Protein AF-A0A9P1CHX0-F1 (afdb_monomer_lite)

Radius of gyration: 29.14 Å; chains: 1; bounding box: 62×92×78 Å

Organism: NCBI:txid2562237

Foldseek 3Di:
DDDDDPVVVVVVVVVVVVPDDDDDDDPPDDDDDDDDDDDDDDDDPDPDDDDPDPPVVVVVVVVVVVVVVDCPDPDDDDDPVRVVVVVLVVCVVVPQDPVLVVLLVLLLCLLLVVALLVNLVLLVQLVVLVVPDPDPDDLVQLVSQCVRCCVSVSDVDSVSSVSNCSNQDPPSDHDSVSVSCSSLDDDDPVLVVLLVVLVCVQVVVPPQKHFLVSVCVQQPLCLDPCNVVVVDPSVRSSSSVLSSLVQDDPCVVVVVVVVVPDDPDDDDPDDDPPPPPVPSPGRIRGSVSSSSSLSSNVVVPPDPVLSSCCRVVVNCNCVSVVVVVVVCVVPVPPPPPPALQQWKWWQFPVRDIDTHTQRHPPPLVVQQVPFDDDPNDGPDRDPRSFVVSVVSVVVVVDPRTPGIDHPPD

Sequence (409 aa):
MPVTSVAERLSQKFMKVWAQEPQLPEPDALPPAGKSTNCHAPGWNREVRRTVGSVHLAEHRSRAEHLTERQVYGGPRQPWKAIQSQELAREELLGPSDETLRFLRLFLSRARGGGAHRMPPLLRDMKKAADRQDFVGVNPCSRFFHLTYVPKGLCRCFYECEKLFWHLSKGDVLPMDHLAALMRGDLEPHREAIVEEVWNSLDPEGHGFIEVPDLLRRFDVRRLPDVRFGREEVQEAQLKLLEGLGVHVDRTHRTHLRRAAGVPCRRTNEEPPQRAVASVEEQIVSWDAWKAYFTTLSVGIMDEEVFEKTLREPLRTYQVHGHLQAQRLITQPVARSNHCNLRVLGTFEDGSRKLLTLRDDSGLEHLAERAGCGDGQFWTWGPNVKQEILQRLQAEGYHNLRTVTLRPM

pLDDT: mean 75.62, std 20.1, range [29.19, 97.94]

Secondary structure (DSSP, 8-state):
-----HHHHHHHHHHHHHTS--PPPPTT-------------------------HHHHHHHHHHHHHHHTS-SSSS----HHHHHHHHHHHHHHH-S-HHHHHHHHHHHHHHHHT-GGGHHHHHHHHHHHHHT----SS-HHHHHHHHHHTTTTS-SSHHHHHHHHHHHSBTTB--HHHHHHHHH-PPPHHHHHHHHHHHHHH-TT--SEEEHHHHHHHS-GGGSHHHHTTSS-HHHHHHHHHHHTT----GGGHHHHHHTTS-------PPPP-------TT-EEEHHHHHHHHHHHHTT---HHHHHHHHH-TTTHHHHHHHHHHHHHHHS---------EEEEEEETTS-EEEEEES--TTHHHHTTTS-EETTEESS--HHHHHHHHHHHHHTT-TTEEEEEE---

Structure (mmCIF, N/CA/C/O backbone):
data_AF-A0A9P1CHX0-F1
#
_entry.id   AF-A0A9P1CHX0-F1
#
loop_
_atom_site.group_PDB
_atom_site.id
_atom_site.type_symbol
_atom_site.label_atom_id
_atom_site.label_alt_id
_atom_site.label_comp_id
_atom_site.label_asym_id
_atom_site.label_entity_id
_atom_site.label_seq_id
_atom_site.pdbx_PDB_ins_code
_atom_site.Cartn_x
_atom_site.Cartn_y
_atom_site.Cartn_z
_atom_site.occupancy
_atom_site.B_iso_or_equiv
_atom_site.auth_seq_id
_atom_site.auth_comp_id
_atom_site.auth_asym_id
_atom_site.auth_atom_id
_atom_site.pdbx_PDB_model_num
ATOM 1 N N . MET A 1 1 ? -5.648 -54.554 19.683 1.00 44.12 1 MET A N 1
ATOM 2 C CA . MET A 1 1 ? -5.883 -53.148 20.079 1.00 44.12 1 MET A CA 1
ATOM 3 C C . MET A 1 1 ? -6.284 -52.386 18.824 1.00 44.12 1 MET A C 1
ATOM 5 O O . MET A 1 1 ? -5.439 -52.284 17.941 1.00 44.12 1 MET A O 1
ATOM 9 N N . PRO A 1 2 ? -7.547 -51.959 18.654 1.00 54.56 2 PRO A N 1
ATOM 10 C CA . PRO A 1 2 ? -7.943 -51.238 17.449 1.00 54.56 2 PRO A CA 1
ATOM 11 C C . PRO A 1 2 ? -7.333 -49.830 17.458 1.00 54.56 2 PRO A C 1
ATOM 13 O O . PRO A 1 2 ? -7.399 -49.116 18.457 1.00 54.56 2 PRO A O 1
ATOM 16 N N . VAL A 1 3 ? -6.700 -49.453 16.348 1.00 59.06 3 VAL A N 1
ATOM 17 C CA . VAL A 1 3 ? -6.077 -48.140 16.165 1.00 59.06 3 VAL A CA 1
ATOM 18 C C . VAL A 1 3 ? -7.159 -47.178 15.678 1.00 59.06 3 VAL A C 1
ATOM 20 O O . VAL A 1 3 ? -7.494 -47.165 14.499 1.00 59.06 3 VAL A O 1
ATOM 23 N N . THR A 1 4 ? -7.732 -46.385 16.583 1.00 67.69 4 THR A N 1
ATOM 24 C CA . THR A 1 4 ? -8.691 -45.327 16.221 1.00 67.69 4 THR A CA 1
ATOM 25 C C . THR A 1 4 ? -8.020 -44.260 15.362 1.00 67.69 4 THR A C 1
ATOM 27 O O . THR A 1 4 ? -6.911 -43.787 15.677 1.00 67.69 4 THR A O 1
ATOM 30 N N . SER A 1 5 ? -8.706 -43.868 14.288 1.00 80.94 5 SER A N 1
ATOM 31 C CA . SER A 1 5 ? -8.198 -42.915 13.302 1.00 80.94 5 SER A CA 1
ATOM 32 C C . SER A 1 5 ? -7.991 -41.522 13.913 1.00 80.94 5 SER A C 1
ATOM 34 O O . SER A 1 5 ? -8.575 -41.160 14.938 1.00 80.94 5 SER A O 1
ATOM 36 N N . VAL A 1 6 ? -7.130 -40.712 13.293 1.00 67.81 6 VAL A N 1
ATOM 37 C CA . VAL A 1 6 ? -6.893 -39.319 13.715 1.00 67.81 6 VAL A CA 1
ATOM 38 C C . VAL A 1 6 ? -8.187 -38.494 13.639 1.00 67.81 6 VAL A C 1
ATOM 40 O O . VAL A 1 6 ? -8.431 -37.666 14.515 1.00 67.81 6 VAL A O 1
ATOM 43 N N . ALA A 1 7 ? -9.054 -38.777 12.661 1.00 64.62 7 ALA A N 1
ATOM 44 C CA . ALA A 1 7 ? -10.350 -38.119 12.505 1.00 64.62 7 ALA A CA 1
ATOM 45 C C . ALA A 1 7 ? -11.292 -38.387 13.694 1.00 64.62 7 ALA A C 1
ATOM 47 O O . ALA A 1 7 ? -11.926 -37.465 14.206 1.00 64.62 7 ALA A O 1
ATOM 48 N N . GLU A 1 8 ? -11.312 -39.618 14.210 1.00 71.38 8 GLU A N 1
ATOM 49 C CA . GLU A 1 8 ? -12.095 -39.991 15.398 1.00 71.38 8 GLU A CA 1
ATOM 50 C C . GLU A 1 8 ? -11.612 -39.279 16.664 1.00 71.38 8 GLU A C 1
ATOM 52 O O . GLU A 1 8 ? -12.419 -38.790 17.456 1.00 71.38 8 GLU A O 1
ATOM 57 N N . ARG A 1 9 ? -10.291 -39.143 16.837 1.00 77.38 9 ARG A N 1
ATOM 58 C CA . ARG A 1 9 ? -9.713 -38.430 17.990 1.00 77.38 9 ARG A CA 1
ATOM 59 C C . ARG A 1 9 ? -10.021 -36.935 17.965 1.00 77.38 9 ARG A C 1
ATOM 61 O O . ARG A 1 9 ? -10.199 -36.328 19.021 1.00 77.38 9 ARG A O 1
ATOM 68 N N . LEU A 1 10 ? -10.088 -36.340 16.775 1.00 65.19 10 LEU A N 1
ATOM 69 C CA . LEU A 1 10 ? -10.454 -34.935 16.608 1.00 65.19 10 LEU A CA 1
ATOM 70 C C . LEU A 1 10 ? -11.948 -34.714 16.851 1.00 65.19 10 LEU A C 1
ATOM 72 O O . LEU A 1 10 ? -12.302 -33.783 17.570 1.00 65.19 10 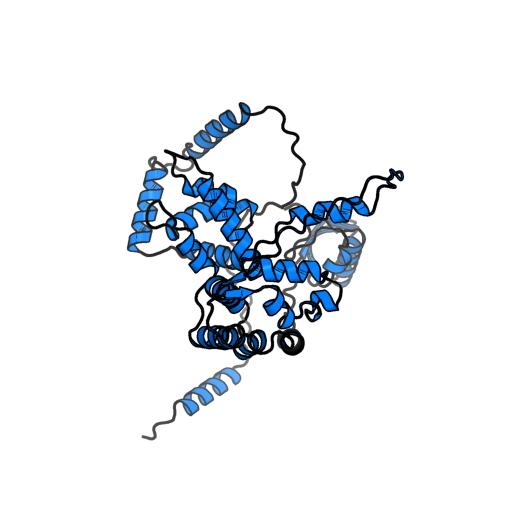LEU A O 1
ATOM 76 N N . SER A 1 11 ? -12.803 -35.607 16.350 1.00 75.62 11 SER A N 1
ATOM 77 C CA . SER A 1 11 ? -14.249 -35.553 16.593 1.00 75.62 11 SER A CA 1
ATOM 78 C C . SER A 1 11 ? -14.583 -35.709 18.085 1.00 75.62 11 SER A C 1
ATOM 80 O O . SER A 1 11 ? -15.336 -34.910 18.643 1.00 75.62 11 SER A O 1
ATOM 82 N N . GLN A 1 12 ? -13.916 -36.633 18.788 1.00 79.94 12 GLN A N 1
ATOM 83 C CA . GLN A 1 12 ? -14.065 -36.784 20.240 1.00 79.94 12 GLN A CA 1
ATOM 84 C C . GLN A 1 12 ? -13.572 -35.559 21.024 1.00 79.94 12 GLN A C 1
ATOM 86 O O . GLN A 1 12 ? -14.204 -35.168 22.006 1.00 79.94 12 GLN A O 1
ATOM 91 N N . LYS A 1 13 ? -12.476 -34.914 20.596 1.00 74.12 13 LYS A N 1
ATOM 92 C CA . LYS A 1 13 ? -12.024 -33.648 21.200 1.00 74.12 13 LYS A CA 1
ATOM 93 C C . LYS A 1 13 ? -13.043 -32.529 20.996 1.00 74.12 13 LYS A C 1
ATOM 95 O O . LYS A 1 13 ? -13.300 -31.785 21.938 1.00 74.12 13 LYS A O 1
ATOM 100 N N . PHE A 1 14 ? -13.640 -32.435 19.810 1.00 64.19 14 PHE A N 1
ATOM 101 C CA . PHE A 1 14 ? -14.629 -31.406 19.491 1.00 64.19 14 PHE A CA 1
ATOM 102 C C . PHE A 1 14 ? -15.896 -31.539 20.344 1.00 64.19 14 PHE A C 1
ATOM 104 O O . PHE A 1 14 ? -16.339 -30.562 20.945 1.00 64.19 14 PHE A O 1
ATOM 111 N N . MET A 1 15 ? -16.417 -32.761 20.489 1.00 72.94 15 MET A N 1
ATOM 112 C CA . MET A 1 15 ? -17.600 -33.023 21.319 1.00 72.94 15 MET A CA 1
ATOM 113 C C . MET A 1 15 ? -17.339 -32.765 22.808 1.00 72.94 15 MET A C 1
ATOM 115 O O . MET A 1 15 ? -18.226 -32.310 23.525 1.00 72.94 15 MET A O 1
ATOM 119 N N . LYS A 1 16 ? -16.106 -32.990 23.280 1.00 74.12 16 LYS A N 1
ATOM 120 C CA . LYS A 1 16 ? -15.726 -32.743 24.678 1.00 74.12 16 LYS A CA 1
ATOM 121 C C . LYS A 1 16 ? -15.620 -31.253 25.021 1.00 74.12 16 LYS A C 1
ATOM 123 O O . LYS A 1 16 ? -15.896 -30.882 26.155 1.00 74.12 16 LYS A O 1
ATOM 128 N N . VAL A 1 17 ? -15.247 -30.413 24.053 1.00 65.31 17 VAL A N 1
ATOM 129 C CA . VAL A 1 17 ? -15.207 -28.947 24.209 1.00 65.31 17 VAL A CA 1
ATOM 130 C C . VAL A 1 17 ? -16.617 -28.353 24.200 1.00 65.31 17 VAL A C 1
ATOM 132 O O . VAL A 1 17 ? -16.890 -27.422 24.945 1.00 65.31 17 VAL A O 1
ATOM 135 N N . TRP A 1 18 ? -17.532 -28.921 23.412 1.00 61.47 18 TRP A N 1
ATOM 136 C CA . TRP A 1 18 ? -18.929 -28.475 23.353 1.00 61.47 18 TRP A CA 1
ATOM 137 C C . TRP A 1 18 ? -19.783 -28.905 24.553 1.00 61.47 18 TRP A C 1
ATOM 139 O O . TRP A 1 18 ? -20.778 -28.256 24.853 1.00 61.47 18 TRP A O 1
ATOM 149 N N . ALA A 1 19 ? -19.400 -29.976 25.250 1.00 61.72 19 ALA A N 1
ATOM 150 C CA . ALA A 1 19 ? -20.109 -30.461 26.434 1.00 61.72 19 ALA A CA 1
ATOM 151 C C . ALA A 1 19 ? -19.740 -29.718 27.736 1.00 61.72 19 ALA A C 1
ATOM 153 O O . ALA A 1 19 ? -20.297 -30.029 28.786 1.00 61.72 19 ALA A O 1
ATOM 154 N N . GLN A 1 20 ? -18.794 -28.773 27.700 1.00 53.12 20 GLN A N 1
ATOM 155 C CA . GLN A 1 20 ? -18.451 -27.957 28.865 1.00 53.12 20 GLN A CA 1
ATOM 156 C C . GLN A 1 20 ? -19.337 -26.711 28.912 1.00 53.12 20 GLN A C 1
ATOM 158 O O . GLN A 1 20 ? -19.232 -25.833 28.057 1.00 53.12 20 GLN A O 1
ATOM 163 N N . GLU A 1 21 ? -20.192 -26.625 29.932 1.00 45.66 21 GLU A N 1
ATOM 164 C CA . GLU A 1 21 ? -20.870 -25.374 30.271 1.00 45.66 21 GLU A CA 1
ATOM 165 C C . GLU A 1 21 ? -19.826 -24.283 30.572 1.00 45.66 21 GLU A C 1
ATOM 167 O O . GLU A 1 21 ? -18.859 -24.536 31.301 1.00 45.66 21 GLU A O 1
ATOM 172 N N . PRO A 1 22 ? -19.987 -23.069 30.017 1.00 44.88 22 PRO A N 1
ATOM 173 C CA . PRO A 1 22 ? -19.054 -21.978 30.242 1.00 44.88 22 PRO A CA 1
ATOM 174 C C . PRO A 1 22 ? -19.082 -21.560 31.715 1.00 44.88 22 PRO A C 1
ATOM 176 O O . PRO A 1 22 ? -20.044 -20.957 32.187 1.00 44.88 22 PRO A O 1
ATOM 179 N N . GLN A 1 23 ? -18.005 -21.857 32.442 1.00 46.38 23 GLN A N 1
ATOM 180 C CA . GLN A 1 23 ? -17.798 -21.313 33.779 1.00 46.38 23 GLN A CA 1
ATOM 181 C C . GLN A 1 23 ? -17.430 -19.831 33.665 1.00 46.38 23 GLN A C 1
ATOM 183 O O . GLN A 1 23 ? -16.420 -19.467 33.059 1.00 46.38 23 GLN A O 1
ATOM 188 N N . LEU A 1 24 ? -18.277 -18.972 34.233 1.00 41.34 24 LEU A N 1
ATOM 189 C CA . LEU A 1 24 ? -17.976 -17.557 34.417 1.00 41.34 24 LEU A CA 1
ATOM 190 C C . LEU A 1 24 ? -16.843 -17.413 35.450 1.00 41.34 24 LEU A C 1
ATOM 192 O O . LEU A 1 24 ? -16.889 -18.085 36.481 1.00 41.34 24 LEU A O 1
ATOM 196 N N . PRO A 1 25 ? -15.836 -16.559 35.204 1.00 44.53 25 PRO A N 1
ATOM 197 C CA . PRO A 1 25 ? -14.787 -16.302 36.183 1.00 44.53 25 PRO A CA 1
ATOM 198 C C . PRO A 1 25 ? -15.359 -15.613 37.430 1.00 44.53 25 PRO A C 1
ATOM 200 O O . PRO A 1 25 ? -16.227 -14.743 37.324 1.00 44.53 25 PRO A O 1
ATOM 203 N N . GLU A 1 26 ? -14.859 -16.002 38.605 1.00 49.22 26 GLU A N 1
ATOM 204 C CA . GLU A 1 26 ? -15.228 -15.387 39.880 1.00 49.22 26 GLU A CA 1
ATOM 205 C C . GLU A 1 26 ? -14.804 -13.902 39.955 1.00 49.22 26 GLU A C 1
ATOM 207 O O . GLU A 1 26 ? -13.810 -13.512 39.332 1.00 49.22 26 GLU A O 1
ATOM 212 N N . PRO A 1 27 ? -15.525 -13.057 40.722 1.00 40.78 27 PRO A N 1
ATOM 213 C CA . PRO A 1 27 ? -15.408 -11.594 40.659 1.00 40.78 27 PRO A CA 1
ATOM 214 C C . PRO A 1 27 ? -14.073 -10.984 41.126 1.00 40.78 27 PRO A C 1
ATOM 216 O O . PRO A 1 27 ? -13.851 -9.799 40.883 1.00 40.78 27 PRO A O 1
ATOM 219 N N . ASP A 1 28 ? -13.178 -11.751 41.754 1.00 42.38 28 ASP A N 1
ATOM 220 C CA . ASP A 1 28 ? -12.039 -11.196 42.508 1.00 42.38 28 ASP A CA 1
ATOM 221 C C . ASP A 1 28 ? -10.657 -11.366 41.845 1.00 42.38 28 ASP A C 1
ATOM 223 O O . ASP A 1 28 ? -9.626 -11.063 42.445 1.00 42.38 28 ASP A O 1
ATOM 227 N N . ALA A 1 29 ? -10.598 -11.777 40.576 1.00 40.00 29 ALA A N 1
ATOM 228 C CA . ALA A 1 29 ? -9.338 -11.932 39.842 1.00 40.00 29 ALA A CA 1
ATOM 229 C C . ALA A 1 29 ? -9.096 -10.803 38.818 1.00 40.00 29 ALA A C 1
ATOM 231 O O . ALA A 1 29 ? -9.027 -11.045 37.612 1.00 40.00 29 ALA A O 1
ATOM 232 N N . LEU A 1 30 ? -8.935 -9.557 39.280 1.00 39.06 30 LEU A N 1
ATOM 233 C CA . LEU A 1 30 ? -8.442 -8.453 38.442 1.00 39.06 30 LEU A CA 1
ATOM 234 C C . LEU A 1 30 ? -7.009 -8.053 38.843 1.00 39.06 30 LEU A C 1
ATOM 236 O O . LEU A 1 30 ? -6.791 -7.637 39.982 1.00 39.06 30 LEU A O 1
ATOM 240 N N . PRO A 1 31 ? -6.016 -8.121 37.933 1.00 41.94 31 PRO A N 1
ATOM 241 C CA . PRO A 1 31 ? -4.681 -7.593 38.196 1.00 41.94 31 PRO A CA 1
ATOM 242 C C . PRO A 1 31 ? -4.679 -6.049 38.199 1.00 41.94 31 PRO A C 1
ATOM 244 O O . PRO A 1 31 ? -5.490 -5.420 37.511 1.00 41.94 31 PRO A O 1
ATOM 247 N N . PRO A 1 32 ? -3.764 -5.403 38.948 1.00 38.75 32 PRO A N 1
ATOM 248 C CA . PRO A 1 32 ? -3.736 -3.952 39.085 1.00 38.75 32 PRO A CA 1
ATOM 249 C C . PRO A 1 32 ? -3.372 -3.248 37.770 1.00 38.75 32 PRO A C 1
ATOM 251 O O . PRO A 1 32 ? -2.442 -3.625 37.058 1.00 38.75 32 PRO A O 1
ATOM 254 N N . ALA A 1 33 ? -4.111 -2.177 37.479 1.00 36.00 33 ALA A N 1
ATOM 255 C CA . ALA A 1 33 ? -3.978 -1.358 36.283 1.00 36.00 33 ALA A CA 1
ATOM 256 C C . ALA A 1 33 ? -2.601 -0.670 36.191 1.00 36.00 33 ALA A C 1
ATOM 258 O O . ALA A 1 33 ? -2.269 0.221 36.978 1.00 36.00 33 ALA A O 1
ATOM 259 N N . GLY A 1 34 ? -1.821 -1.052 35.179 1.00 29.66 34 GLY A N 1
ATOM 260 C CA . GLY A 1 34 ? -0.607 -0.352 34.771 1.00 29.66 34 GLY A CA 1
ATOM 261 C C . GLY A 1 34 ? -0.926 1.005 34.137 1.00 29.66 34 GLY A C 1
ATOM 262 O O . GLY A 1 34 ? -1.800 1.125 33.279 1.00 29.66 34 GLY A O 1
ATOM 263 N N . LYS A 1 35 ? -0.207 2.044 34.571 1.00 34.91 35 LYS A N 1
ATOM 264 C CA . LYS A 1 35 ? -0.279 3.406 34.030 1.00 34.91 35 LYS A CA 1
ATOM 265 C C . LYS A 1 35 ? 0.531 3.482 32.732 1.00 34.91 35 LYS A C 1
ATOM 267 O O . LYS A 1 35 ? 1.718 3.174 32.740 1.00 34.91 35 LYS A O 1
ATOM 272 N N . SER A 1 36 ? -0.079 3.956 31.650 1.00 30.95 36 SER A N 1
ATOM 273 C CA . SER A 1 36 ? 0.631 4.404 30.449 1.00 30.95 36 SER A CA 1
ATOM 274 C C . SER A 1 36 ? 0.083 5.767 30.037 1.00 30.95 36 SER A C 1
ATOM 276 O O . SER A 1 36 ? -1.094 5.915 29.713 1.00 30.95 36 SER A O 1
ATOM 278 N N . THR A 1 37 ? 0.944 6.775 30.132 1.00 34.81 37 THR A N 1
ATOM 279 C CA . THR A 1 37 ? 0.749 8.143 29.652 1.00 34.81 37 THR A CA 1
ATOM 280 C C . THR A 1 37 ? 1.532 8.306 28.355 1.00 34.81 37 THR A C 1
ATOM 282 O O . THR A 1 37 ? 2.738 8.065 28.369 1.00 34.81 37 THR A O 1
ATOM 285 N N . ASN A 1 38 ? 0.862 8.702 27.268 1.00 29.19 38 ASN A N 1
ATOM 286 C CA . ASN A 1 38 ? 1.308 9.707 26.283 1.00 29.19 38 ASN A CA 1
ATOM 287 C C . ASN A 1 38 ? 0.611 9.498 24.933 1.00 29.19 38 ASN A C 1
ATOM 289 O O . ASN A 1 38 ? 0.974 8.609 24.166 1.00 29.19 38 ASN A O 1
ATOM 293 N N . CYS A 1 39 ? -0.346 10.370 24.615 1.00 29.73 39 CYS A N 1
ATOM 294 C CA . CYS A 1 39 ? -0.850 10.598 23.262 1.00 29.73 39 CYS A CA 1
ATOM 295 C C . CYS A 1 39 ? -1.103 12.106 23.106 1.00 29.73 39 CYS A C 1
ATOM 297 O O . CYS A 1 39 ? -1.825 12.690 23.907 1.00 29.73 39 CYS A O 1
ATOM 299 N N . HIS A 1 40 ? -0.494 12.732 22.095 1.00 34.12 40 HIS A N 1
ATOM 300 C CA . HIS A 1 40 ? -0.794 14.103 21.667 1.00 34.12 40 HIS A CA 1
ATOM 301 C C . HIS A 1 40 ? -1.603 14.077 20.360 1.00 34.12 40 HIS A C 1
ATOM 303 O O . HIS A 1 40 ? -1.396 13.203 19.519 1.00 34.12 40 HIS A O 1
ATOM 309 N N . ALA A 1 41 ? -2.508 15.047 20.204 1.00 29.58 41 ALA A N 1
ATOM 310 C CA . ALA A 1 41 ? -3.433 15.192 19.077 1.00 29.58 41 ALA A CA 1
ATOM 311 C C . ALA A 1 41 ? -2.757 15.704 17.780 1.00 29.58 41 ALA A C 1
ATOM 313 O O . ALA A 1 41 ? -1.819 16.503 17.862 1.00 29.58 41 ALA A O 1
ATOM 314 N N . PRO A 1 42 ? -3.245 15.336 16.576 1.00 34.44 42 PRO A N 1
ATOM 315 C CA . PRO A 1 42 ? -2.771 15.897 15.313 1.00 34.44 42 PRO A CA 1
ATOM 316 C C . PRO A 1 42 ? -3.635 17.089 14.865 1.00 34.44 42 PRO A C 1
ATOM 318 O O . PRO A 1 42 ? -4.860 17.003 14.836 1.00 34.44 42 PRO A O 1
ATOM 321 N N . GLY A 1 43 ? -3.008 18.197 14.454 1.00 31.83 43 GLY A N 1
ATOM 322 C CA . GLY A 1 43 ? -3.745 19.290 13.807 1.00 31.83 43 GLY A CA 1
ATOM 323 C C . GLY A 1 43 ? -3.036 20.639 13.742 1.00 31.83 43 GLY A C 1
ATOM 324 O O . GLY A 1 43 ? -3.588 21.625 14.213 1.00 31.83 43 GLY A O 1
ATOM 325 N N . TRP A 1 44 ? -1.833 20.716 13.165 1.00 30.17 44 TRP A N 1
ATOM 326 C CA . TRP A 1 44 ? -1.176 21.997 12.859 1.00 30.17 44 TRP A CA 1
ATOM 327 C C . TRP A 1 44 ? -0.718 22.026 11.395 1.00 30.17 44 TRP A C 1
ATOM 329 O O . TRP A 1 44 ? 0.446 21.805 11.089 1.00 30.17 44 TRP A O 1
ATOM 339 N N . ASN A 1 45 ? -1.640 22.345 10.484 1.00 33.09 45 ASN A N 1
ATOM 340 C CA . ASN A 1 45 ? -1.290 22.961 9.203 1.00 33.09 45 ASN A CA 1
ATOM 341 C C . ASN A 1 45 ? -1.491 24.469 9.356 1.00 33.09 45 ASN A C 1
ATOM 343 O O . ASN A 1 45 ? -2.534 25.014 9.003 1.00 33.09 45 ASN A O 1
ATOM 347 N N . ARG A 1 46 ? -0.495 25.142 9.940 1.00 33.03 46 ARG A N 1
ATOM 348 C CA . ARG A 1 46 ? -0.371 26.596 9.842 1.00 33.03 46 ARG A CA 1
ATOM 349 C C . ARG A 1 46 ? 0.684 26.875 8.787 1.00 33.03 46 ARG A C 1
ATOM 351 O O . ARG A 1 46 ? 1.815 26.415 8.900 1.00 33.03 46 ARG A O 1
ATOM 358 N N . GLU A 1 47 ? 0.287 27.597 7.754 1.00 31.53 47 GLU A N 1
ATOM 359 C CA . GLU A 1 47 ? 1.161 28.104 6.707 1.00 31.53 47 GLU A CA 1
ATOM 360 C C . GLU A 1 47 ? 2.244 28.985 7.354 1.00 31.53 47 GLU A C 1
ATOM 362 O O . GLU A 1 47 ? 1.999 30.119 7.770 1.00 31.53 47 GLU A O 1
ATOM 367 N N . VAL A 1 48 ? 3.442 28.423 7.541 1.00 34.69 48 VAL A N 1
ATOM 368 C CA . VAL A 1 48 ? 4.580 29.148 8.110 1.00 34.69 48 VAL A CA 1
ATOM 369 C C . VAL A 1 48 ? 5.126 30.063 7.022 1.00 34.69 48 VAL A C 1
ATOM 371 O O . VAL A 1 48 ? 5.877 29.636 6.143 1.00 34.69 48 VAL A O 1
ATOM 374 N N . ARG A 1 49 ? 4.768 31.349 7.086 1.00 32.12 49 ARG A N 1
ATOM 375 C CA . ARG A 1 49 ? 5.542 32.397 6.415 1.00 32.12 49 ARG A CA 1
ATOM 376 C C . ARG A 1 49 ? 6.979 32.301 6.925 1.00 32.12 49 ARG A C 1
ATOM 378 O O . ARG A 1 49 ? 7.221 32.438 8.120 1.00 32.12 49 ARG A O 1
ATOM 385 N N . ARG A 1 50 ? 7.923 32.035 6.017 1.00 38.00 50 ARG A N 1
ATOM 386 C CA . ARG A 1 50 ? 9.363 32.029 6.303 1.00 38.00 50 ARG A CA 1
ATOM 387 C C . ARG A 1 50 ? 9.789 33.422 6.764 1.00 38.00 50 ARG A C 1
ATOM 389 O O . ARG A 1 50 ? 10.074 34.283 5.939 1.00 38.00 50 ARG A O 1
ATOM 396 N N . THR A 1 51 ? 9.851 33.640 8.069 1.00 41.88 51 THR A N 1
ATOM 397 C CA . THR A 1 51 ? 10.679 34.699 8.647 1.00 41.88 51 THR A CA 1
ATOM 398 C C . THR A 1 51 ? 12.068 34.139 8.923 1.00 41.88 51 THR A C 1
ATOM 400 O O . THR A 1 51 ? 12.219 32.999 9.360 1.00 41.88 51 THR A O 1
ATOM 403 N N . VAL A 1 52 ? 13.080 34.947 8.616 1.00 48.56 52 VAL A N 1
ATOM 404 C CA . VAL A 1 52 ? 14.510 34.682 8.808 1.00 48.56 52 VAL A CA 1
ATOM 405 C C . VAL A 1 52 ? 14.760 34.245 10.258 1.00 48.56 52 VAL A C 1
ATOM 407 O O . VAL A 1 52 ? 14.654 35.049 11.175 1.00 48.56 52 VAL A O 1
ATOM 410 N N . GLY A 1 53 ? 15.032 32.955 10.467 1.00 44.34 53 GLY A N 1
ATOM 411 C CA . GLY A 1 53 ? 15.133 32.340 11.797 1.00 44.34 53 GLY A CA 1
ATOM 412 C C . GLY A 1 53 ? 16.174 31.223 11.872 1.00 44.34 53 GLY A C 1
ATOM 413 O O . GLY A 1 53 ? 15.983 30.247 12.590 1.00 44.34 53 GLY A O 1
ATOM 414 N N . SER A 1 54 ? 17.267 31.326 11.110 1.00 46.59 54 SER A N 1
ATOM 415 C CA . SER A 1 54 ? 18.342 30.321 11.111 1.00 46.59 54 SER A CA 1
ATOM 416 C C . SER A 1 54 ? 19.143 30.287 12.420 1.00 46.59 54 SER A C 1
ATOM 418 O O . SER A 1 54 ? 19.691 29.242 12.759 1.00 46.59 54 SER A O 1
ATOM 420 N N . VAL A 1 55 ? 19.168 31.380 13.190 1.00 50.25 55 VAL A N 1
ATOM 421 C CA . VAL A 1 55 ? 19.960 31.480 14.432 1.00 50.25 55 VAL A CA 1
ATOM 422 C C . VAL A 1 55 ? 19.288 30.756 15.613 1.00 50.25 55 VAL A C 1
ATOM 424 O O . VAL A 1 55 ? 19.960 30.056 16.365 1.00 50.25 55 VAL A O 1
ATOM 427 N N . HIS A 1 56 ? 17.955 30.795 15.728 1.00 45.09 56 HIS A N 1
ATOM 428 C CA . HIS A 1 56 ? 17.242 30.168 16.855 1.00 45.09 56 HIS A CA 1
ATOM 429 C C . HIS A 1 56 ? 17.167 28.633 16.787 1.00 45.09 56 HIS A C 1
ATOM 431 O O . HIS A 1 56 ? 17.077 27.966 17.818 1.00 45.09 56 HIS A O 1
ATOM 437 N N . LEU A 1 57 ? 17.240 28.044 15.589 1.00 50.19 57 LEU A N 1
ATOM 438 C CA . LEU A 1 57 ? 17.275 26.585 15.424 1.00 50.19 57 LEU A CA 1
ATOM 439 C C . LEU A 1 57 ? 18.598 25.973 15.912 1.00 50.19 57 LEU A C 1
ATOM 441 O O . LEU A 1 57 ? 18.595 24.845 16.403 1.00 50.19 57 LEU A O 1
ATOM 445 N N . ALA A 1 58 ? 19.709 26.710 15.817 1.00 50.31 58 ALA A N 1
ATOM 446 C CA . ALA A 1 58 ? 21.001 26.273 16.343 1.00 50.31 58 ALA A CA 1
ATOM 447 C C . ALA A 1 58 ? 21.018 26.277 17.884 1.00 50.31 58 ALA A C 1
ATOM 449 O O . ALA A 1 58 ? 21.464 25.309 18.493 1.00 50.31 58 ALA A O 1
ATOM 450 N N . GLU A 1 59 ? 20.440 27.299 18.524 1.00 50.09 59 GLU A N 1
ATOM 451 C CA . GLU A 1 59 ? 20.326 27.360 19.991 1.00 50.09 59 GLU A CA 1
ATOM 452 C C . GLU A 1 59 ? 19.398 26.281 20.563 1.00 50.09 59 GLU A C 1
ATOM 454 O O . GLU A 1 59 ? 19.731 25.642 21.563 1.00 50.09 59 GLU A O 1
ATOM 459 N N . HIS A 1 60 ? 18.252 26.022 19.921 1.00 49.56 60 HIS A N 1
ATOM 460 C CA . HIS A 1 60 ? 17.366 24.923 20.324 1.00 49.56 60 HIS A CA 1
ATOM 461 C C . HIS A 1 60 ? 18.055 23.556 20.223 1.00 49.56 60 HIS A C 1
ATOM 463 O O . HIS A 1 60 ? 17.767 22.666 21.026 1.00 49.56 60 HIS A O 1
ATOM 469 N N . ARG A 1 61 ? 18.993 23.403 19.282 1.00 51.25 61 ARG A N 1
ATOM 470 C CA . ARG A 1 61 ? 19.778 22.183 19.093 1.00 51.25 61 ARG A CA 1
ATOM 471 C C . ARG A 1 61 ? 20.799 21.973 20.208 1.00 51.25 61 ARG A C 1
ATOM 473 O O . ARG A 1 61 ? 20.758 20.919 20.832 1.00 51.25 61 ARG A O 1
ATOM 480 N N . SER A 1 62 ? 21.609 22.980 20.544 1.00 50.31 62 SER A N 1
ATOM 481 C CA . SER A 1 62 ? 22.537 22.884 21.684 1.00 50.31 62 SER A CA 1
ATOM 482 C C . SER A 1 62 ? 21.805 22.644 23.006 1.00 50.31 62 SER A C 1
ATOM 484 O O . SER A 1 62 ? 22.301 21.946 23.883 1.00 50.31 62 SER A O 1
ATOM 486 N N . ARG A 1 63 ? 20.584 23.173 23.152 1.00 50.75 63 ARG A N 1
ATOM 487 C CA . ARG A 1 63 ? 19.775 22.983 24.362 1.00 50.75 63 ARG A CA 1
ATOM 488 C C . ARG A 1 63 ? 19.141 21.592 24.450 1.00 50.75 63 ARG A C 1
ATOM 490 O O . ARG A 1 63 ? 19.034 21.058 25.549 1.00 50.75 63 ARG A O 1
ATOM 497 N N . ALA A 1 64 ? 18.738 21.001 23.325 1.00 50.72 64 ALA A N 1
ATOM 498 C CA . ALA A 1 64 ? 18.253 19.622 23.270 1.00 50.72 64 ALA A CA 1
ATOM 499 C C . ALA A 1 64 ? 19.393 18.614 23.487 1.00 50.72 64 ALA A C 1
ATOM 501 O O . ALA A 1 64 ? 19.225 17.689 24.278 1.00 50.72 64 ALA A O 1
ATOM 502 N N . GLU A 1 65 ? 20.560 18.852 22.875 1.00 52.16 65 GLU A N 1
ATOM 503 C CA . GLU A 1 65 ? 21.786 18.073 23.099 1.00 52.16 65 GLU A CA 1
ATOM 504 C C . GLU A 1 65 ? 22.183 18.122 24.591 1.00 52.16 65 GLU A C 1
ATOM 506 O O . GLU A 1 65 ? 22.334 17.076 25.225 1.00 52.16 65 GLU A O 1
ATOM 511 N N . HIS A 1 66 ? 22.147 19.300 25.226 1.00 54.59 66 HIS A N 1
ATOM 512 C CA . HIS A 1 66 ? 22.374 19.434 26.672 1.00 54.59 66 HIS A CA 1
ATOM 513 C C . HIS A 1 66 ? 21.312 18.780 27.573 1.00 54.59 66 HIS A C 1
ATOM 515 O O . HIS A 1 66 ? 21.613 18.413 28.711 1.00 54.59 66 HIS A O 1
ATOM 521 N N . LEU A 1 67 ? 20.064 18.637 27.117 1.00 53.56 67 LEU A N 1
ATOM 522 C CA . LEU A 1 67 ? 19.018 17.949 27.884 1.00 53.56 67 LEU A CA 1
ATOM 523 C C . LEU A 1 67 ? 19.154 16.426 27.791 1.00 53.56 67 LEU A C 1
ATOM 525 O O . LEU A 1 67 ? 18.926 15.751 28.792 1.00 53.56 67 LEU A O 1
ATOM 529 N N . THR A 1 68 ? 19.588 15.894 26.646 1.00 52.91 68 THR A N 1
ATOM 530 C CA . THR A 1 68 ? 19.963 14.476 26.512 1.00 52.91 68 THR A CA 1
ATOM 531 C C . THR A 1 68 ? 21.250 14.124 27.267 1.00 52.91 68 THR A C 1
ATOM 533 O O . THR A 1 68 ? 21.465 12.965 27.605 1.00 52.91 68 THR A O 1
ATOM 536 N N . GLU A 1 69 ? 22.080 15.120 27.587 1.00 49.22 69 GLU A N 1
ATOM 537 C CA . GLU A 1 69 ? 23.321 14.971 28.362 1.00 49.22 69 GLU A CA 1
ATOM 538 C C . GLU A 1 69 ? 23.128 15.031 29.889 1.00 49.22 69 GLU A C 1
ATOM 540 O O . GLU A 1 69 ? 24.067 14.752 30.643 1.00 49.22 69 GLU A O 1
ATOM 545 N N . ARG A 1 70 ? 21.936 15.386 30.390 1.00 48.09 70 ARG A N 1
ATOM 546 C CA . ARG A 1 70 ? 21.682 15.407 31.838 1.00 48.09 70 ARG A CA 1
ATOM 547 C C . ARG A 1 70 ? 21.488 13.988 32.381 1.00 48.09 70 ARG A C 1
ATOM 549 O O . ARG A 1 70 ? 20.650 13.234 31.903 1.00 48.09 70 ARG A O 1
ATOM 556 N N . GLN A 1 71 ? 22.239 13.652 33.434 1.00 49.62 71 GLN A N 1
ATOM 557 C CA . GLN A 1 71 ? 22.068 12.435 34.236 1.00 49.62 71 GLN A CA 1
ATOM 558 C C . GLN A 1 71 ? 20.653 12.391 34.826 1.00 49.62 71 GLN A C 1
ATOM 560 O O . GLN A 1 71 ? 20.381 13.067 35.815 1.00 49.62 71 GLN A O 1
ATOM 565 N N . VAL A 1 72 ? 19.753 11.603 34.234 1.00 55.00 72 VAL A N 1
ATOM 566 C CA . VAL A 1 72 ? 18.400 11.430 34.790 1.00 55.00 72 VAL A CA 1
ATOM 567 C C . VAL A 1 72 ? 18.374 10.345 35.881 1.00 55.00 72 VAL A C 1
ATOM 569 O O . VAL A 1 72 ? 17.560 10.436 36.788 1.00 55.00 72 VAL A O 1
ATOM 572 N N . TYR A 1 73 ? 19.313 9.389 35.901 1.00 51.34 73 TYR A N 1
ATOM 573 C CA . TYR A 1 73 ? 19.436 8.380 36.966 1.00 51.34 73 TYR A CA 1
ATOM 574 C C . TYR A 1 73 ? 20.906 7.965 37.141 1.00 51.34 73 TYR A C 1
ATOM 576 O O . TYR A 1 73 ? 21.612 7.819 36.149 1.00 51.34 73 TYR A O 1
ATOM 584 N N . GLY A 1 74 ? 21.380 7.821 38.384 1.00 62.12 74 GLY A N 1
ATOM 585 C CA . GLY A 1 74 ? 22.798 7.831 38.799 1.00 62.12 74 GLY A CA 1
ATOM 586 C C . GLY A 1 74 ? 23.699 6.660 38.369 1.00 62.12 74 GLY A C 1
ATOM 587 O O . GLY A 1 74 ? 24.516 6.206 39.164 1.00 62.12 74 GLY A O 1
ATOM 588 N N . GLY A 1 75 ? 23.582 6.177 37.133 1.00 69.94 75 GLY A N 1
ATOM 589 C CA . GLY A 1 75 ? 24.550 5.275 36.513 1.00 69.94 75 GLY A CA 1
ATOM 590 C C . GLY A 1 75 ? 25.754 6.017 35.907 1.00 69.94 75 GLY A C 1
ATOM 591 O O . GLY A 1 75 ? 25.682 7.227 35.647 1.00 69.94 75 GLY A O 1
ATOM 592 N N . PRO A 1 76 ? 26.876 5.311 35.662 1.00 65.31 76 PRO A N 1
ATOM 593 C CA . PRO A 1 76 ? 28.005 5.864 34.921 1.00 65.31 76 PRO A CA 1
ATOM 594 C C . PRO A 1 76 ? 27.566 6.292 33.514 1.00 65.31 76 PRO A C 1
ATOM 596 O O . PRO A 1 76 ? 26.776 5.615 32.858 1.00 65.31 76 PRO A O 1
ATOM 599 N N . ARG A 1 77 ? 28.085 7.436 33.054 1.00 59.88 77 ARG A N 1
ATOM 600 C CA . ARG A 1 77 ? 27.794 7.997 31.729 1.00 59.88 77 ARG A CA 1
ATOM 601 C C . ARG A 1 77 ? 28.213 6.999 30.653 1.00 59.88 77 ARG A C 1
ATOM 603 O O . ARG A 1 77 ? 29.406 6.771 30.474 1.00 59.88 77 ARG A O 1
ATOM 610 N N . GLN A 1 78 ? 27.259 6.448 29.913 1.00 63.19 78 GLN A N 1
ATOM 611 C CA . GLN A 1 78 ? 27.566 5.770 28.660 1.00 63.19 78 GLN A CA 1
ATOM 612 C C . GLN A 1 78 ? 27.268 6.731 27.503 1.00 63.19 78 GLN A C 1
ATOM 614 O O . GLN A 1 78 ? 26.162 7.272 27.443 1.00 63.19 78 GLN A O 1
ATOM 619 N N . PRO A 1 79 ? 28.230 7.004 26.603 1.00 73.31 79 PRO A N 1
ATOM 620 C CA . PRO A 1 79 ? 27.949 7.791 25.411 1.00 73.31 79 PRO A CA 1
ATOM 621 C C . PRO A 1 79 ? 26.852 7.097 24.596 1.00 73.31 79 PRO A C 1
ATOM 623 O O . PRO A 1 79 ? 26.885 5.878 24.457 1.00 73.31 79 PRO A O 1
ATOM 626 N N . TRP A 1 80 ? 25.913 7.857 24.021 1.00 61.88 80 TRP A N 1
ATOM 627 C CA . TRP A 1 80 ? 24.813 7.313 23.202 1.00 61.88 80 TRP A CA 1
ATOM 628 C C . TRP A 1 80 ? 25.303 6.304 22.152 1.00 61.88 80 TRP A C 1
ATOM 630 O O . TRP A 1 80 ? 24.729 5.232 21.991 1.00 61.88 80 TRP A O 1
ATOM 640 N N . LYS A 1 81 ? 26.450 6.598 21.525 1.00 70.94 81 LYS A N 1
ATOM 641 C CA . LYS A 1 81 ? 27.112 5.701 20.569 1.00 70.94 81 LYS A CA 1
ATOM 642 C C . LYS A 1 81 ? 27.472 4.335 21.168 1.00 70.94 81 LYS A C 1
ATOM 644 O O . LYS A 1 81 ? 27.344 3.336 20.481 1.00 70.94 81 LYS A O 1
ATOM 649 N N . ALA A 1 82 ? 27.897 4.277 22.431 1.00 74.06 82 ALA A N 1
ATOM 650 C CA . ALA A 1 82 ? 28.249 3.021 23.094 1.00 74.06 82 ALA A CA 1
ATOM 651 C C . ALA A 1 82 ? 27.011 2.171 23.408 1.00 74.06 82 ALA A C 1
ATOM 653 O O . ALA A 1 82 ? 27.051 0.961 23.202 1.00 74.06 82 ALA A O 1
ATOM 654 N N . ILE A 1 83 ? 25.907 2.799 23.835 1.00 72.50 83 ILE A N 1
ATOM 655 C CA . ILE A 1 83 ? 24.619 2.112 24.034 1.00 72.50 83 ILE A CA 1
ATOM 656 C C . ILE A 1 83 ? 24.137 1.536 22.700 1.00 72.50 83 ILE A C 1
ATOM 658 O O . ILE A 1 83 ? 23.779 0.365 22.626 1.00 72.50 83 ILE A O 1
ATOM 662 N N . GLN A 1 84 ? 24.212 2.331 21.632 1.00 71.12 84 GLN A N 1
ATOM 663 C CA . GLN A 1 84 ? 23.798 1.925 20.293 1.00 71.12 84 GLN A CA 1
ATOM 664 C C . GLN A 1 84 ? 24.644 0.767 19.749 1.00 71.12 84 GLN A C 1
ATOM 666 O O . GLN A 1 84 ? 24.098 -0.206 19.243 1.00 71.12 84 GLN A O 1
ATOM 671 N N . SER A 1 85 ? 25.969 0.824 19.911 1.00 76.44 85 SER A N 1
ATOM 672 C CA . SER A 1 85 ? 26.866 -0.270 19.522 1.00 76.44 85 SER A CA 1
ATOM 673 C C . SER A 1 85 ? 26.621 -1.550 20.326 1.00 76.44 85 SER A C 1
ATOM 675 O O . SER A 1 85 ? 26.678 -2.635 19.756 1.00 76.44 85 SER A O 1
ATOM 677 N N . GLN A 1 86 ? 26.325 -1.451 21.628 1.00 79.50 86 GLN A N 1
ATOM 678 C CA . GLN A 1 86 ? 25.969 -2.618 22.445 1.00 79.50 86 GLN A CA 1
ATOM 679 C C . GLN A 1 86 ? 24.626 -3.223 22.037 1.00 79.50 86 GLN A C 1
ATOM 681 O O . GLN A 1 86 ? 24.491 -4.444 22.011 1.00 79.50 86 GLN A O 1
ATOM 686 N N . GLU A 1 87 ? 23.638 -2.389 21.721 1.00 76.31 87 GLU A N 1
ATOM 687 C CA . GLU A 1 87 ? 22.321 -2.852 21.292 1.00 76.31 87 GLU A CA 1
ATOM 688 C C . GLU A 1 87 ? 22.383 -3.515 19.908 1.00 76.31 87 GLU A C 1
ATOM 690 O O . GLU A 1 87 ? 21.809 -4.585 19.731 1.00 76.31 87 GLU A O 1
ATOM 695 N N . LEU A 1 88 ? 23.168 -2.955 18.979 1.00 74.56 88 LEU A N 1
ATOM 696 C CA . LEU A 1 88 ? 23.445 -3.549 17.666 1.00 74.56 88 LEU 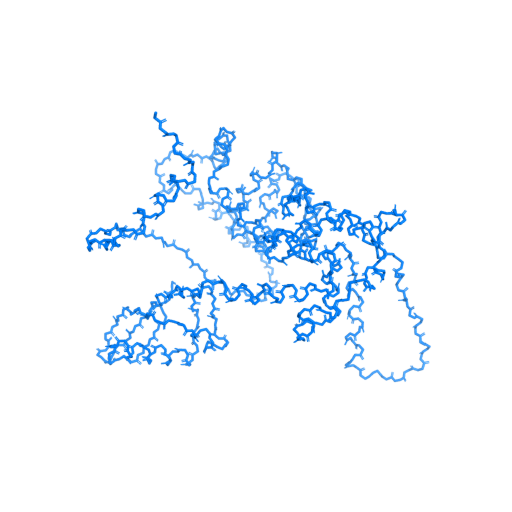A CA 1
ATOM 697 C C . LEU A 1 88 ? 24.167 -4.893 17.784 1.00 74.56 88 LEU A C 1
ATOM 699 O O . LEU A 1 88 ? 23.714 -5.877 17.210 1.00 74.56 88 LEU A O 1
ATOM 703 N N . ALA A 1 89 ? 25.240 -4.963 18.578 1.00 81.38 89 ALA A N 1
ATOM 704 C CA . ALA A 1 89 ? 25.955 -6.218 18.810 1.00 81.38 89 ALA A CA 1
ATOM 705 C C . ALA A 1 89 ? 25.039 -7.282 19.437 1.00 81.38 89 ALA A C 1
ATOM 707 O O . ALA A 1 89 ? 25.140 -8.471 19.138 1.00 81.38 89 ALA A O 1
ATOM 708 N N . ARG A 1 90 ? 24.110 -6.858 20.301 1.00 78.88 90 ARG A N 1
ATOM 709 C CA . ARG A 1 90 ? 23.121 -7.747 20.908 1.00 78.88 90 ARG A CA 1
ATOM 710 C C . ARG A 1 90 ? 22.076 -8.232 19.900 1.00 78.88 90 ARG A C 1
ATOM 712 O O . ARG A 1 90 ? 21.738 -9.412 19.948 1.00 78.88 90 ARG A O 1
ATOM 719 N N . GLU A 1 91 ? 21.571 -7.372 19.017 1.00 81.12 91 GLU A N 1
ATOM 720 C CA . GLU A 1 91 ? 20.644 -7.776 17.946 1.00 81.12 91 GLU A CA 1
ATOM 721 C C . GLU A 1 91 ? 21.328 -8.676 16.906 1.00 81.12 91 GLU A C 1
ATOM 723 O O . GLU A 1 91 ? 20.709 -9.612 16.411 1.00 81.12 91 GLU A O 1
ATOM 728 N N . GLU A 1 92 ? 22.616 -8.477 16.625 1.00 83.06 92 GLU A N 1
ATOM 729 C CA . GLU A 1 92 ? 23.380 -9.359 15.732 1.00 83.06 92 GLU A CA 1
ATOM 730 C C . GLU A 1 92 ? 23.496 -10.788 16.297 1.00 83.06 92 GLU A C 1
ATOM 732 O O . GLU A 1 92 ? 23.416 -11.766 15.557 1.00 83.06 92 GLU A O 1
ATOM 737 N N . LEU A 1 93 ? 23.605 -10.921 17.624 1.00 88.69 93 LEU A N 1
ATOM 738 C CA . LEU A 1 93 ? 23.661 -12.210 18.323 1.00 88.69 93 LEU A CA 1
ATOM 739 C C . LEU A 1 93 ? 22.286 -12.863 18.538 1.00 88.69 93 LEU A C 1
ATOM 741 O O . LEU A 1 93 ? 22.180 -14.088 18.498 1.00 88.69 93 LEU A O 1
ATOM 745 N N . LEU A 1 94 ? 21.248 -12.073 18.830 1.00 88.94 94 LEU A N 1
ATOM 746 C CA . LEU A 1 94 ? 19.935 -12.572 19.272 1.00 88.94 94 LEU A CA 1
ATOM 747 C C . LEU A 1 94 ? 18.835 -12.458 18.208 1.00 88.94 94 LEU A C 1
ATOM 749 O O . LEU A 1 94 ? 17.720 -12.929 18.435 1.00 88.94 94 LEU A O 1
ATOM 753 N N . GLY A 1 95 ? 19.135 -11.857 17.059 1.00 91.19 95 GLY A N 1
ATOM 754 C CA . GLY A 1 95 ? 18.143 -11.469 16.066 1.00 91.19 95 GLY A CA 1
ATOM 755 C C . GLY A 1 95 ? 17.434 -10.152 16.416 1.00 91.19 95 GLY A C 1
ATOM 756 O O . GLY A 1 95 ? 17.695 -9.537 17.455 1.00 91.19 95 GLY A O 1
ATOM 757 N N . PRO A 1 96 ? 16.526 -9.690 15.537 1.00 92.94 96 PRO A N 1
ATOM 758 C CA . PRO A 1 96 ? 15.801 -8.444 15.745 1.00 92.94 96 PRO A CA 1
ATOM 759 C C . PRO A 1 96 ? 14.898 -8.535 16.974 1.00 92.94 96 PRO A C 1
ATOM 761 O O . PRO A 1 96 ? 14.189 -9.523 17.167 1.00 92.94 96 PRO A O 1
ATOM 764 N N . SER A 1 97 ? 14.878 -7.474 17.780 1.00 93.69 97 SER A N 1
ATOM 765 C CA . SER A 1 97 ? 13.956 -7.392 18.913 1.00 93.69 97 SER A CA 1
ATOM 766 C C . SER A 1 97 ? 12.483 -7.428 18.466 1.00 93.69 97 SER A C 1
ATOM 768 O O . SER A 1 97 ? 12.130 -6.982 17.368 1.00 93.69 97 SER A O 1
ATOM 770 N N . ASP A 1 98 ? 11.587 -7.906 19.340 1.00 94.25 98 ASP A N 1
ATOM 771 C CA . ASP A 1 98 ? 10.132 -7.899 19.094 1.00 94.25 98 ASP A CA 1
ATOM 772 C C . ASP A 1 98 ? 9.602 -6.494 18.771 1.00 94.25 98 ASP A C 1
ATOM 774 O O . ASP A 1 98 ? 8.665 -6.326 17.985 1.00 94.25 98 ASP A O 1
ATOM 778 N N . GLU A 1 99 ? 10.220 -5.470 19.359 1.00 95.00 99 GLU A N 1
ATOM 779 C CA . GLU A 1 99 ? 9.914 -4.070 19.091 1.00 95.00 99 GLU A CA 1
ATOM 780 C C . GLU A 1 99 ? 10.305 -3.664 17.663 1.00 95.00 99 GLU A C 1
ATOM 782 O O . GLU A 1 99 ? 9.469 -3.119 16.937 1.00 95.00 99 GLU A O 1
ATOM 787 N N . THR A 1 100 ? 11.518 -4.003 17.218 1.00 94.62 100 THR A N 1
ATOM 788 C CA . THR A 1 100 ? 11.970 -3.795 15.834 1.00 94.62 100 THR A CA 1
ATOM 789 C C . THR A 1 100 ? 11.044 -4.502 14.838 1.00 94.62 100 THR A C 1
ATOM 791 O O . THR A 1 100 ? 10.589 -3.891 13.867 1.00 94.62 100 THR A O 1
ATOM 794 N N . LEU A 1 101 ? 10.666 -5.757 15.105 1.00 95.75 101 LEU A N 1
ATOM 795 C CA . LEU A 1 101 ? 9.726 -6.503 14.261 1.00 95.75 101 LEU A CA 1
ATOM 796 C C . LEU A 1 101 ? 8.326 -5.875 14.245 1.00 95.75 101 LEU A C 1
ATOM 798 O O . LEU A 1 101 ? 7.667 -5.840 13.202 1.00 95.75 101 LEU A O 1
ATOM 802 N N . ARG A 1 102 ? 7.854 -5.350 15.381 1.00 96.25 102 ARG A N 1
ATOM 803 C CA . ARG A 1 102 ? 6.589 -4.610 15.458 1.00 96.25 102 ARG A CA 1
ATOM 804 C C . ARG A 1 102 ? 6.640 -3.346 14.602 1.00 96.25 102 ARG A C 1
ATOM 806 O O . ARG A 1 102 ? 5.692 -3.104 13.851 1.00 96.25 102 ARG A O 1
ATOM 813 N N . PHE A 1 103 ? 7.715 -2.562 14.688 1.00 96.25 103 PHE A N 1
ATOM 814 C CA . PHE A 1 103 ? 7.906 -1.391 13.832 1.00 96.25 103 PHE A CA 1
ATOM 815 C C . PHE A 1 103 ? 7.941 -1.780 12.360 1.00 96.25 103 PHE A C 1
ATOM 817 O O . PHE A 1 103 ? 7.276 -1.133 11.553 1.00 96.25 103 PHE A O 1
ATOM 824 N N . LEU A 1 104 ? 8.612 -2.881 12.010 1.00 96.00 104 LEU A N 1
ATOM 825 C CA . LEU A 1 104 ? 8.679 -3.346 10.628 1.00 96.00 104 LEU A CA 1
ATOM 826 C C . LEU A 1 104 ? 7.294 -3.695 10.077 1.00 96.00 104 LEU A C 1
ATOM 828 O O . LEU A 1 104 ? 6.923 -3.244 8.995 1.00 96.00 104 LEU A O 1
ATOM 832 N N . ARG A 1 105 ? 6.482 -4.439 10.835 1.00 95.69 105 ARG A N 1
ATOM 833 C CA . ARG A 1 105 ? 5.108 -4.775 10.421 1.00 95.69 105 ARG A CA 1
ATOM 834 C C . ARG A 1 105 ? 4.250 -3.525 10.226 1.00 95.69 105 ARG A C 1
ATOM 836 O O . ARG A 1 105 ? 3.514 -3.440 9.245 1.00 95.69 105 ARG A O 1
ATOM 843 N N . LEU A 1 106 ? 4.349 -2.552 11.135 1.00 95.50 106 LEU A N 1
ATOM 844 C CA . LEU A 1 106 ? 3.607 -1.291 11.037 1.00 95.50 106 LEU A CA 1
ATOM 845 C C . LEU A 1 106 ? 4.050 -0.465 9.830 1.00 95.50 106 LEU A C 1
ATOM 847 O O . LEU A 1 106 ? 3.207 0.049 9.097 1.00 95.50 106 LEU A O 1
ATOM 851 N N . PHE A 1 107 ? 5.356 -0.370 9.604 1.00 95.56 107 PHE A N 1
ATOM 852 C CA . PHE A 1 107 ? 5.941 0.291 8.450 1.00 95.56 107 PHE A CA 1
ATOM 853 C C . PHE A 1 107 ? 5.434 -0.315 7.137 1.00 95.56 107 PHE A C 1
ATOM 855 O O . PHE A 1 107 ? 4.907 0.405 6.289 1.00 95.56 107 PHE A O 1
ATOM 862 N N . LEU A 1 108 ? 5.522 -1.643 6.992 1.00 95.38 108 LEU A N 1
ATOM 863 C CA . LEU A 1 108 ? 5.071 -2.345 5.790 1.00 95.38 108 LEU A CA 1
ATOM 864 C C . LEU A 1 108 ? 3.560 -2.213 5.599 1.00 95.38 108 LEU A C 1
ATOM 866 O O . LEU A 1 108 ? 3.101 -1.969 4.486 1.00 95.38 108 LEU A O 1
ATOM 870 N N . SER A 1 109 ? 2.782 -2.297 6.679 1.00 92.69 109 SER A N 1
ATOM 871 C CA . SER A 1 109 ? 1.338 -2.063 6.636 1.00 92.69 109 SER A CA 1
ATOM 872 C C . SER A 1 109 ? 1.001 -0.649 6.151 1.00 92.69 109 SER A C 1
ATOM 874 O O . SER A 1 109 ? 0.144 -0.504 5.286 1.00 92.69 109 SER A O 1
ATOM 876 N N . ARG A 1 110 ? 1.701 0.391 6.621 1.00 94.12 110 ARG A N 1
ATOM 877 C CA . ARG A 1 110 ? 1.485 1.784 6.179 1.00 94.12 110 ARG A CA 1
ATOM 878 C C . ARG A 1 110 ? 1.917 2.006 4.734 1.00 94.12 110 ARG A C 1
ATOM 880 O O . ARG A 1 110 ? 1.199 2.656 3.978 1.00 94.12 110 ARG A O 1
ATOM 887 N N . ALA A 1 111 ? 3.055 1.437 4.344 1.00 93.25 111 ALA A N 1
ATOM 888 C CA . ALA A 1 111 ? 3.549 1.469 2.972 1.00 93.25 111 ALA A CA 1
ATOM 889 C C . ALA A 1 111 ? 2.546 0.841 1.993 1.00 93.25 111 ALA A C 1
ATOM 891 O O . ALA A 1 111 ? 2.267 1.406 0.937 1.00 93.25 111 ALA A O 1
ATOM 892 N N . ARG A 1 112 ? 1.967 -0.304 2.371 1.00 92.69 112 ARG A N 1
ATOM 893 C CA . ARG A 1 112 ? 1.012 -1.068 1.555 1.00 92.69 112 ARG A CA 1
ATOM 894 C C . ARG A 1 112 ? -0.427 -0.569 1.672 1.00 92.69 112 ARG A C 1
ATOM 896 O O . ARG A 1 112 ? -1.205 -0.760 0.746 1.00 92.69 112 ARG A O 1
ATOM 903 N N . GLY A 1 113 ? -0.784 0.111 2.761 1.00 89.00 113 GLY A N 1
ATOM 904 C CA . GLY A 1 113 ? -2.138 0.615 3.023 1.00 89.00 113 GLY A CA 1
ATOM 905 C C . GLY A 1 113 ? -2.618 1.651 2.006 1.00 89.00 113 GLY A C 1
ATOM 906 O O . GLY A 1 113 ? -3.813 1.889 1.874 1.00 89.00 113 GLY A O 1
ATOM 907 N N . GLY A 1 114 ? -1.693 2.239 1.244 1.00 85.19 114 GLY A N 1
ATOM 908 C CA . GLY A 1 114 ? -2.019 3.068 0.092 1.00 85.19 114 GLY A CA 1
ATOM 909 C C . GLY A 1 114 ? -2.482 2.305 -1.156 1.00 85.19 114 GLY A C 1
ATOM 910 O O . GLY A 1 114 ? -2.918 2.944 -2.107 1.00 85.19 114 GLY A O 1
ATOM 911 N N . GLY A 1 115 ? -2.381 0.975 -1.172 1.00 89.12 115 GLY A N 1
ATOM 912 C CA . GLY A 1 115 ? -2.618 0.141 -2.346 1.00 89.12 115 GLY A CA 1
ATOM 913 C C . GLY A 1 115 ? -1.478 0.194 -3.370 1.00 89.12 115 GLY A C 1
ATOM 914 O O . GLY A 1 115 ? -0.549 1.001 -3.272 1.00 89.12 115 GLY A O 1
ATOM 915 N N . ALA A 1 116 ? -1.567 -0.663 -4.391 1.00 89.50 116 ALA A N 1
ATOM 916 C CA . ALA A 1 116 ? -0.526 -0.820 -5.410 1.00 89.50 116 ALA A CA 1
ATOM 917 C C . ALA A 1 116 ? -0.211 0.481 -6.173 1.00 89.50 116 ALA A C 1
ATOM 919 O O . ALA A 1 116 ? 0.943 0.743 -6.498 1.00 89.50 116 ALA A O 1
ATOM 920 N N . HIS A 1 117 ? -1.202 1.356 -6.373 1.00 88.88 117 HIS A N 1
ATOM 921 C CA . HIS A 1 117 ? -1.022 2.624 -7.087 1.00 88.88 117 HIS A CA 1
ATOM 922 C C . HIS A 1 117 ? -0.156 3.656 -6.345 1.00 88.88 117 HIS A C 1
ATOM 924 O O . HIS A 1 117 ? 0.450 4.521 -6.973 1.00 88.88 117 HIS A O 1
ATOM 930 N N . ARG A 1 118 ? -0.059 3.583 -5.009 1.00 90.44 118 ARG A N 1
ATOM 931 C CA . ARG A 1 118 ? 0.751 4.532 -4.222 1.00 90.44 118 ARG A CA 1
ATOM 932 C C . ARG A 1 118 ? 2.204 4.102 -4.074 1.00 90.44 118 ARG A C 1
ATOM 934 O O . ARG A 1 118 ? 3.035 4.938 -3.717 1.00 90.44 118 ARG A O 1
ATOM 941 N N . MET A 1 119 ? 2.517 2.841 -4.364 1.00 92.81 119 MET A N 1
ATOM 942 C CA . MET A 1 119 ? 3.851 2.287 -4.151 1.00 92.81 119 MET A CA 1
ATOM 943 C C . MET A 1 119 ? 4.903 2.894 -5.097 1.00 92.81 119 MET A C 1
ATOM 945 O O . MET A 1 119 ? 5.916 3.384 -4.595 1.00 92.81 119 MET A O 1
ATOM 949 N N . PRO A 1 120 ? 4.707 2.972 -6.430 1.00 92.00 120 PRO A N 1
ATOM 950 C CA . PRO A 1 120 ? 5.738 3.529 -7.308 1.00 92.00 120 PRO A CA 1
ATOM 951 C C . PRO A 1 120 ? 6.038 5.016 -7.064 1.00 92.00 120 PRO A C 1
ATOM 953 O O . PRO A 1 120 ? 7.221 5.362 -7.001 1.00 92.00 120 PRO A O 1
ATOM 956 N N . PRO A 1 121 ? 5.045 5.913 -6.868 1.00 90.75 121 PRO A N 1
ATOM 957 C CA . PRO A 1 121 ? 5.322 7.298 -6.485 1.00 90.75 121 PRO A CA 1
ATOM 958 C C . PRO A 1 121 ? 6.086 7.397 -5.163 1.00 90.75 121 PRO A C 1
ATOM 960 O O . PRO A 1 121 ? 7.012 8.196 -5.052 1.00 90.75 121 PRO A O 1
ATOM 963 N N . LEU A 1 122 ? 5.742 6.558 -4.181 1.00 91.75 122 LEU A N 1
ATOM 964 C CA . LEU A 1 122 ? 6.423 6.518 -2.890 1.00 91.75 122 LEU A CA 1
ATOM 965 C C . LEU A 1 122 ? 7.896 6.116 -3.035 1.00 91.75 122 LEU A C 1
ATOM 967 O O . LEU A 1 122 ? 8.769 6.825 -2.541 1.00 91.75 122 LEU A O 1
ATOM 971 N N . LEU A 1 123 ? 8.180 5.030 -3.758 1.00 91.19 123 LEU A N 1
ATOM 972 C CA . LEU A 1 123 ? 9.547 4.562 -4.006 1.00 91.19 123 LEU A CA 1
ATOM 973 C C . LEU A 1 123 ? 10.358 5.568 -4.830 1.00 91.19 123 LEU A C 1
ATOM 975 O O . LEU A 1 123 ? 11.538 5.780 -4.564 1.00 91.19 123 LEU A O 1
ATOM 979 N N . ARG A 1 124 ? 9.725 6.238 -5.798 1.00 90.38 124 ARG A N 1
ATOM 980 C CA . ARG A 1 124 ? 10.354 7.302 -6.588 1.00 90.38 124 ARG A CA 1
ATOM 981 C C . ARG A 1 124 ? 10.701 8.510 -5.728 1.00 90.38 124 ARG A C 1
ATOM 983 O O . ARG A 1 124 ? 11.789 9.056 -5.875 1.00 90.38 124 ARG A O 1
ATOM 990 N N . ASP A 1 125 ? 9.799 8.925 -4.844 1.00 88.75 125 ASP A N 1
ATOM 991 C CA . ASP A 1 125 ? 10.046 10.016 -3.901 1.00 88.75 125 ASP A CA 1
ATOM 992 C C . ASP A 1 125 ? 11.191 9.667 -2.947 1.00 88.75 125 ASP A C 1
ATOM 994 O O . ASP A 1 125 ? 12.055 10.509 -2.708 1.00 88.75 125 ASP A O 1
ATOM 998 N N . MET A 1 126 ? 11.242 8.423 -2.458 1.00 88.12 126 MET A N 1
ATOM 999 C CA . MET A 1 126 ? 12.352 7.936 -1.637 1.00 88.12 126 MET A CA 1
ATOM 1000 C C . MET A 1 126 ? 13.670 7.933 -2.407 1.00 88.12 126 MET A C 1
ATOM 1002 O O . MET A 1 126 ? 14.655 8.465 -1.908 1.00 88.12 126 MET A O 1
ATOM 1006 N N . LYS A 1 127 ? 13.685 7.409 -3.638 1.00 87.62 127 LYS A N 1
ATOM 1007 C CA . LYS A 1 127 ? 14.879 7.393 -4.489 1.00 87.62 127 LYS A CA 1
ATOM 1008 C C . LYS A 1 127 ? 15.372 8.810 -4.785 1.00 87.62 127 LYS A C 1
ATOM 1010 O O . LYS A 1 127 ? 16.517 9.123 -4.508 1.00 87.62 127 LYS A O 1
ATOM 1015 N N . LYS A 1 128 ? 14.479 9.713 -5.207 1.00 86.94 128 LYS A N 1
ATOM 1016 C CA . LYS A 1 128 ? 14.803 11.136 -5.419 1.00 86.94 128 LYS A CA 1
ATOM 1017 C C . LYS A 1 128 ? 15.342 11.804 -4.160 1.00 86.94 128 LYS A C 1
ATOM 1019 O O . LYS A 1 128 ? 16.196 12.680 -4.247 1.00 86.94 128 LYS A O 1
ATOM 1024 N N . ALA A 1 129 ? 14.791 11.467 -2.999 1.00 84.06 129 ALA A N 1
ATOM 1025 C CA . ALA A 1 129 ? 15.263 12.016 -1.742 1.00 84.06 129 ALA A CA 1
ATOM 1026 C C . ALA A 1 129 ? 16.650 11.454 -1.378 1.00 84.06 129 ALA A C 1
ATOM 1028 O O . ALA A 1 129 ? 17.449 12.207 -0.831 1.00 84.06 129 ALA A O 1
ATOM 1029 N N . ALA A 1 130 ? 16.935 10.186 -1.698 1.00 81.69 130 ALA A N 1
ATOM 1030 C CA . ALA A 1 130 ? 18.246 9.566 -1.513 1.00 81.69 130 ALA A CA 1
ATOM 1031 C C . ALA A 1 130 ? 19.294 10.180 -2.458 1.00 81.69 130 ALA A C 1
ATOM 1033 O O . ALA A 1 130 ? 20.368 10.561 -2.007 1.00 81.69 130 ALA A O 1
ATOM 1034 N N . ASP A 1 131 ? 18.944 10.389 -3.732 1.00 83.00 131 ASP A N 1
ATOM 1035 C CA . ASP A 1 131 ? 19.835 10.961 -4.755 1.00 83.00 131 ASP A CA 1
ATOM 1036 C C . ASP A 1 131 ? 20.212 12.426 -4.470 1.00 83.00 131 ASP A C 1
ATOM 1038 O O . ASP A 1 131 ? 21.272 12.896 -4.869 1.00 83.00 131 ASP A O 1
ATOM 1042 N N . ARG A 1 132 ? 19.345 13.179 -3.780 1.00 81.25 132 ARG A N 1
ATOM 1043 C CA . ARG A 1 132 ? 19.590 14.589 -3.418 1.00 81.25 132 ARG A CA 1
ATOM 1044 C C . ARG A 1 132 ? 20.599 14.774 -2.285 1.00 81.25 132 ARG A C 1
ATOM 1046 O O . ARG A 1 132 ? 20.911 15.916 -1.949 1.00 81.25 132 ARG A O 1
ATOM 1053 N N . GLN A 1 133 ? 21.021 13.707 -1.614 1.00 66.31 133 GLN A N 1
ATOM 1054 C CA . GLN A 1 133 ? 21.845 13.836 -0.421 1.00 66.31 133 GLN A CA 1
ATOM 1055 C C . GLN A 1 133 ? 23.340 13.940 -0.747 1.00 66.31 133 GLN A C 1
ATOM 1057 O O . GLN A 1 133 ? 24.043 12.940 -0.793 1.00 66.31 133 GLN A O 1
ATOM 1062 N N . ASP A 1 134 ? 23.841 15.179 -0.789 1.00 53.94 134 ASP A N 1
ATOM 1063 C CA . ASP A 1 134 ? 25.267 15.550 -0.679 1.00 53.94 134 ASP A CA 1
ATOM 1064 C C . ASP A 1 134 ? 25.836 15.365 0.756 1.00 53.94 134 ASP A C 1
ATOM 1066 O O . ASP A 1 134 ? 26.785 16.039 1.163 1.00 53.94 134 ASP A O 1
ATOM 1070 N N . PHE A 1 135 ? 25.249 14.499 1.595 1.00 51.28 135 PHE A N 1
ATOM 1071 C CA . PHE A 1 135 ? 25.634 14.372 3.009 1.00 51.28 135 PHE A CA 1
ATOM 1072 C C . PHE A 1 135 ? 26.901 13.524 3.192 1.00 51.28 135 PHE A C 1
ATOM 1074 O O . PHE A 1 135 ? 26.875 12.415 3.722 1.00 51.28 135 PHE A O 1
ATOM 1081 N N . VAL A 1 136 ? 28.042 14.085 2.802 1.00 44.19 136 VAL A N 1
ATOM 1082 C CA . VAL A 1 136 ? 29.366 13.586 3.176 1.00 44.19 136 VAL A CA 1
ATOM 1083 C C . VAL A 1 136 ? 29.593 13.872 4.672 1.00 44.19 136 VAL A C 1
ATOM 1085 O O . VAL A 1 136 ? 29.734 15.026 5.071 1.00 44.19 136 VAL A O 1
ATOM 1088 N N . GLY A 1 137 ? 29.625 12.836 5.523 1.00 44.72 137 GLY A N 1
ATOM 1089 C CA . GLY A 1 137 ? 30.250 12.911 6.862 1.00 44.72 137 GLY A CA 1
ATOM 1090 C C . GLY A 1 137 ? 29.360 12.904 8.120 1.00 44.72 137 GLY A C 1
ATOM 1091 O O . GLY A 1 137 ? 29.889 12.987 9.226 1.00 44.72 137 GLY A O 1
ATOM 1092 N N . VAL A 1 138 ? 28.038 12.759 8.019 1.00 47.06 138 VAL A N 1
ATOM 1093 C CA . VAL A 1 138 ? 27.144 12.472 9.168 1.00 47.06 138 VAL A CA 1
ATOM 1094 C C . VAL A 1 138 ? 26.356 11.235 8.793 1.00 47.06 138 VAL A C 1
ATOM 1096 O O . VAL A 1 138 ? 25.901 11.244 7.663 1.00 47.06 138 VAL A O 1
ATOM 1099 N N . ASN A 1 139 ? 26.184 10.232 9.676 1.00 55.41 139 ASN A N 1
ATOM 1100 C CA . ASN A 1 139 ? 25.408 9.004 9.405 1.00 55.41 139 ASN A CA 1
ATOM 1101 C C . ASN A 1 139 ? 24.081 9.376 8.689 1.00 55.41 139 ASN A C 1
ATOM 1103 O O . ASN A 1 139 ? 23.139 9.814 9.362 1.00 55.41 139 ASN A O 1
ATOM 1107 N N . PRO A 1 140 ? 24.032 9.338 7.336 1.00 59.03 140 PRO A N 1
ATOM 1108 C CA . PRO A 1 140 ? 23.061 10.128 6.564 1.00 59.03 140 PRO A CA 1
ATOM 1109 C C . PRO A 1 140 ? 21.652 9.571 6.723 1.00 59.03 140 PRO A C 1
ATOM 1111 O O . PRO A 1 140 ? 20.642 10.254 6.534 1.00 59.03 140 PRO A O 1
ATOM 1114 N N . CYS A 1 141 ? 21.595 8.307 7.119 1.00 63.19 141 CYS A N 1
ATOM 1115 C CA . CYS A 1 141 ? 20.457 7.464 6.902 1.00 63.19 141 CYS A CA 1
ATOM 1116 C C . CYS A 1 141 ? 19.357 7.664 7.946 1.00 63.19 141 CYS A C 1
ATOM 1118 O O . CYS A 1 141 ? 18.201 7.786 7.559 1.00 63.19 141 CYS A O 1
ATOM 1120 N N . SER A 1 142 ? 19.649 7.840 9.240 1.00 67.00 142 SER A N 1
ATOM 1121 C CA . SER A 1 142 ? 18.569 8.076 10.224 1.00 67.00 142 SER A CA 1
ATOM 1122 C C . SER A 1 142 ? 17.852 9.414 9.987 1.00 67.00 142 SER A C 1
ATOM 1124 O O . SER A 1 142 ? 16.622 9.511 10.070 1.00 67.00 142 SER A O 1
ATOM 1126 N N . ARG A 1 143 ? 18.602 10.455 9.598 1.00 71.50 143 ARG A N 1
ATOM 1127 C CA . ARG A 1 143 ? 18.042 11.773 9.272 1.00 71.50 143 ARG A CA 1
ATOM 1128 C C . ARG A 1 143 ? 17.304 11.765 7.934 1.00 71.50 143 ARG A C 1
ATOM 1130 O O . ARG A 1 143 ? 16.242 12.380 7.835 1.00 71.50 143 ARG A O 1
ATOM 1137 N N . PHE A 1 144 ? 17.829 11.056 6.934 1.00 75.00 144 PHE A N 1
ATOM 1138 C CA . PHE A 1 144 ? 17.126 10.784 5.680 1.00 75.00 144 PHE A CA 1
ATOM 1139 C C . PHE A 1 144 ? 15.774 10.107 5.928 1.00 75.00 144 PHE A C 1
ATOM 1141 O O . PHE A 1 144 ? 14.743 10.562 5.418 1.00 75.00 144 PHE A O 1
ATOM 1148 N N . PHE A 1 145 ? 15.772 9.067 6.767 1.00 76.69 145 PHE A N 1
ATOM 1149 C CA . PHE A 1 145 ? 14.567 8.336 7.123 1.00 76.69 145 PHE A CA 1
ATOM 1150 C C . PHE A 1 145 ? 13.546 9.251 7.797 1.00 76.69 145 PHE A C 1
ATOM 1152 O O . PHE A 1 145 ? 12.381 9.298 7.412 1.00 76.69 145 PHE A O 1
ATOM 1159 N N . HIS A 1 146 ? 13.980 10.075 8.742 1.00 78.75 146 HIS A N 1
ATOM 1160 C CA . HIS A 1 146 ? 13.074 11.013 9.388 1.00 78.75 146 HIS A CA 1
ATOM 1161 C C . HIS A 1 146 ? 12.444 12.011 8.401 1.00 78.75 146 HIS A C 1
ATOM 1163 O O . HIS A 1 146 ? 11.232 12.215 8.418 1.00 78.75 146 HIS A O 1
ATOM 1169 N N . LEU A 1 147 ? 13.241 12.621 7.517 1.00 81.12 147 LEU A N 1
ATOM 1170 C CA . LEU A 1 147 ? 12.758 13.658 6.594 1.00 81.12 147 LEU A CA 1
ATOM 1171 C C . LEU A 1 147 ? 11.868 13.120 5.470 1.00 81.12 147 LEU A C 1
ATOM 1173 O O . LEU A 1 147 ? 11.089 13.884 4.904 1.00 81.12 147 LEU A O 1
ATOM 1177 N N . THR A 1 148 ? 11.963 11.828 5.157 1.00 84.19 148 THR A N 1
ATOM 1178 C CA . THR A 1 148 ? 11.199 11.224 4.059 1.00 84.19 148 THR A CA 1
ATOM 1179 C C . THR A 1 148 ? 10.009 10.418 4.571 1.00 84.19 148 THR A C 1
ATOM 1181 O O . THR A 1 148 ? 8.910 10.534 4.037 1.00 84.19 148 THR A O 1
ATOM 1184 N N . TYR A 1 149 ? 10.180 9.633 5.633 1.00 87.00 149 TYR A N 1
ATOM 1185 C CA . TYR A 1 149 ? 9.210 8.615 6.039 1.00 87.00 149 TYR A CA 1
ATOM 1186 C C . TYR A 1 149 ? 8.183 9.147 7.032 1.00 87.00 149 TYR A C 1
ATOM 1188 O O . TYR A 1 149 ? 7.010 8.785 6.934 1.00 87.00 149 TYR A O 1
ATOM 1196 N N . VAL A 1 150 ? 8.581 10.046 7.939 1.00 88.31 150 VAL A N 1
ATOM 1197 C CA . VAL A 1 150 ? 7.644 10.663 8.893 1.00 88.31 150 VAL A CA 1
ATOM 1198 C C . VAL A 1 150 ? 6.622 11.550 8.170 1.00 88.31 150 VAL A C 1
ATOM 1200 O O . VAL A 1 150 ? 5.428 11.345 8.383 1.00 88.31 150 VAL A O 1
ATOM 1203 N N . PRO A 1 151 ? 7.002 12.446 7.230 1.00 90.00 151 PRO A N 1
ATOM 1204 C CA . PRO A 1 151 ? 6.017 13.235 6.483 1.00 90.00 151 PRO A CA 1
ATOM 1205 C C . PRO A 1 151 ? 5.096 12.396 5.592 1.00 90.00 151 PRO A C 1
ATOM 1207 O O . PRO A 1 151 ? 3.984 12.816 5.284 1.00 90.00 151 PRO A O 1
ATOM 1210 N N . LYS A 1 152 ? 5.547 11.209 5.168 1.00 90.31 152 LYS A N 1
ATOM 1211 C CA . LYS A 1 152 ? 4.733 10.249 4.406 1.00 90.31 152 LYS A CA 1
ATOM 1212 C C . LYS A 1 152 ? 3.882 9.346 5.307 1.00 90.31 152 LYS A C 1
ATOM 1214 O O . LYS A 1 152 ? 3.125 8.531 4.786 1.00 90.31 152 LYS A O 1
ATOM 1219 N N . GLY A 1 153 ? 3.989 9.493 6.631 1.00 93.12 153 GLY A N 1
ATOM 1220 C CA . GLY A 1 153 ? 3.235 8.718 7.613 1.00 93.12 153 GLY A CA 1
ATOM 1221 C C . GLY A 1 153 ? 3.654 7.252 7.704 1.00 93.12 153 GLY A C 1
ATOM 1222 O O . GLY A 1 153 ? 2.866 6.435 8.165 1.00 93.12 153 GLY A O 1
ATOM 1223 N N . LEU A 1 154 ? 4.862 6.899 7.254 1.00 93.19 154 LEU A N 1
ATOM 1224 C CA . LEU A 1 154 ? 5.380 5.527 7.311 1.00 93.19 154 LEU A CA 1
ATOM 1225 C C . LEU A 1 154 ? 5.944 5.183 8.692 1.00 93.19 154 LEU A C 1
ATOM 1227 O O . LEU A 1 154 ? 5.777 4.058 9.158 1.00 93.19 154 LEU A O 1
ATOM 1231 N N . CYS A 1 155 ? 6.524 6.169 9.375 1.00 94.56 155 CYS A N 1
ATOM 1232 C CA . CYS A 1 155 ? 7.010 6.075 10.751 1.00 94.56 155 CYS A CA 1
ATOM 1233 C C . CYS A 1 155 ? 6.372 7.182 11.599 1.00 94.56 155 CYS A C 1
ATOM 1235 O O . CYS A 1 155 ? 6.097 8.272 11.096 1.00 94.56 155 CYS A O 1
ATOM 1237 N N . ARG A 1 156 ? 6.155 6.927 12.891 1.00 91.44 156 ARG A N 1
ATOM 1238 C CA . ARG A 1 156 ? 5.578 7.888 13.843 1.00 91.44 156 ARG A CA 1
ATOM 1239 C C . ARG A 1 156 ? 6.616 8.812 14.459 1.00 91.44 156 ARG A C 1
ATOM 1241 O O . ARG A 1 156 ? 6.289 9.940 14.810 1.00 91.44 156 ARG A O 1
ATOM 1248 N N . CYS A 1 157 ? 7.843 8.335 14.638 1.00 90.69 157 CYS A N 1
ATOM 1249 C CA . CYS A 1 157 ? 8.891 9.091 15.312 1.00 90.69 157 CYS A CA 1
ATOM 1250 C C . CYS A 1 157 ? 10.289 8.734 14.794 1.00 90.69 157 CYS A C 1
ATOM 1252 O O . CYS A 1 157 ? 10.476 7.792 14.022 1.00 90.69 157 CYS A O 1
ATOM 1254 N N . PHE A 1 158 ? 11.276 9.509 15.246 1.00 88.69 158 PHE A N 1
ATOM 1255 C CA . PHE A 1 158 ? 12.687 9.295 14.932 1.00 88.69 158 PHE A CA 1
ATOM 1256 C C . PHE A 1 158 ? 13.201 7.933 15.422 1.00 88.69 158 PHE A C 1
ATOM 1258 O O . PHE A 1 158 ? 13.898 7.251 14.683 1.00 88.69 158 PHE A O 1
ATOM 1265 N N . TYR A 1 159 ? 12.796 7.504 16.620 1.00 90.38 159 TYR A N 1
ATOM 1266 C CA . TYR A 1 159 ? 13.210 6.219 17.191 1.00 90.38 159 TYR A CA 1
ATOM 1267 C C . TYR A 1 159 ? 12.767 5.021 16.333 1.00 90.38 159 TYR A C 1
ATOM 1269 O O . TYR A 1 159 ? 13.571 4.146 16.027 1.00 90.38 159 TYR A O 1
ATOM 1277 N N . GLU A 1 160 ? 11.514 5.026 15.860 1.00 92.69 160 GLU A N 1
ATOM 1278 C CA . GLU A 1 160 ? 11.005 4.008 14.928 1.00 92.69 160 GLU A CA 1
ATOM 1279 C C . GLU A 1 160 ? 11.811 4.000 13.619 1.00 92.69 160 GLU A C 1
ATOM 1281 O O . GLU A 1 160 ? 12.175 2.938 13.125 1.00 92.69 160 GLU A O 1
ATOM 1286 N N . CYS A 1 161 ? 12.144 5.180 13.081 1.00 91.12 161 CYS A N 1
ATOM 1287 C CA . CYS A 1 161 ? 12.982 5.299 11.885 1.00 91.12 161 CYS A CA 1
ATOM 1288 C C . CYS A 1 161 ? 14.380 4.705 12.087 1.00 91.12 161 CYS A C 1
ATOM 1290 O O . CYS A 1 161 ? 14.885 4.022 11.203 1.00 91.12 161 CYS A O 1
ATOM 1292 N N . GLU A 1 162 ? 15.006 4.985 13.228 1.00 88.88 162 GLU A N 1
ATOM 1293 C CA . GLU A 1 162 ? 16.359 4.539 13.548 1.00 88.88 162 GLU A CA 1
ATOM 1294 C C . GLU A 1 162 ? 16.424 3.018 13.707 1.00 88.88 162 GLU A C 1
ATOM 1296 O O . GLU A 1 162 ? 17.259 2.380 13.068 1.00 88.88 162 GLU A O 1
ATOM 1301 N N . LYS A 1 163 ? 15.497 2.424 14.471 1.00 91.06 163 LYS A N 1
ATOM 1302 C CA . LYS A 1 163 ? 15.391 0.963 14.621 1.00 91.06 163 LYS A CA 1
ATOM 1303 C C . LYS A 1 163 ? 15.167 0.261 13.284 1.00 91.06 163 LYS A C 1
ATOM 1305 O O . LYS A 1 163 ? 15.830 -0.727 12.985 1.00 91.06 163 LYS A O 1
ATOM 1310 N N . LEU A 1 164 ? 14.262 0.790 12.458 1.00 92.12 164 LEU A N 1
ATOM 1311 C CA . LEU A 1 164 ? 14.002 0.240 11.128 1.00 92.12 164 LEU A CA 1
ATOM 1312 C C . LEU A 1 164 ? 15.206 0.359 10.206 1.00 92.12 164 LEU A C 1
ATOM 1314 O O . LEU A 1 164 ? 15.498 -0.585 9.482 1.00 92.12 164 LEU A O 1
ATOM 1318 N N . PHE A 1 165 ? 15.894 1.500 10.220 1.00 89.56 165 PHE A N 1
ATOM 1319 C CA . PHE A 1 165 ? 17.072 1.685 9.388 1.00 89.56 165 PHE A CA 1
ATOM 1320 C C . PHE A 1 165 ? 18.123 0.626 9.707 1.00 89.56 165 PHE A C 1
ATOM 1322 O O . PHE A 1 165 ? 18.505 -0.101 8.801 1.00 89.56 165 PHE A O 1
ATOM 1329 N N . TRP A 1 166 ? 18.505 0.486 10.977 1.00 87.94 166 TRP A N 1
ATOM 1330 C CA . TRP A 1 166 ? 19.512 -0.490 11.397 1.00 87.94 166 TRP A CA 1
ATOM 1331 C C . TRP A 1 166 ? 19.118 -1.934 11.108 1.00 87.94 166 TRP A C 1
ATOM 1333 O O . TRP A 1 166 ? 19.963 -2.747 10.754 1.00 87.94 166 TRP A O 1
ATOM 1343 N N . HIS A 1 167 ? 17.831 -2.252 11.231 1.00 90.75 167 HIS A N 1
ATOM 1344 C CA . HIS A 1 167 ? 17.336 -3.585 10.920 1.00 90.75 167 HIS A CA 1
ATOM 1345 C C . HIS A 1 167 ? 17.387 -3.913 9.422 1.00 90.75 167 HIS A C 1
ATOM 1347 O O . HIS A 1 167 ? 17.607 -5.062 9.046 1.00 90.75 167 HIS A O 1
ATOM 1353 N N . LEU A 1 168 ? 17.138 -2.917 8.568 1.00 90.25 168 LEU A N 1
ATOM 1354 C CA . LEU A 1 168 ? 17.037 -3.097 7.120 1.00 90.25 168 LEU A CA 1
ATOM 1355 C C . LEU A 1 168 ? 18.356 -2.833 6.386 1.00 90.25 168 LEU A C 1
ATOM 1357 O O . LEU A 1 168 ? 18.539 -3.303 5.260 1.00 90.25 168 LEU A O 1
ATOM 1361 N N . SER A 1 169 ? 19.261 -2.058 6.979 1.00 88.25 169 SER A N 1
ATOM 1362 C CA . SER A 1 169 ? 20.563 -1.755 6.405 1.00 88.25 169 SER A CA 1
ATOM 1363 C C . SER A 1 169 ? 21.528 -2.920 6.603 1.00 88.25 169 SER A C 1
ATOM 1365 O O . SER A 1 169 ? 21.516 -3.626 7.608 1.00 88.25 169 SER A O 1
ATOM 1367 N N . LYS A 1 170 ? 22.411 -3.127 5.624 1.00 78.81 170 LYS A N 1
ATOM 1368 C CA . LYS A 1 170 ? 23.566 -4.019 5.776 1.00 78.81 170 LYS A CA 1
ATOM 1369 C C . LYS A 1 170 ? 24.769 -3.138 6.085 1.00 78.81 170 LYS A C 1
ATOM 1371 O O . LYS A 1 170 ? 25.457 -2.684 5.174 1.00 78.81 170 LYS A O 1
ATOM 1376 N N . GLY A 1 171 ? 24.956 -2.817 7.364 1.00 80.12 171 GLY A N 1
ATOM 1377 C CA . GLY A 1 171 ? 25.882 -1.769 7.802 1.00 80.12 171 GLY A CA 1
ATOM 1378 C C . GLY A 1 171 ? 25.255 -0.382 7.657 1.00 80.12 171 GLY A C 1
ATOM 1379 O O . GLY A 1 171 ? 24.126 -0.172 8.092 1.00 80.12 171 GLY A O 1
ATOM 1380 N N . ASP A 1 172 ? 25.954 0.554 7.013 1.00 80.62 172 ASP A N 1
ATOM 1381 C CA . ASP A 1 172 ? 25.510 1.955 6.891 1.00 80.62 172 ASP A CA 1
ATOM 1382 C C . ASP A 1 172 ? 24.711 2.256 5.610 1.00 80.62 172 ASP A C 1
ATOM 1384 O O . ASP A 1 172 ? 24.269 3.387 5.393 1.00 80.62 172 ASP A O 1
ATOM 1388 N N . VAL A 1 173 ? 24.502 1.254 4.751 1.00 81.56 173 VAL A N 1
ATOM 1389 C CA . VAL A 1 173 ? 23.825 1.421 3.459 1.00 81.56 173 VAL A CA 1
ATOM 1390 C C . VAL A 1 173 ? 22.535 0.607 3.434 1.00 81.56 173 VAL A C 1
ATOM 1392 O O . VAL A 1 173 ? 22.531 -0.597 3.700 1.00 81.56 173 VAL A O 1
ATOM 1395 N N . LEU A 1 174 ? 21.436 1.267 3.067 1.00 85.12 174 LEU A N 1
ATOM 1396 C CA . LEU A 1 174 ? 20.179 0.617 2.710 1.00 85.12 174 LEU A CA 1
ATOM 1397 C C . LEU A 1 174 ? 20.006 0.662 1.185 1.00 85.12 174 LEU A C 1
ATOM 1399 O O . LEU A 1 174 ? 19.681 1.724 0.648 1.00 85.12 174 LEU A O 1
ATOM 1403 N N . PRO A 1 175 ? 20.167 -0.466 0.475 1.00 87.38 175 PRO A N 1
ATOM 1404 C CA . PRO A 1 175 ? 19.856 -0.525 -0.945 1.00 87.38 175 PRO A CA 1
ATOM 1405 C C . PRO A 1 175 ? 18.366 -0.251 -1.177 1.00 87.38 175 PRO A C 1
ATOM 1407 O O . PRO A 1 175 ? 17.504 -0.953 -0.641 1.00 87.38 175 PRO A O 1
ATOM 1410 N N . MET A 1 176 ? 18.054 0.747 -2.007 1.00 87.56 176 MET A N 1
ATOM 1411 C CA . MET A 1 176 ? 16.665 1.111 -2.315 1.00 87.56 176 MET A CA 1
ATOM 1412 C C . MET A 1 176 ? 15.882 -0.042 -2.949 1.00 87.56 176 MET A C 1
ATOM 1414 O O . MET A 1 176 ? 14.691 -0.184 -2.678 1.00 87.56 176 MET A O 1
ATOM 1418 N N . ASP A 1 177 ? 16.546 -0.895 -3.728 1.00 87.94 177 ASP A N 1
ATOM 1419 C CA . ASP A 1 177 ? 15.917 -2.066 -4.345 1.00 87.94 177 ASP A CA 1
ATOM 1420 C C . ASP A 1 177 ? 15.528 -3.121 -3.304 1.00 87.94 177 ASP A C 1
ATOM 1422 O O . ASP A 1 177 ? 14.463 -3.730 -3.411 1.00 87.94 177 ASP A O 1
ATOM 1426 N N . HIS A 1 178 ? 16.332 -3.283 -2.247 1.00 89.00 178 HIS A N 1
ATOM 1427 C CA . HIS A 1 178 ? 16.009 -4.186 -1.143 1.00 89.00 178 HIS A CA 1
ATOM 1428 C C . HIS A 1 178 ? 14.787 -3.693 -0.364 1.00 89.00 178 HIS A C 1
ATOM 1430 O O . HIS A 1 178 ? 13.861 -4.461 -0.104 1.00 89.00 178 HIS A O 1
ATOM 1436 N N . LEU A 1 179 ? 14.741 -2.393 -0.055 1.00 91.19 179 LEU A N 1
ATOM 1437 C CA . LEU A 1 179 ? 13.577 -1.794 0.590 1.00 91.19 179 LEU A CA 1
ATOM 1438 C C . LEU A 1 179 ? 12.324 -1.898 -0.294 1.00 91.19 179 LEU A C 1
ATOM 1440 O O . LEU A 1 179 ? 11.247 -2.227 0.202 1.00 91.19 179 LEU A O 1
ATOM 1444 N N . ALA A 1 180 ? 12.458 -1.646 -1.598 1.00 91.94 180 ALA A N 1
ATOM 1445 C CA . ALA A 1 180 ? 11.363 -1.770 -2.551 1.00 91.94 180 ALA A CA 1
ATOM 1446 C C . ALA A 1 180 ? 10.819 -3.203 -2.608 1.00 91.94 180 ALA A C 1
ATOM 1448 O O . ALA A 1 180 ? 9.603 -3.385 -2.555 1.00 91.94 180 ALA A O 1
ATOM 1449 N N . ALA A 1 181 ? 11.697 -4.209 -2.667 1.00 93.12 181 ALA A N 1
ATOM 1450 C CA . ALA A 1 181 ? 11.311 -5.617 -2.615 1.00 93.12 181 ALA A CA 1
ATOM 1451 C C . ALA A 1 181 ? 10.560 -5.935 -1.315 1.00 93.12 181 ALA A C 1
ATOM 1453 O O . ALA A 1 181 ? 9.455 -6.468 -1.356 1.00 93.12 181 ALA A O 1
ATOM 1454 N N . LEU A 1 182 ? 11.075 -5.490 -0.166 1.00 94.50 182 LEU A N 1
ATOM 1455 C CA . LEU A 1 182 ? 10.425 -5.704 1.125 1.00 94.50 182 LEU A CA 1
ATOM 1456 C C . LEU A 1 182 ? 9.033 -5.052 1.202 1.00 94.50 182 LEU A C 1
ATOM 1458 O O . LEU A 1 182 ? 8.068 -5.661 1.672 1.00 94.50 182 LEU A O 1
ATOM 1462 N N . MET A 1 183 ? 8.902 -3.815 0.716 1.00 94.25 183 MET A N 1
ATOM 1463 C CA . MET A 1 183 ? 7.630 -3.089 0.693 1.00 94.25 183 MET A CA 1
ATOM 1464 C C . MET A 1 183 ? 6.604 -3.747 -0.232 1.00 94.25 183 MET A C 1
ATOM 1466 O O . MET A 1 183 ? 5.429 -3.804 0.134 1.00 94.25 183 MET A O 1
ATOM 1470 N N . ARG A 1 184 ? 7.027 -4.281 -1.382 1.00 94.50 184 ARG A N 1
ATOM 1471 C CA . ARG A 1 184 ? 6.158 -5.043 -2.294 1.00 94.50 184 ARG A CA 1
ATOM 1472 C C . ARG A 1 184 ? 5.767 -6.398 -1.704 1.00 94.50 184 ARG A C 1
ATOM 1474 O O . ARG A 1 184 ? 4.606 -6.775 -1.807 1.00 94.50 184 ARG A O 1
ATOM 1481 N N . GLY A 1 185 ? 6.696 -7.051 -1.007 1.00 94.06 185 GLY A N 1
ATOM 1482 C CA . GLY A 1 185 ? 6.578 -8.445 -0.590 1.00 94.06 185 GLY A CA 1
ATOM 1483 C C . GLY A 1 185 ? 6.973 -9.404 -1.711 1.00 94.06 185 GLY A C 1
ATOM 1484 O O . GLY A 1 185 ? 7.399 -8.974 -2.782 1.00 94.06 185 GLY A O 1
ATOM 1485 N N . ASP A 1 186 ? 6.797 -10.693 -1.449 1.00 94.38 186 ASP A N 1
ATOM 1486 C CA . ASP A 1 186 ? 7.017 -11.755 -2.427 1.00 94.38 186 ASP A CA 1
ATOM 1487 C C . ASP A 1 186 ? 5.679 -12.223 -2.998 1.00 94.38 186 ASP A C 1
ATOM 1489 O O . ASP A 1 186 ? 4.644 -12.174 -2.325 1.00 94.38 186 ASP A O 1
ATOM 1493 N N . LEU A 1 187 ? 5.701 -12.662 -4.254 1.00 95.00 187 LEU A N 1
ATOM 1494 C CA . LEU A 1 187 ? 4.545 -13.261 -4.906 1.00 95.00 187 LEU A CA 1
ATOM 1495 C C . LEU A 1 187 ? 4.613 -14.777 -4.719 1.00 95.00 187 LEU A C 1
ATOM 1497 O O . LEU A 1 187 ? 5.662 -15.380 -4.929 1.00 95.00 187 LEU A O 1
ATOM 1501 N N . GLU A 1 188 ? 3.509 -15.394 -4.307 1.00 96.81 188 GLU A N 1
ATOM 1502 C CA . GLU A 1 188 ? 3.438 -16.854 -4.244 1.00 96.81 188 GLU A CA 1
ATOM 1503 C C . GLU A 1 188 ? 3.633 -17.452 -5.653 1.00 96.81 188 GLU A C 1
ATOM 1505 O O . GLU A 1 188 ? 3.081 -16.897 -6.607 1.00 96.81 188 GLU A O 1
ATOM 1510 N N . PRO A 1 189 ? 4.341 -18.589 -5.816 1.00 97.44 189 PRO A N 1
ATOM 1511 C CA . PRO A 1 189 ? 4.596 -19.176 -7.135 1.00 97.44 189 PRO A CA 1
ATOM 1512 C C . PRO A 1 189 ? 3.337 -19.415 -7.982 1.00 97.44 189 PRO A C 1
ATOM 1514 O O . PRO A 1 189 ? 3.366 -19.244 -9.197 1.00 97.44 189 PRO A O 1
ATOM 1517 N N . HIS A 1 190 ? 2.213 -19.777 -7.354 1.00 97.31 190 HIS A N 1
ATOM 1518 C CA . HIS A 1 190 ? 0.946 -19.952 -8.065 1.00 97.31 190 HIS A CA 1
ATOM 1519 C C . HIS A 1 190 ? 0.411 -18.628 -8.634 1.00 97.31 190 HIS A C 1
ATOM 1521 O O . HIS A 1 190 ? 0.090 -18.543 -9.820 1.00 97.31 190 HIS A O 1
ATOM 1527 N N . ARG A 1 191 ? 0.404 -17.570 -7.816 1.00 97.31 191 ARG A N 1
ATOM 1528 C CA . ARG A 1 191 ? 0.037 -16.211 -8.237 1.00 97.31 191 ARG A CA 1
ATOM 1529 C C . ARG A 1 191 ? 0.951 -15.683 -9.328 1.00 97.31 191 ARG A C 1
ATOM 1531 O O . ARG A 1 191 ? 0.485 -15.008 -10.240 1.00 97.31 191 ARG A O 1
ATOM 1538 N N . GLU A 1 192 ? 2.243 -15.976 -9.229 1.00 97.44 192 GLU A N 1
ATOM 1539 C CA . GLU A 1 192 ? 3.230 -15.605 -10.238 1.00 97.44 192 GLU A CA 1
ATOM 1540 C C . GLU A 1 192 ? 2.915 -16.240 -11.592 1.00 97.44 192 GLU A C 1
ATOM 1542 O O . GLU A 1 192 ? 2.865 -15.517 -12.586 1.00 97.44 192 GLU A O 1
ATOM 1547 N N . ALA A 1 193 ? 2.586 -17.534 -11.617 1.00 97.69 193 ALA A N 1
ATOM 1548 C CA . ALA A 1 193 ? 2.180 -18.221 -12.841 1.00 97.69 193 ALA A CA 1
ATOM 1549 C C . ALA A 1 193 ? 0.930 -17.588 -13.481 1.00 97.69 193 ALA A C 1
ATOM 1551 O O . ALA A 1 193 ? 0.877 -17.434 -14.698 1.00 97.69 193 ALA A O 1
ATOM 1552 N N . ILE A 1 194 ? -0.054 -17.158 -12.679 1.00 97.06 194 ILE A N 1
ATOM 1553 C CA . ILE A 1 194 ? -1.251 -16.464 -13.189 1.00 97.06 194 ILE A CA 1
ATOM 1554 C C . ILE A 1 194 ? -0.887 -15.083 -13.758 1.00 97.06 194 ILE A C 1
ATOM 1556 O O . ILE A 1 194 ? -1.379 -14.696 -14.818 1.00 97.06 194 ILE A O 1
ATOM 1560 N N . VAL A 1 195 ? -0.032 -14.321 -13.067 1.00 96.56 195 VAL A N 1
ATOM 1561 C CA . VAL A 1 195 ? 0.436 -13.003 -13.537 1.00 96.56 195 VAL A CA 1
ATOM 1562 C C . VAL A 1 195 ? 1.176 -13.130 -14.872 1.00 96.56 195 VAL A C 1
ATOM 1564 O O . VAL A 1 195 ? 0.972 -12.293 -15.753 1.00 96.56 195 VAL A O 1
ATOM 1567 N N . GLU A 1 196 ? 1.999 -14.170 -15.021 1.00 97.31 196 GLU A N 1
ATOM 1568 C CA . GLU A 1 196 ? 2.742 -14.494 -16.244 1.00 97.31 196 GLU A CA 1
ATOM 1569 C C . GLU A 1 196 ? 1.823 -14.957 -17.377 1.00 97.31 196 GLU A C 1
ATOM 1571 O O . GLU A 1 196 ? 1.929 -14.463 -18.495 1.00 97.31 196 GLU A O 1
ATOM 1576 N N . GLU A 1 197 ? 0.857 -15.830 -17.095 1.00 96.31 197 GLU A N 1
ATOM 1577 C CA . GLU A 1 197 ? -0.153 -16.261 -18.066 1.00 96.31 197 GLU A CA 1
ATOM 1578 C C . GLU A 1 197 ? -0.933 -15.067 -18.634 1.00 96.31 197 GLU A C 1
ATOM 1580 O O . GLU A 1 197 ? -1.071 -14.923 -19.853 1.00 96.31 197 GLU A O 1
ATOM 1585 N N . VAL A 1 198 ? -1.420 -14.179 -17.759 1.00 95.19 198 VAL A N 1
ATOM 1586 C CA . VAL A 1 198 ? -2.155 -12.986 -18.191 1.00 95.19 198 VAL A CA 1
ATOM 1587 C C . VAL A 1 198 ? -1.247 -12.063 -18.992 1.00 95.19 198 VAL A C 1
ATOM 1589 O O . VAL A 1 198 ? -1.681 -11.560 -20.026 1.00 95.19 198 VAL A O 1
ATOM 1592 N N . TRP A 1 199 ? 0.008 -11.877 -18.587 1.00 96.06 199 TRP A N 1
ATOM 1593 C CA . TRP A 1 199 ? 0.969 -11.097 -19.364 1.00 96.06 199 TRP A CA 1
ATOM 1594 C C . TRP A 1 199 ? 1.195 -11.664 -20.764 1.00 96.06 199 TRP A C 1
ATOM 1596 O O . TRP A 1 199 ? 1.058 -10.930 -21.736 1.00 96.06 199 TRP A O 1
ATOM 1606 N N . ASN A 1 200 ? 1.429 -12.969 -20.883 1.00 96.12 200 ASN A N 1
ATOM 1607 C CA . ASN A 1 200 ? 1.617 -13.638 -22.171 1.00 96.12 200 ASN A CA 1
ATOM 1608 C C . ASN A 1 200 ? 0.373 -13.523 -23.067 1.00 96.12 200 ASN A C 1
ATOM 1610 O O . ASN A 1 200 ? 0.478 -13.497 -24.290 1.00 96.12 200 ASN A O 1
ATOM 1614 N N . SER A 1 201 ? -0.821 -13.401 -22.477 1.00 94.88 201 SER A N 1
ATOM 1615 C CA . SER A 1 201 ? -2.037 -13.098 -23.241 1.00 94.88 201 SER A CA 1
ATOM 1616 C C . SER A 1 201 ? -2.060 -11.658 -23.774 1.00 94.88 201 SER A C 1
ATOM 1618 O O . SER A 1 201 ? -2.645 -11.397 -24.831 1.00 94.88 201 SER A O 1
ATOM 1620 N N . LEU A 1 202 ? -1.471 -10.708 -23.036 1.00 93.56 202 LEU A N 1
ATOM 1621 C CA . LEU A 1 202 ? -1.379 -9.289 -23.391 1.00 93.56 202 LEU A CA 1
ATOM 1622 C C . LEU A 1 202 ? -0.288 -9.023 -24.432 1.00 93.56 202 LEU A C 1
ATOM 1624 O O . LEU A 1 202 ? -0.540 -8.248 -25.352 1.00 93.56 202 LEU A O 1
ATOM 1628 N N . ASP A 1 203 ? 0.849 -9.705 -24.310 1.00 96.56 203 ASP A N 1
ATOM 1629 C CA . ASP A 1 203 ? 2.028 -9.622 -25.175 1.00 96.56 203 ASP A CA 1
ATOM 1630 C C . ASP A 1 203 ? 2.322 -10.990 -25.832 1.00 96.56 203 ASP A C 1
ATOM 1632 O O . ASP A 1 203 ? 3.275 -11.678 -25.465 1.00 96.56 203 ASP A O 1
ATOM 1636 N N . PRO A 1 204 ? 1.485 -11.432 -26.792 1.00 95.00 204 PRO A N 1
ATOM 1637 C CA . PRO A 1 204 ? 1.634 -12.745 -27.424 1.00 95.00 204 PRO A CA 1
ATOM 1638 C C . PRO A 1 204 ? 2.885 -12.855 -28.305 1.00 95.00 204 PRO A C 1
ATOM 1640 O O . PRO A 1 204 ? 3.330 -13.960 -28.606 1.00 95.00 204 PRO A O 1
ATOM 1643 N N . GLU A 1 205 ? 3.430 -11.720 -28.748 1.00 96.75 205 GLU A N 1
ATOM 1644 C CA . GLU A 1 205 ? 4.630 -11.653 -29.584 1.00 96.75 205 GLU A CA 1
ATOM 1645 C C . GLU A 1 205 ? 5.921 -11.660 -28.747 1.00 96.75 205 GLU A C 1
ATOM 1647 O O . GLU A 1 205 ? 6.997 -11.901 -29.292 1.00 96.75 205 GLU A O 1
ATOM 1652 N N . GLY A 1 206 ? 5.816 -11.477 -27.425 1.00 96.38 206 GLY A N 1
ATOM 1653 C CA . GLY A 1 206 ? 6.945 -11.542 -26.502 1.00 96.38 206 GLY A CA 1
ATOM 1654 C C . GLY A 1 206 ? 7.886 -10.344 -26.614 1.00 96.38 206 GLY A C 1
ATOM 1655 O O . GLY A 1 206 ? 9.099 -10.504 -26.471 1.00 96.38 206 GLY A O 1
ATOM 1656 N N . HIS A 1 207 ? 7.350 -9.148 -26.867 1.00 96.44 207 HIS A N 1
ATOM 1657 C CA . HIS A 1 207 ? 8.132 -7.908 -26.930 1.00 96.44 207 HIS A CA 1
ATOM 1658 C C . HIS A 1 207 ? 8.741 -7.519 -25.578 1.00 96.44 207 HIS A C 1
ATOM 1660 O O . HIS A 1 207 ? 9.717 -6.770 -25.522 1.00 96.44 207 HIS A O 1
ATOM 1666 N N . GLY A 1 208 ? 8.175 -8.014 -24.474 1.00 96.25 208 GLY A N 1
ATOM 1667 C CA . GLY A 1 208 ? 8.580 -7.682 -23.108 1.00 96.25 208 GLY A CA 1
ATOM 1668 C C . GLY A 1 208 ? 7.977 -6.372 -22.591 1.00 96.25 208 GLY A C 1
ATOM 1669 O O . GLY A 1 208 ? 8.290 -5.940 -21.474 1.00 96.25 208 GLY A O 1
ATOM 1670 N N . PHE A 1 209 ? 7.080 -5.753 -23.362 1.00 96.25 209 PHE A N 1
ATOM 1671 C CA . PHE A 1 209 ? 6.335 -4.561 -22.973 1.00 96.25 209 PHE A CA 1
ATOM 1672 C C . PHE A 1 209 ? 4.945 -4.515 -23.620 1.00 96.25 209 PHE A C 1
ATOM 1674 O O . PHE A 1 209 ? 4.696 -5.141 -24.644 1.00 96.25 209 PHE A O 1
ATOM 1681 N N . ILE A 1 210 ? 4.042 -3.737 -23.023 1.00 95.69 210 ILE A N 1
ATOM 1682 C CA . ILE A 1 210 ? 2.695 -3.477 -23.542 1.00 95.69 210 ILE A CA 1
ATOM 1683 C C . ILE A 1 210 ? 2.510 -1.971 -23.675 1.00 95.69 210 ILE A C 1
ATOM 1685 O O . ILE A 1 210 ? 2.749 -1.223 -22.722 1.00 95.69 210 ILE A O 1
ATOM 1689 N N . GLU A 1 211 ? 2.034 -1.513 -24.827 1.00 94.44 211 GLU A N 1
ATOM 1690 C CA . GLU A 1 211 ? 1.669 -0.113 -25.006 1.00 94.44 211 GLU A CA 1
ATOM 1691 C C . GLU A 1 211 ? 0.427 0.247 -24.176 1.00 94.44 211 GLU A C 1
ATOM 1693 O O . GLU A 1 211 ? -0.568 -0.481 -24.124 1.00 94.44 211 GLU A O 1
ATOM 1698 N N . VAL A 1 212 ? 0.444 1.418 -23.538 1.00 93.25 212 VAL A N 1
ATOM 1699 C CA . VAL A 1 212 ? -0.670 1.894 -22.706 1.00 93.25 212 VAL A CA 1
ATOM 1700 C C . VAL A 1 212 ? -2.020 1.917 -23.443 1.00 93.25 212 VAL A C 1
ATOM 1702 O O . VAL A 1 212 ? -3.009 1.500 -22.834 1.00 93.25 212 VAL A O 1
ATOM 1705 N N . PRO A 1 213 ? -2.132 2.346 -24.717 1.00 92.12 213 PRO A N 1
ATOM 1706 C CA . PRO A 1 213 ? -3.390 2.252 -25.457 1.00 92.12 213 PRO A CA 1
ATOM 1707 C C . PRO A 1 213 ? -3.946 0.824 -25.544 1.00 92.12 213 PRO A C 1
ATOM 1709 O O . PRO A 1 213 ? -5.147 0.635 -25.347 1.00 92.12 213 PRO A O 1
ATOM 1712 N N . ASP A 1 214 ? -3.098 -0.177 -25.783 1.00 92.06 214 ASP A N 1
ATOM 1713 C CA . ASP A 1 214 ? -3.509 -1.583 -25.863 1.00 92.06 214 ASP A CA 1
ATOM 1714 C C . ASP A 1 214 ? -3.898 -2.150 -24.508 1.00 92.06 214 ASP A C 1
ATOM 1716 O O . ASP A 1 214 ? -4.925 -2.829 -24.383 1.00 92.06 214 ASP A O 1
ATOM 1720 N N . LEU A 1 215 ? -3.145 -1.787 -23.469 1.00 92.31 215 LEU A N 1
ATOM 1721 C CA . LEU A 1 215 ? -3.502 -2.117 -22.101 1.00 92.31 215 LEU A CA 1
ATOM 1722 C C . LEU A 1 215 ? -4.895 -1.571 -21.754 1.00 92.31 215 LEU A C 1
ATOM 1724 O O . LEU A 1 215 ? -5.745 -2.306 -21.257 1.00 92.31 215 LEU A O 1
ATOM 1728 N N . LEU A 1 216 ? -5.174 -0.304 -22.059 1.00 90.62 216 LEU A N 1
ATOM 1729 C CA . LEU A 1 216 ? -6.446 0.348 -21.730 1.00 90.62 216 LEU A CA 1
ATOM 1730 C C . LEU A 1 216 ? -7.630 -0.141 -22.572 1.00 90.62 216 LEU A C 1
ATOM 1732 O O . LEU A 1 216 ? -8.767 -0.076 -22.108 1.00 90.62 216 LEU A O 1
ATOM 1736 N N . ARG A 1 217 ? -7.393 -0.667 -23.782 1.00 88.88 217 ARG A N 1
ATOM 1737 C CA . ARG A 1 217 ? -8.434 -1.369 -24.559 1.00 88.88 217 ARG A CA 1
ATOM 1738 C C . ARG A 1 217 ? -8.919 -2.623 -23.834 1.00 88.88 217 ARG A C 1
ATOM 1740 O O . ARG A 1 217 ? -10.100 -2.954 -23.918 1.00 88.88 217 ARG A O 1
ATOM 1747 N N . ARG A 1 218 ? -8.023 -3.306 -23.116 1.00 88.69 218 ARG A N 1
ATOM 1748 C CA . ARG A 1 218 ? -8.337 -4.519 -22.344 1.00 88.69 218 ARG A CA 1
ATOM 1749 C C . ARG A 1 218 ? -8.763 -4.212 -20.903 1.00 88.69 218 ARG A C 1
ATOM 1751 O O . ARG A 1 218 ? -9.572 -4.948 -20.345 1.00 88.69 218 ARG A O 1
ATOM 1758 N N . PHE A 1 219 ? -8.289 -3.104 -20.332 1.00 87.56 219 PHE A N 1
ATOM 1759 C CA . PHE A 1 219 ? -8.606 -2.623 -18.984 1.00 87.56 219 PHE A CA 1
ATOM 1760 C C . PHE A 1 219 ? -9.504 -1.372 -19.018 1.00 87.56 219 PHE A C 1
ATOM 1762 O O . PHE A 1 219 ? -9.046 -0.238 -18.877 1.00 87.56 219 PHE A O 1
ATOM 1769 N N . ASP A 1 220 ? -10.816 -1.580 -19.160 1.00 84.56 220 ASP A N 1
ATOM 1770 C CA . ASP A 1 220 ? -11.826 -0.520 -19.097 1.00 84.56 220 ASP A CA 1
ATOM 1771 C C . ASP A 1 220 ? -12.042 -0.022 -17.656 1.00 84.56 220 ASP A C 1
ATOM 1773 O O . ASP A 1 220 ? -12.850 -0.543 -16.880 1.00 84.56 220 ASP A O 1
ATOM 1777 N N . VAL A 1 221 ? -11.333 1.057 -17.330 1.00 88.88 221 VAL A N 1
ATOM 1778 C CA . VAL A 1 221 ? -11.376 1.779 -16.049 1.00 88.88 221 VAL A CA 1
ATOM 1779 C C . VAL A 1 221 ? -12.793 2.248 -15.681 1.00 88.88 221 VAL A C 1
ATOM 1781 O O . VAL A 1 221 ? -13.115 2.394 -14.502 1.00 88.88 221 VAL A O 1
ATOM 1784 N N . ARG A 1 222 ? -13.692 2.437 -16.658 1.00 87.75 222 ARG A N 1
ATOM 1785 C CA . ARG A 1 222 ? -15.077 2.886 -16.409 1.00 87.75 222 ARG A CA 1
ATOM 1786 C C . ARG A 1 222 ? -15.894 1.872 -15.612 1.00 87.75 222 ARG A C 1
ATOM 1788 O O . ARG A 1 222 ? -16.921 2.225 -15.037 1.00 87.75 222 ARG A O 1
ATOM 1795 N N . ARG A 1 223 ? -15.450 0.614 -15.586 1.00 81.69 223 ARG A N 1
ATOM 1796 C CA . ARG A 1 223 ? -16.107 -0.476 -14.858 1.00 81.69 223 ARG A CA 1
ATOM 1797 C C . ARG A 1 223 ? -15.685 -0.564 -13.395 1.00 81.69 223 ARG A C 1
ATOM 1799 O O . ARG A 1 223 ? -16.287 -1.339 -12.652 1.00 81.69 223 ARG A O 1
ATOM 1806 N N . LEU A 1 224 ? -14.689 0.216 -12.970 1.00 81.25 224 LEU A N 1
ATOM 1807 C CA . LEU A 1 224 ? -14.290 0.268 -11.568 1.00 81.25 224 LEU A CA 1
ATOM 1808 C C . LEU A 1 224 ? -15.450 0.795 -10.705 1.00 81.25 224 LEU A C 1
ATOM 1810 O O . LEU A 1 224 ? -16.117 1.751 -11.114 1.00 81.25 224 LEU A O 1
ATOM 1814 N N . PRO A 1 225 ? -15.697 0.208 -9.514 1.00 77.88 225 PRO A N 1
ATOM 1815 C CA . PRO A 1 225 ? -16.798 0.618 -8.649 1.00 77.88 225 PRO A CA 1
ATOM 1816 C C . PRO A 1 225 ? -16.802 2.126 -8.374 1.00 77.88 225 PRO A C 1
ATOM 1818 O O . PRO A 1 225 ? -17.831 2.771 -8.554 1.00 77.88 225 PRO A O 1
ATOM 1821 N N . ASP A 1 226 ? -15.657 2.704 -8.005 1.00 82.62 226 ASP A N 1
ATOM 1822 C CA . ASP A 1 226 ? -15.573 4.124 -7.644 1.00 82.62 226 ASP A CA 1
ATOM 1823 C C . ASP A 1 226 ? -15.878 5.054 -8.823 1.00 82.62 226 ASP A C 1
ATOM 1825 O O . ASP A 1 226 ? -16.529 6.081 -8.643 1.00 82.62 226 ASP A O 1
ATOM 1829 N N . VAL A 1 227 ? -15.513 4.658 -10.044 1.00 87.38 227 VAL A N 1
ATOM 1830 C CA . VAL A 1 227 ? -15.835 5.413 -11.261 1.00 87.38 227 VAL A CA 1
ATOM 1831 C C . VAL A 1 227 ? -17.315 5.289 -11.609 1.00 87.38 227 VAL A C 1
ATOM 1833 O O . VAL A 1 227 ? -17.990 6.284 -11.868 1.00 87.38 227 VAL A O 1
ATOM 1836 N N . ARG A 1 228 ? -17.858 4.070 -11.549 1.00 80.88 228 ARG A N 1
ATOM 1837 C CA . ARG A 1 228 ? -19.271 3.799 -11.837 1.00 80.88 228 ARG A CA 1
ATOM 1838 C C . ARG A 1 228 ? -20.212 4.488 -10.847 1.00 80.88 228 ARG A C 1
ATOM 1840 O O . ARG A 1 228 ? -21.280 4.946 -11.243 1.00 80.88 228 ARG A O 1
ATOM 1847 N N . PHE A 1 229 ? -19.827 4.559 -9.574 1.00 83.88 229 PHE A N 1
ATOM 1848 C CA . PHE A 1 229 ? -20.583 5.255 -8.530 1.00 83.88 229 PHE A CA 1
ATOM 1849 C C . PHE A 1 229 ? -20.283 6.761 -8.467 1.00 83.88 229 PHE A C 1
ATOM 1851 O O . PHE A 1 229 ? -20.784 7.433 -7.568 1.00 83.88 229 PHE A O 1
ATOM 1858 N N . GLY A 1 230 ? -19.473 7.297 -9.389 1.00 88.56 230 GLY A N 1
ATOM 1859 C CA . GLY A 1 230 ? -19.144 8.723 -9.454 1.00 88.56 230 GLY A CA 1
ATOM 1860 C C . GLY A 1 230 ? -18.327 9.238 -8.265 1.00 88.56 230 GLY A C 1
ATOM 1861 O O . GLY A 1 230 ? -18.288 10.443 -8.031 1.00 88.56 230 GLY A O 1
ATOM 1862 N N . ARG A 1 231 ? -17.692 8.341 -7.500 1.00 90.75 231 ARG A N 1
ATOM 1863 C CA . ARG A 1 231 ? -16.746 8.689 -6.427 1.00 90.75 231 ARG A CA 1
ATOM 1864 C C . ARG A 1 231 ? -15.393 9.114 -6.988 1.00 90.75 231 ARG A C 1
ATOM 1866 O O . ARG A 1 231 ? -14.675 9.862 -6.334 1.00 90.75 231 ARG A O 1
ATOM 1873 N N . GLU A 1 232 ? -15.063 8.640 -8.184 1.00 92.19 232 GLU A N 1
ATOM 1874 C CA . GLU A 1 232 ? -13.823 8.944 -8.883 1.00 92.19 232 GLU A CA 1
ATOM 1875 C C . GLU A 1 232 ? -14.078 9.231 -10.371 1.00 92.19 232 GLU A C 1
ATOM 1877 O O . GLU A 1 232 ? -14.969 8.657 -10.994 1.00 92.19 232 GLU A O 1
ATOM 1882 N N . GLU A 1 233 ? -13.301 10.137 -10.966 1.00 94.44 233 GLU A N 1
ATOM 1883 C CA . GLU A 1 233 ? -13.368 10.416 -12.402 1.00 94.44 233 GLU A CA 1
ATOM 1884 C C . GLU A 1 233 ? -12.612 9.339 -13.199 1.00 94.44 233 GLU A C 1
ATOM 1886 O O . GLU A 1 233 ? -11.543 8.890 -12.788 1.00 94.44 233 GLU A O 1
ATOM 1891 N N . VAL A 1 234 ? -13.106 8.974 -14.391 1.00 91.81 234 VAL A N 1
ATOM 1892 C CA . VAL A 1 234 ? -12.457 7.989 -15.287 1.00 91.81 234 VAL A CA 1
ATOM 1893 C C . VAL A 1 234 ? -10.972 8.312 -15.505 1.00 91.81 234 VAL A C 1
ATOM 1895 O O . VAL A 1 234 ? -10.127 7.424 -15.436 1.00 91.81 234 VAL A O 1
ATOM 1898 N N . GLN A 1 235 ? -10.652 9.590 -15.738 1.00 91.94 235 GLN A N 1
ATOM 1899 C CA . GLN A 1 235 ? -9.280 10.048 -15.972 1.00 91.94 235 GLN A CA 1
ATOM 1900 C C . GLN A 1 235 ? -8.387 9.881 -14.737 1.00 91.94 235 GLN A C 1
ATOM 1902 O O . GLN A 1 235 ? -7.202 9.583 -14.868 1.00 91.94 235 GLN A O 1
ATOM 1907 N N . GLU A 1 236 ? -8.938 10.081 -13.538 1.00 91.31 236 GLU A N 1
ATOM 1908 C CA . GLU A 1 236 ? -8.190 9.934 -12.290 1.00 91.31 236 GLU A CA 1
ATOM 1909 C C . GLU A 1 236 ? -7.881 8.465 -12.010 1.00 91.31 236 GLU A C 1
ATOM 1911 O O . GLU A 1 236 ? -6.729 8.128 -11.741 1.00 91.31 236 GLU A O 1
ATOM 1916 N N . ALA A 1 237 ? -8.869 7.590 -12.184 1.00 90.88 237 ALA A N 1
ATOM 1917 C CA . ALA A 1 237 ? -8.687 6.161 -11.986 1.00 90.88 237 ALA A CA 1
ATOM 1918 C C . ALA A 1 237 ? -7.709 5.563 -13.013 1.00 90.88 237 ALA A C 1
ATOM 1920 O O . ALA A 1 237 ? -6.870 4.730 -12.669 1.00 90.88 237 ALA A O 1
ATOM 1921 N N . GLN A 1 238 ? -7.755 6.045 -14.259 1.00 92.19 238 GLN A N 1
ATOM 1922 C CA . GLN A 1 238 ? -6.804 5.669 -15.302 1.00 92.19 238 GLN A CA 1
ATOM 1923 C C . GLN A 1 238 ? -5.389 6.113 -14.928 1.00 92.19 238 GLN A C 1
ATOM 1925 O O . GLN A 1 238 ? -4.454 5.321 -15.006 1.00 92.19 238 GLN A O 1
ATOM 1930 N N . LEU A 1 239 ? -5.231 7.353 -14.459 1.00 91.38 239 LEU A N 1
ATOM 1931 C CA . LEU A 1 239 ? -3.945 7.859 -13.992 1.00 91.38 239 LEU A CA 1
ATOM 1932 C C . LEU A 1 239 ? -3.414 7.049 -12.801 1.00 91.38 239 LEU A C 1
ATOM 1934 O O . LEU A 1 239 ? -2.236 6.718 -12.798 1.00 91.38 239 LEU A O 1
ATOM 1938 N N . LYS A 1 240 ? -4.254 6.686 -11.821 1.00 91.12 240 LYS A N 1
ATOM 1939 C CA . LYS A 1 240 ? -3.842 5.847 -10.679 1.00 91.12 240 LYS A CA 1
ATOM 1940 C C . LYS A 1 240 ? -3.376 4.463 -11.123 1.00 91.12 240 LYS A C 1
ATOM 1942 O O . LYS A 1 240 ? -2.375 3.973 -10.604 1.00 91.12 240 LYS A O 1
ATOM 1947 N N . LEU A 1 241 ? -4.075 3.838 -12.073 1.00 91.69 241 LEU A N 1
ATOM 1948 C CA . LEU A 1 241 ? -3.662 2.553 -12.643 1.00 91.69 241 LEU A CA 1
ATOM 1949 C C . LEU A 1 241 ? -2.282 2.670 -13.300 1.00 91.69 241 LEU A C 1
ATOM 1951 O O . LEU A 1 241 ? -1.380 1.905 -12.970 1.00 91.69 241 LEU A O 1
ATOM 1955 N N . LEU A 1 242 ? -2.105 3.665 -14.171 1.00 93.12 242 LEU A N 1
ATOM 1956 C CA . LEU A 1 242 ? -0.848 3.902 -14.881 1.00 93.12 242 LEU A CA 1
ATOM 1957 C C . LEU A 1 242 ? 0.302 4.258 -13.926 1.00 93.12 242 LEU A C 1
ATOM 1959 O O . LEU A 1 242 ? 1.378 3.677 -14.028 1.00 93.12 242 LEU A O 1
ATOM 1963 N N . GLU A 1 243 ? 0.063 5.129 -12.940 1.00 91.19 243 GLU A N 1
ATOM 1964 C CA . GLU A 1 243 ? 1.041 5.458 -11.895 1.00 91.19 243 GLU A CA 1
ATOM 1965 C C . GLU A 1 243 ? 1.439 4.213 -11.084 1.00 91.19 243 GLU A C 1
ATOM 1967 O O . GLU A 1 243 ? 2.613 4.057 -10.745 1.00 91.19 243 GLU A O 1
ATOM 1972 N N . GLY A 1 244 ? 0.488 3.312 -10.812 1.00 91.19 244 GLY A N 1
ATOM 1973 C CA . GLY A 1 244 ? 0.730 2.021 -10.166 1.00 91.19 244 GLY A CA 1
ATOM 1974 C C . GLY A 1 244 ? 1.557 1.052 -11.004 1.00 91.19 244 GLY A C 1
ATOM 1975 O O . GLY A 1 244 ? 2.407 0.347 -10.467 1.00 91.19 244 GLY A O 1
ATOM 1976 N N . LEU A 1 245 ? 1.367 1.072 -12.318 1.00 93.38 245 LEU A N 1
ATOM 1977 C CA . LEU A 1 245 ? 2.176 0.329 -13.284 1.00 93.38 245 LEU A CA 1
ATOM 1978 C C . LEU A 1 245 ? 3.512 1.021 -13.591 1.00 93.38 245 LEU A C 1
ATOM 1980 O O . LEU A 1 245 ? 4.203 0.654 -14.532 1.00 93.38 245 LEU A O 1
ATOM 1984 N N . GLY A 1 246 ? 3.886 2.052 -12.827 1.00 90.31 246 GLY A N 1
ATOM 1985 C CA . GLY A 1 246 ? 5.150 2.767 -12.990 1.00 90.31 246 GLY A CA 1
ATOM 1986 C C . GLY A 1 246 ? 5.189 3.746 -14.167 1.00 90.31 246 GLY A C 1
ATOM 1987 O O . GLY A 1 246 ? 6.163 4.497 -14.279 1.00 90.31 246 GLY A O 1
ATOM 1988 N N . VAL A 1 247 ? 4.132 3.815 -14.982 1.00 91.25 247 VAL A N 1
ATOM 1989 C CA . VAL A 1 247 ? 4.015 4.755 -16.101 1.00 91.25 247 VAL A CA 1
ATOM 1990 C C . VAL A 1 247 ? 3.899 6.165 -15.543 1.00 91.25 247 VAL A C 1
ATOM 1992 O O . VAL A 1 247 ? 2.999 6.490 -14.764 1.00 91.25 247 VAL A O 1
ATOM 1995 N N . HIS A 1 248 ? 4.834 7.031 -15.927 1.00 82.56 248 HIS A N 1
ATOM 1996 C CA . HIS A 1 248 ? 4.778 8.428 -15.529 1.00 82.56 248 HIS A CA 1
ATOM 1997 C C . HIS A 1 248 ? 4.037 9.239 -16.578 1.00 82.56 248 HIS A C 1
ATOM 1999 O O . HIS A 1 248 ? 4.555 9.493 -17.659 1.00 82.56 248 HIS A O 1
ATOM 2005 N N . VAL A 1 249 ? 2.831 9.675 -16.234 1.00 78.94 249 VAL A N 1
ATOM 2006 C CA . VAL A 1 249 ? 2.125 10.675 -17.026 1.00 78.94 249 VAL A CA 1
ATOM 2007 C C . VAL A 1 249 ? 2.532 12.040 -16.483 1.00 78.94 249 VAL A C 1
ATOM 2009 O O . VAL A 1 249 ? 2.154 12.406 -15.366 1.00 78.94 249 VAL A O 1
ATOM 2012 N N . ASP A 1 250 ? 3.326 12.790 -17.245 1.00 73.81 250 ASP A N 1
ATOM 2013 C CA . ASP A 1 250 ? 3.717 14.143 -16.856 1.00 73.81 250 ASP A CA 1
ATOM 2014 C C . ASP A 1 250 ? 2.465 15.018 -16.674 1.00 73.81 250 ASP A C 1
ATOM 2016 O O . ASP A 1 250 ? 1.733 15.358 -17.607 1.00 73.81 250 ASP A O 1
ATOM 2020 N N . ARG A 1 251 ? 2.190 15.389 -15.416 1.00 65.44 251 ARG A N 1
ATOM 2021 C CA . ARG A 1 251 ? 0.987 16.148 -15.026 1.00 65.44 251 ARG A CA 1
ATOM 2022 C C . ARG A 1 251 ? 0.973 17.587 -15.554 1.00 65.44 251 ARG A C 1
ATOM 2024 O O . ARG A 1 251 ? -0.027 18.283 -15.370 1.00 65.44 251 ARG A O 1
ATOM 2031 N N . THR A 1 252 ? 2.040 18.042 -16.210 1.00 61.31 252 THR A N 1
ATOM 2032 C CA . THR A 1 252 ? 2.181 19.384 -16.805 1.00 61.31 252 THR A CA 1
ATOM 2033 C C . THR A 1 252 ? 1.074 19.704 -17.817 1.00 61.31 252 THR A C 1
ATOM 2035 O O . THR A 1 252 ? 0.671 20.863 -17.933 1.00 61.31 252 THR A O 1
ATOM 2038 N N . HIS A 1 253 ? 0.458 18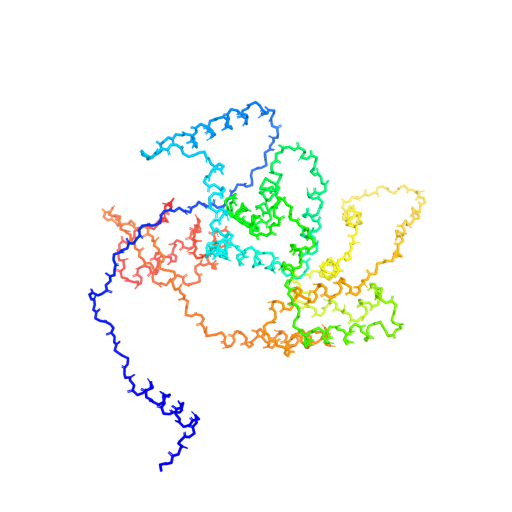.695 -18.443 1.00 52.06 253 HIS A N 1
ATOM 2039 C CA . HIS A 1 253 ? -0.708 18.896 -19.314 1.00 52.06 253 HIS A CA 1
ATOM 2040 C C . HIS A 1 253 ? -2.008 19.272 -18.571 1.00 52.06 253 HIS A C 1
ATOM 2042 O O . HIS A 1 253 ? -2.895 19.898 -19.158 1.00 52.06 253 HIS A O 1
ATOM 2048 N N . ARG A 1 254 ? -2.141 18.978 -17.267 1.00 51.16 254 ARG A N 1
ATOM 2049 C CA . ARG A 1 254 ? -3.382 19.232 -16.502 1.00 51.16 254 ARG A CA 1
ATOM 2050 C C . ARG A 1 254 ? -3.608 20.724 -16.213 1.00 51.16 254 ARG A C 1
ATOM 2052 O O . ARG A 1 254 ? -4.749 21.170 -16.080 1.00 51.16 254 ARG A O 1
ATOM 2059 N N . THR A 1 255 ? -2.539 21.521 -16.175 1.00 52.41 255 THR A N 1
ATOM 2060 C CA . THR A 1 255 ? -2.589 22.977 -15.944 1.00 52.41 255 THR A CA 1
ATOM 2061 C C . THR A 1 255 ? -3.138 23.774 -17.128 1.00 52.41 255 THR A C 1
ATOM 2063 O O . THR A 1 255 ? -3.717 24.840 -16.918 1.00 52.41 255 THR A O 1
ATOM 2066 N N . HIS A 1 256 ? -3.033 23.257 -18.355 1.00 51.53 256 HIS A N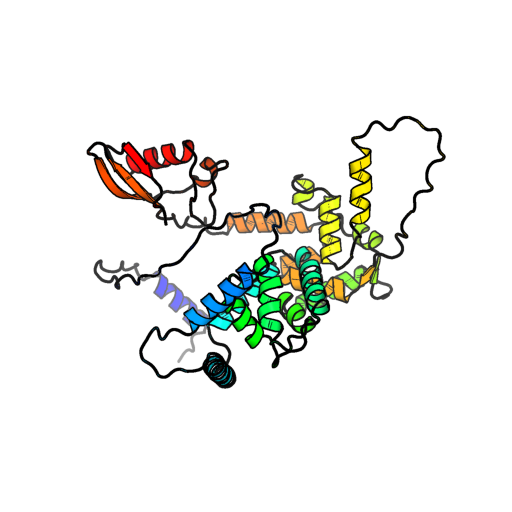 1
ATOM 2067 C CA . HIS A 1 256 ? -3.534 23.954 -19.544 1.00 51.53 256 HIS A CA 1
ATOM 2068 C C . HIS A 1 256 ? -5.048 23.782 -19.743 1.00 51.53 256 HIS A C 1
ATOM 2070 O O . HIS A 1 256 ? -5.710 24.717 -20.186 1.00 51.53 256 HIS A O 1
ATOM 2076 N N . LEU A 1 257 ? -5.629 22.652 -19.322 1.00 49.28 257 LEU A N 1
ATOM 2077 C CA . LEU A 1 257 ? -7.068 22.391 -19.474 1.00 49.28 257 LEU A CA 1
ATOM 2078 C C . LEU A 1 257 ? -7.942 23.166 -18.474 1.00 49.28 257 LEU A C 1
ATOM 2080 O O . LEU A 1 257 ? -9.013 23.640 -18.839 1.00 49.28 257 LEU A O 1
ATOM 2084 N N . ARG A 1 258 ? -7.486 23.375 -17.229 1.00 50.69 258 ARG A N 1
ATOM 2085 C CA . ARG A 1 258 ? -8.256 24.158 -16.239 1.00 50.69 258 ARG A CA 1
ATOM 2086 C C . ARG A 1 258 ? -8.194 25.672 -16.456 1.00 50.69 258 ARG A C 1
ATOM 2088 O O . ARG A 1 258 ? -9.140 26.365 -16.097 1.00 50.69 258 ARG A O 1
ATOM 2095 N N . ARG A 1 259 ? -7.123 26.200 -17.061 1.00 50.31 259 ARG A N 1
ATOM 2096 C CA . ARG A 1 259 ? -7.010 27.641 -17.362 1.00 50.31 259 ARG A CA 1
ATOM 2097 C C . ARG A 1 259 ? -7.889 28.089 -18.536 1.00 50.31 259 ARG A C 1
ATOM 2099 O O . ARG A 1 259 ? -8.236 29.262 -18.596 1.00 50.31 259 ARG A O 1
ATOM 2106 N N . ALA A 1 260 ? -8.297 27.173 -19.414 1.00 50.75 260 ALA A N 1
ATOM 21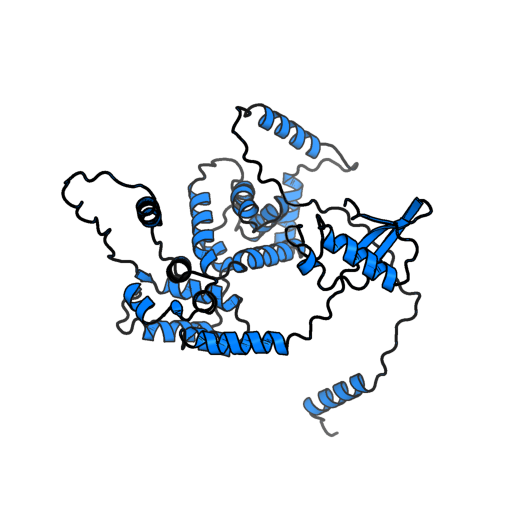07 C CA . ALA A 1 260 ? -9.171 27.472 -20.550 1.00 50.75 260 ALA A CA 1
ATOM 2108 C C . ALA A 1 260 ? -10.658 27.654 -20.173 1.00 50.75 260 ALA A C 1
ATOM 2110 O O . ALA A 1 260 ? -11.428 28.162 -20.979 1.00 50.75 260 ALA A O 1
ATOM 2111 N N . ALA A 1 261 ? -11.074 27.275 -18.958 1.00 54.16 261 ALA A N 1
ATOM 2112 C CA . ALA A 1 261 ? -12.485 27.258 -18.557 1.00 54.16 261 ALA A CA 1
ATOM 2113 C C . ALA A 1 261 ? -12.969 28.517 -17.801 1.00 54.16 261 ALA A C 1
ATOM 2115 O O . ALA A 1 261 ? -14.111 28.539 -17.352 1.00 54.16 261 ALA A O 1
ATOM 2116 N N . GLY A 1 262 ? -12.137 29.555 -17.625 1.00 55.16 262 GLY A N 1
ATOM 2117 C CA . GLY A 1 262 ? -12.481 30.673 -16.727 1.00 55.16 262 GLY A CA 1
ATOM 2118 C C . GLY A 1 262 ? -11.973 32.067 -17.092 1.00 55.16 262 GLY A C 1
ATOM 2119 O O . GLY A 1 262 ? -12.135 32.977 -16.285 1.00 55.16 262 GLY A O 1
ATOM 2120 N N . VAL A 1 263 ? -11.376 32.276 -18.270 1.00 58.72 263 VAL A N 1
ATOM 2121 C CA . VAL A 1 263 ? -10.979 33.622 -18.718 1.00 58.72 263 VAL A CA 1
ATOM 2122 C C . VAL A 1 263 ? -11.623 33.905 -20.076 1.00 58.72 263 VAL A C 1
ATOM 2124 O O . VAL A 1 263 ? -11.330 33.185 -21.031 1.00 58.72 263 VAL A O 1
ATOM 2127 N N . PRO A 1 264 ? -12.488 34.930 -20.206 1.00 52.50 264 PRO A N 1
ATOM 2128 C CA . PRO A 1 264 ? -12.963 35.382 -21.507 1.00 52.50 264 PRO A CA 1
ATOM 2129 C C . PRO A 1 264 ? -11.788 36.014 -22.267 1.00 52.50 264 PRO A C 1
ATOM 2131 O O . PRO A 1 264 ? -11.477 37.193 -22.102 1.00 52.50 264 PRO A O 1
ATOM 2134 N N . CYS A 1 265 ? -11.095 35.216 -23.081 1.00 42.22 265 CYS A N 1
ATOM 2135 C CA . CYS A 1 265 ? -10.070 35.722 -23.986 1.00 42.22 265 CYS A CA 1
ATOM 2136 C C . CYS A 1 265 ? -10.722 36.588 -25.070 1.00 42.22 265 CYS A C 1
ATOM 2138 O O . CYS A 1 265 ? -11.555 36.128 -25.854 1.00 42.22 265 CYS A O 1
ATOM 2140 N N . ARG A 1 266 ? -10.307 37.859 -25.110 1.00 55.72 266 ARG A N 1
ATOM 2141 C CA . ARG A 1 266 ? -10.473 38.763 -26.252 1.00 55.72 266 ARG A CA 1
ATOM 2142 C C . ARG A 1 266 ? -10.033 38.035 -27.525 1.00 55.72 266 ARG A C 1
ATOM 2144 O O . ARG A 1 266 ? -8.926 37.512 -27.574 1.00 55.72 266 ARG A O 1
ATOM 2151 N N . ARG A 1 267 ? -10.900 38.032 -28.542 1.00 46.75 267 ARG A N 1
ATOM 2152 C CA . ARG A 1 267 ? -10.597 37.554 -29.896 1.00 46.75 267 ARG A CA 1
ATOM 2153 C C . ARG A 1 267 ? -9.451 38.382 -30.483 1.00 46.75 267 ARG A C 1
ATOM 2155 O O . ARG A 1 267 ? -9.686 39.486 -30.965 1.00 46.75 267 ARG A O 1
ATOM 2162 N N . THR A 1 268 ? -8.236 37.859 -30.448 1.00 54.09 268 THR A N 1
ATOM 2163 C CA . THR A 1 268 ? -7.188 38.223 -31.403 1.00 54.09 268 THR A CA 1
ATOM 2164 C C . THR A 1 268 ? -7.115 37.100 -32.434 1.00 54.09 268 THR A C 1
ATOM 2166 O O . THR A 1 268 ? -7.097 35.924 -32.078 1.00 54.09 268 THR A O 1
ATOM 2169 N N . ASN A 1 269 ? -7.176 37.463 -33.716 1.00 58.69 269 ASN A N 1
ATOM 2170 C CA . ASN A 1 269 ? -7.091 36.554 -34.861 1.00 58.69 269 ASN A CA 1
ATOM 2171 C C . ASN A 1 269 ? -5.639 36.085 -35.060 1.00 58.69 269 ASN A C 1
ATOM 2173 O O . ASN A 1 269 ? -5.038 36.365 -36.092 1.00 58.69 269 ASN A O 1
ATOM 2177 N N . GLU A 1 270 ? -5.057 35.439 -34.055 1.00 49.12 270 GLU A N 1
ATOM 2178 C CA . GLU A 1 270 ? -3.760 34.781 -34.191 1.00 49.12 270 GLU A CA 1
ATOM 2179 C C . GLU A 1 270 ? -3.989 33.306 -34.518 1.00 49.12 270 GLU A C 1
ATOM 2181 O O . GLU A 1 270 ? -4.862 32.654 -33.938 1.00 49.12 270 GLU A O 1
ATOM 2186 N N . GLU A 1 271 ? -3.251 32.825 -35.520 1.00 49.00 271 GLU A N 1
ATOM 2187 C CA . GLU A 1 271 ? -3.307 31.458 -36.029 1.00 49.00 271 GLU A CA 1
ATOM 2188 C C . GLU A 1 271 ? -3.293 30.429 -34.891 1.00 49.00 271 GLU A C 1
ATOM 2190 O O . GLU A 1 271 ? -2.568 30.601 -33.905 1.00 49.00 271 GLU A O 1
ATOM 2195 N N . PRO A 1 272 ? -4.091 29.349 -35.007 1.00 52.12 272 PRO A N 1
ATOM 2196 C CA . PRO A 1 272 ? -4.178 28.342 -33.967 1.00 52.12 272 PRO A CA 1
ATOM 2197 C C . PRO A 1 272 ? -2.773 27.792 -33.700 1.00 52.12 272 PRO A C 1
ATOM 2199 O O . PRO A 1 272 ? -2.153 27.274 -34.634 1.00 52.12 272 PRO A O 1
ATOM 2202 N N . PRO A 1 273 ? -2.256 27.875 -32.457 1.00 49.31 273 PRO A N 1
ATOM 2203 C CA . PRO A 1 273 ? -0.978 27.273 -32.136 1.00 49.31 273 PRO A CA 1
ATOM 2204 C C . PRO A 1 273 ? -1.107 25.793 -32.468 1.00 49.31 273 PRO A C 1
ATOM 2206 O O . PRO A 1 273 ? -1.965 25.097 -31.913 1.00 49.31 273 PRO A O 1
ATOM 2209 N N . GLN A 1 274 ? -0.297 25.346 -33.429 1.00 46.50 274 GLN A N 1
ATOM 2210 C CA . GLN A 1 274 ? -0.120 23.940 -33.749 1.00 46.50 274 GLN A CA 1
ATOM 2211 C C . GLN A 1 274 ? 0.044 23.221 -32.415 1.00 46.50 274 GLN A C 1
ATOM 2213 O O . GLN A 1 274 ? 0.987 23.490 -31.668 1.00 46.50 274 GLN A O 1
ATOM 2218 N N . ARG A 1 275 ? -0.958 22.406 -32.055 1.00 46.75 275 ARG A N 1
ATOM 2219 C CA . ARG A 1 275 ? -0.943 21.618 -30.827 1.00 46.75 275 ARG A CA 1
ATOM 2220 C C . ARG A 1 275 ? 0.379 20.872 -30.835 1.00 46.75 275 ARG A C 1
ATOM 2222 O O . ARG A 1 275 ? 0.557 19.981 -31.659 1.00 46.75 275 ARG A O 1
ATOM 2229 N N . ALA A 1 276 ? 1.276 21.236 -29.926 1.00 41.94 276 ALA A N 1
ATOM 2230 C CA . ALA A 1 276 ? 2.360 20.371 -29.516 1.00 41.94 276 ALA A CA 1
ATOM 2231 C C . ALA A 1 276 ? 1.689 19.128 -28.925 1.00 41.94 276 ALA A C 1
ATOM 2233 O O . ALA A 1 276 ? 1.343 19.076 -27.743 1.00 41.94 276 ALA A O 1
ATOM 2234 N N . VAL A 1 277 ? 1.381 18.172 -29.799 1.00 46.28 277 VAL A N 1
ATOM 2235 C CA . VAL A 1 277 ? 1.126 16.792 -29.431 1.00 46.28 277 VAL A CA 1
ATOM 2236 C C . VAL A 1 277 ? 2.475 16.347 -28.895 1.00 46.28 277 VAL A C 1
ATOM 2238 O O . VAL A 1 277 ? 3.360 15.991 -29.664 1.00 46.28 277 VAL A O 1
ATOM 2241 N N . ALA A 1 278 ? 2.683 16.519 -27.586 1.00 45.19 278 ALA A N 1
ATOM 2242 C CA . ALA A 1 278 ? 3.768 15.842 -26.901 1.00 45.19 278 ALA A CA 1
ATOM 2243 C C . ALA A 1 278 ? 3.681 14.385 -27.352 1.00 45.19 278 ALA A C 1
ATOM 2245 O O . ALA A 1 278 ? 2.594 13.801 -27.290 1.00 45.19 278 ALA A O 1
ATOM 2246 N N . SER A 1 279 ? 4.769 13.887 -27.932 1.00 47.44 279 SER A N 1
ATOM 2247 C CA . SER A 1 279 ? 4.863 12.557 -28.511 1.00 47.44 279 SER A CA 1
ATOM 2248 C C . SER A 1 279 ? 4.283 11.553 -27.514 1.00 47.44 279 SER A C 1
ATOM 2250 O O . SER A 1 279 ? 4.809 11.351 -26.423 1.00 47.44 279 SER A O 1
ATOM 2252 N N . VAL A 1 280 ? 3.116 11.007 -27.862 1.00 51.78 280 VAL A N 1
ATOM 2253 C CA . VAL A 1 280 ? 2.440 9.926 -27.124 1.00 51.78 280 VAL A CA 1
ATOM 2254 C C . VAL A 1 280 ? 3.236 8.613 -27.260 1.00 51.78 280 VAL A C 1
ATOM 2256 O O . VAL A 1 280 ? 3.022 7.666 -26.507 1.00 51.78 280 VAL A O 1
ATOM 2259 N N . GLU A 1 281 ? 4.188 8.601 -28.191 1.00 49.44 281 GLU A N 1
ATOM 2260 C CA . GLU A 1 281 ? 5.317 7.686 -28.328 1.00 49.44 281 GLU A CA 1
ATOM 2261 C C . GLU A 1 281 ? 6.191 7.814 -27.060 1.00 49.44 281 GLU A C 1
ATOM 2263 O O . GLU A 1 281 ? 6.822 8.840 -26.840 1.00 49.44 281 GLU A O 1
ATOM 2268 N N . GLU A 1 282 ? 6.259 6.904 -26.099 1.00 65.50 282 GLU A N 1
ATOM 2269 C CA . GLU A 1 282 ? 5.836 5.514 -26.010 1.00 65.50 282 GLU A CA 1
ATOM 2270 C C . GLU A 1 282 ? 5.552 5.267 -24.519 1.00 65.50 282 GLU A C 1
ATOM 2272 O O . GLU A 1 282 ? 6.447 4.968 -23.724 1.00 65.50 282 GLU A O 1
ATOM 2277 N N . GLN A 1 283 ? 4.310 5.470 -24.071 1.00 89.31 283 GLN A N 1
ATOM 2278 C CA . GLN A 1 283 ? 3.954 5.019 -22.725 1.00 89.31 283 GLN A CA 1
ATOM 2279 C C . GLN A 1 283 ? 3.844 3.495 -22.758 1.00 89.31 283 GLN A C 1
ATOM 2281 O O . GLN A 1 283 ? 2.814 2.952 -23.151 1.00 89.31 283 GLN A O 1
ATOM 2286 N N . ILE A 1 284 ? 4.924 2.823 -22.371 1.00 94.69 284 ILE A N 1
ATOM 2287 C CA . ILE A 1 284 ? 5.006 1.366 -22.278 1.00 94.69 284 ILE A CA 1
ATOM 2288 C C . ILE A 1 284 ? 4.951 0.911 -20.820 1.00 94.69 284 ILE A C 1
ATOM 2290 O O . ILE A 1 284 ? 5.450 1.579 -19.911 1.00 94.69 284 ILE A O 1
ATOM 2294 N N . VAL A 1 285 ? 4.348 -0.250 -20.597 1.00 95.50 285 VAL A N 1
ATOM 2295 C CA . VAL A 1 285 ? 4.413 -0.996 -19.340 1.00 95.50 285 VAL A CA 1
ATOM 2296 C C . VAL A 1 285 ? 5.340 -2.176 -19.572 1.00 95.50 285 VAL A C 1
ATOM 2298 O O . VAL A 1 285 ? 5.065 -2.981 -20.452 1.00 95.50 285 VAL A O 1
ATOM 2301 N N . SER A 1 286 ? 6.428 -2.283 -18.810 1.00 96.19 286 SER A N 1
ATOM 2302 C CA . SER A 1 286 ? 7.319 -3.447 -18.865 1.00 96.19 286 SER A CA 1
ATOM 2303 C C . SER A 1 286 ? 6.803 -4.594 -17.995 1.00 96.19 286 SER A C 1
ATOM 2305 O O . SER A 1 286 ? 6.046 -4.371 -17.042 1.00 96.19 286 SER A O 1
ATOM 2307 N N . TRP A 1 287 ? 7.276 -5.811 -18.273 1.00 96.50 287 TRP A N 1
ATOM 2308 C CA . TRP A 1 287 ? 6.995 -6.988 -17.442 1.00 96.50 287 TRP A CA 1
ATOM 2309 C C . TRP A 1 287 ? 7.342 -6.762 -15.963 1.00 96.50 287 TRP A C 1
ATOM 2311 O O . TRP A 1 287 ? 6.537 -7.061 -15.082 1.00 96.50 287 TRP A O 1
ATOM 2321 N N . ASP A 1 288 ? 8.494 -6.152 -15.669 1.00 95.56 288 ASP A N 1
ATOM 2322 C CA . ASP A 1 288 ? 8.912 -5.880 -14.287 1.00 95.56 288 ASP A CA 1
ATOM 2323 C C . ASP A 1 288 ? 7.943 -4.945 -13.556 1.00 95.56 288 ASP A C 1
ATOM 2325 O O . ASP A 1 288 ? 7.648 -5.136 -12.373 1.00 95.56 288 ASP A O 1
ATOM 2329 N N . ALA A 1 289 ? 7.431 -3.927 -14.253 1.00 94.25 289 ALA A N 1
ATOM 2330 C CA . ALA A 1 289 ? 6.491 -2.978 -13.676 1.00 94.25 289 ALA A CA 1
ATOM 2331 C C . ALA A 1 289 ? 5.113 -3.618 -13.447 1.00 94.25 289 ALA A C 1
ATOM 2333 O O . ALA A 1 289 ? 4.500 -3.414 -12.394 1.00 94.25 289 ALA A O 1
ATOM 2334 N N . TRP A 1 290 ? 4.668 -4.448 -14.393 1.00 95.62 290 TRP A N 1
ATOM 2335 C CA . TRP A 1 290 ? 3.467 -5.271 -14.278 1.00 95.62 290 TRP A CA 1
ATOM 2336 C C . TRP A 1 290 ? 3.543 -6.232 -13.090 1.00 95.62 290 TRP A C 1
ATOM 2338 O O . TRP A 1 290 ? 2.696 -6.188 -12.193 1.00 95.62 290 TRP A O 1
ATOM 2348 N N . LYS A 1 291 ? 4.605 -7.042 -13.029 1.00 96.31 291 LYS A N 1
ATOM 2349 C CA . LYS A 1 291 ? 4.849 -7.982 -11.936 1.00 96.31 291 LYS A CA 1
ATOM 2350 C C . LYS A 1 291 ? 4.902 -7.249 -10.599 1.00 96.31 291 LYS A C 1
ATOM 2352 O O . LYS A 1 291 ? 4.183 -7.622 -9.680 1.00 96.31 291 LYS A O 1
ATOM 2357 N N . ALA A 1 292 ? 5.647 -6.145 -10.498 1.00 94.12 292 ALA A N 1
ATOM 2358 C CA . ALA A 1 292 ? 5.738 -5.357 -9.268 1.00 94.12 292 ALA A CA 1
ATOM 2359 C C . ALA A 1 292 ? 4.383 -4.796 -8.792 1.00 94.12 292 ALA A C 1
ATOM 2361 O O . ALA A 1 292 ? 4.117 -4.766 -7.581 1.00 94.12 292 ALA A O 1
ATOM 2362 N N . TYR A 1 293 ? 3.525 -4.360 -9.719 1.00 94.81 293 TYR A N 1
ATOM 2363 C CA . TYR A 1 293 ? 2.174 -3.906 -9.397 1.00 94.81 293 TYR A CA 1
ATOM 2364 C C . TYR A 1 293 ? 1.342 -5.041 -8.794 1.00 94.81 293 TYR A C 1
ATOM 2366 O O . TYR A 1 293 ? 0.794 -4.882 -7.699 1.00 94.81 293 TYR A O 1
ATOM 2374 N N . PHE A 1 294 ? 1.303 -6.206 -9.449 1.00 95.56 294 PHE A N 1
ATOM 2375 C CA . PHE A 1 294 ? 0.509 -7.340 -8.976 1.00 95.56 294 PHE A CA 1
ATOM 2376 C C . PHE A 1 294 ? 1.084 -8.016 -7.735 1.00 95.56 294 PHE A C 1
ATOM 2378 O O . PHE A 1 294 ? 0.307 -8.441 -6.884 1.00 95.56 294 PHE A O 1
ATOM 2385 N N . THR A 1 295 ? 2.404 -8.011 -7.537 1.00 95.31 295 THR A N 1
ATOM 2386 C CA . THR A 1 295 ? 3.019 -8.388 -6.258 1.00 95.31 295 THR A CA 1
ATOM 2387 C C . THR A 1 295 ? 2.478 -7.519 -5.131 1.00 95.31 295 THR A C 1
ATOM 2389 O O . THR A 1 295 ? 1.978 -8.040 -4.136 1.00 95.31 295 THR A O 1
ATOM 2392 N N . THR A 1 296 ? 2.461 -6.196 -5.320 1.00 92.69 296 THR A N 1
ATOM 2393 C CA . THR A 1 296 ? 1.940 -5.268 -4.304 1.00 92.69 296 THR A CA 1
ATOM 2394 C C . THR A 1 296 ? 0.438 -5.459 -4.073 1.00 92.69 296 THR A C 1
ATOM 2396 O O . THR A 1 296 ? -0.025 -5.404 -2.933 1.00 92.69 296 THR A O 1
ATOM 2399 N N . LEU A 1 297 ? -0.331 -5.689 -5.142 1.00 92.12 297 LEU A N 1
ATOM 2400 C CA . LEU A 1 297 ? -1.772 -5.929 -5.064 1.00 92.12 297 LEU A CA 1
ATOM 2401 C C . LEU A 1 297 ? -2.095 -7.236 -4.328 1.00 92.12 297 LEU A C 1
ATOM 2403 O O . LEU A 1 297 ? -3.025 -7.269 -3.523 1.00 92.12 297 LEU A O 1
ATOM 2407 N N . SER A 1 298 ? -1.304 -8.286 -4.566 1.00 94.62 298 SER A N 1
ATOM 2408 C CA . SER A 1 298 ? -1.511 -9.622 -4.000 1.00 94.62 298 SER A CA 1
ATOM 2409 C C . SER A 1 298 ? -1.543 -9.605 -2.470 1.00 94.62 298 SER A C 1
ATOM 2411 O O . SER A 1 298 ? -2.367 -10.284 -1.864 1.00 94.62 298 SER A O 1
ATOM 2413 N N . VAL A 1 299 ? -0.741 -8.746 -1.834 1.00 90.62 299 VAL A N 1
ATOM 2414 C CA . VAL A 1 299 ? -0.697 -8.626 -0.370 1.00 90.62 299 VAL A CA 1
ATOM 2415 C C . VAL A 1 299 ? -2.036 -8.157 0.217 1.00 90.62 299 VAL A C 1
ATOM 2417 O O . VAL A 1 299 ? -2.357 -8.473 1.360 1.00 90.62 299 VAL A O 1
ATOM 2420 N N . GLY A 1 300 ? -2.835 -7.409 -0.551 1.00 87.31 300 GLY A N 1
ATOM 2421 C CA . GLY A 1 300 ? -4.169 -6.961 -0.142 1.00 87.31 300 GLY A CA 1
ATOM 2422 C C . GLY A 1 300 ? -5.287 -7.979 -0.397 1.00 87.31 300 GLY A C 1
ATOM 2423 O O . GLY A 1 300 ? -6.406 -7.795 0.093 1.00 87.31 300 GLY A O 1
ATOM 2424 N N . ILE A 1 301 ? -5.011 -9.043 -1.157 1.00 89.56 301 ILE A N 1
ATOM 2425 C CA . ILE A 1 301 ? -5.996 -10.041 -1.582 1.00 89.56 301 ILE A CA 1
ATOM 2426 C C . ILE A 1 301 ? -5.649 -11.387 -0.936 1.00 89.56 301 ILE A C 1
ATOM 2428 O O . ILE A 1 301 ? -4.788 -12.129 -1.400 1.00 89.56 301 ILE A O 1
ATOM 2432 N N . MET A 1 302 ? -6.342 -11.694 0.161 1.00 90.38 302 MET A N 1
ATOM 2433 C CA . MET A 1 302 ? -6.134 -12.925 0.937 1.00 90.38 302 MET A CA 1
ATOM 2434 C C . MET A 1 302 ? -6.642 -14.192 0.242 1.00 90.38 302 MET A C 1
ATOM 2436 O O . MET A 1 302 ? -6.199 -15.280 0.583 1.00 90.38 302 MET A O 1
ATOM 2440 N N . ASP A 1 303 ? -7.595 -14.057 -0.675 1.00 92.56 303 ASP A N 1
ATOM 2441 C CA . ASP A 1 303 ? -8.280 -15.181 -1.307 1.00 92.56 303 ASP A CA 1
ATOM 2442 C C . ASP A 1 303 ? -7.752 -15.379 -2.731 1.00 92.56 303 ASP A C 1
ATOM 2444 O O . ASP A 1 303 ? -7.692 -14.433 -3.521 1.00 92.56 303 ASP A O 1
ATOM 2448 N N . GLU A 1 304 ? -7.331 -16.604 -3.025 1.00 93.56 304 GLU A N 1
ATOM 2449 C CA . GLU A 1 304 ? -6.666 -16.956 -4.274 1.00 93.56 304 GLU A CA 1
ATOM 2450 C C . GLU A 1 304 ? -7.590 -16.853 -5.483 1.00 93.56 304 GLU A C 1
ATOM 2452 O O . GLU A 1 304 ? -7.223 -16.263 -6.497 1.00 93.56 304 GLU A O 1
ATOM 2457 N N . GLU A 1 305 ? -8.835 -17.309 -5.345 1.00 91.44 305 GLU A N 1
ATOM 2458 C CA . GLU A 1 305 ? -9.825 -17.262 -6.421 1.00 91.44 305 GLU A CA 1
ATOM 2459 C C . GLU A 1 305 ? -10.146 -15.807 -6.794 1.00 91.44 305 GLU A C 1
ATOM 2461 O O . GLU A 1 305 ? -10.395 -15.459 -7.949 1.00 91.44 305 GLU A O 1
ATOM 2466 N N . VAL A 1 306 ? -10.101 -14.919 -5.803 1.00 88.69 306 VAL A N 1
ATOM 2467 C CA . VAL A 1 306 ? -10.314 -13.479 -5.982 1.00 88.69 306 VAL A CA 1
ATOM 2468 C C . VAL A 1 306 ? -9.155 -12.849 -6.725 1.00 88.69 306 VAL A C 1
ATOM 2470 O O . VAL A 1 306 ? -9.385 -12.027 -7.614 1.00 88.69 306 VAL A O 1
ATOM 2473 N N . PHE A 1 307 ? -7.926 -13.203 -6.356 1.00 92.38 307 PHE A N 1
ATOM 2474 C CA . PHE A 1 307 ? -6.728 -12.714 -7.025 1.00 92.38 307 PHE A CA 1
ATOM 2475 C C . PHE A 1 307 ? -6.705 -13.172 -8.487 1.00 92.38 307 PHE A C 1
ATOM 2477 O O . PHE A 1 307 ? -6.586 -12.339 -9.387 1.00 92.38 307 PHE A O 1
ATOM 2484 N N . GLU A 1 308 ? -6.938 -14.462 -8.725 1.00 93.62 308 GLU A N 1
ATOM 2485 C CA . GLU A 1 308 ? -6.999 -15.054 -10.059 1.00 93.62 308 GLU A CA 1
ATOM 2486 C C . GLU A 1 308 ? -8.067 -14.380 -10.929 1.00 93.62 308 GLU A C 1
ATOM 2488 O O . GLU A 1 308 ? -7.769 -13.899 -12.025 1.00 93.62 308 GLU A O 1
ATOM 2493 N N . LYS A 1 309 ? -9.304 -14.259 -10.429 1.00 89.38 309 LYS A N 1
ATOM 2494 C CA . LYS A 1 309 ? -10.387 -13.590 -11.164 1.00 89.38 309 LYS A CA 1
ATOM 2495 C C . LYS A 1 309 ? -10.099 -12.112 -11.413 1.00 89.38 309 LYS A C 1
ATOM 2497 O O . LYS A 1 309 ? -10.465 -11.597 -12.466 1.00 89.38 309 LYS A O 1
ATOM 2502 N N . THR A 1 310 ? -9.433 -11.435 -10.475 1.00 86.81 310 THR A N 1
ATOM 2503 C CA . THR A 1 310 ? -9.018 -10.032 -10.641 1.00 86.81 310 THR A CA 1
ATOM 2504 C C . THR A 1 310 ? -8.058 -9.863 -11.818 1.00 86.81 310 THR A C 1
ATOM 2506 O O . THR A 1 310 ? -8.124 -8.851 -12.514 1.00 86.81 310 THR A O 1
ATOM 2509 N N . LEU A 1 311 ? -7.185 -10.847 -12.043 1.00 90.00 311 LEU A N 1
ATOM 2510 C CA . LEU A 1 311 ? -6.185 -10.851 -13.107 1.00 90.00 311 LEU A CA 1
ATOM 2511 C C . LEU A 1 311 ? -6.733 -11.323 -14.455 1.00 90.00 311 LEU A C 1
ATOM 2513 O O . LEU A 1 311 ? -6.512 -10.657 -15.464 1.00 90.00 311 LEU A O 1
ATOM 2517 N N . ARG A 1 312 ? -7.437 -12.460 -14.478 1.00 89.69 312 ARG A N 1
ATOM 2518 C CA . ARG A 1 312 ? -7.954 -13.084 -15.709 1.00 89.69 312 ARG A CA 1
ATOM 2519 C C . ARG A 1 312 ? -9.166 -12.357 -16.270 1.00 89.69 312 ARG A C 1
ATOM 2521 O O . ARG A 1 312 ? -9.339 -12.260 -17.481 1.00 89.69 312 ARG A O 1
ATOM 2528 N N . GLU A 1 313 ? -10.007 -11.824 -15.391 1.00 85.50 313 GLU A N 1
ATOM 2529 C CA . GLU A 1 313 ? -11.212 -11.105 -15.773 1.00 85.50 313 GLU A CA 1
ATOM 2530 C C . GLU A 1 313 ? -11.201 -9.685 -15.190 1.00 85.50 313 GLU A C 1
ATOM 2532 O O . GLU A 1 313 ? -12.108 -9.325 -14.433 1.00 85.50 313 GLU A O 1
ATOM 2537 N N . PRO A 1 314 ? -10.244 -8.820 -15.580 1.00 67.12 314 PRO A N 1
ATOM 2538 C CA . PRO A 1 314 ? -10.092 -7.491 -14.983 1.00 67.12 314 PRO A CA 1
ATOM 2539 C C . PRO A 1 314 ? -11.355 -6.624 -15.114 1.00 67.12 314 PRO A C 1
ATOM 2541 O O . PRO A 1 314 ? -11.570 -5.676 -14.359 1.00 67.12 314 PRO A O 1
ATOM 2544 N N . LEU A 1 315 ? -12.233 -6.984 -16.057 1.00 57.44 315 LEU A N 1
ATOM 2545 C CA . LEU A 1 315 ? -13.518 -6.344 -16.323 1.00 57.44 315 LEU A CA 1
ATOM 2546 C C . LEU A 1 315 ? -14.713 -6.961 -15.576 1.00 57.44 315 LEU A C 1
ATOM 2548 O O . LEU A 1 315 ? -15.771 -6.328 -15.524 1.00 57.44 315 LEU A O 1
ATOM 2552 N N . ARG A 1 316 ? -14.584 -8.178 -15.028 1.00 61.34 316 ARG A N 1
ATOM 2553 C CA . ARG A 1 316 ? -15.580 -8.822 -14.146 1.00 61.34 316 ARG A CA 1
ATOM 2554 C C . ARG A 1 316 ? -15.172 -8.786 -12.681 1.00 61.34 316 ARG A C 1
ATOM 2556 O O . ARG A 1 316 ? -16.002 -9.105 -11.830 1.00 61.34 316 ARG A O 1
ATOM 2563 N N . THR A 1 317 ? -13.981 -8.279 -12.369 1.00 57.12 317 THR A N 1
ATOM 2564 C CA . THR A 1 317 ? -13.523 -8.006 -11.005 1.00 57.12 317 THR A CA 1
ATOM 2565 C C . THR A 1 317 ? -14.580 -7.283 -10.181 1.00 57.12 317 THR A C 1
ATOM 2567 O O . THR A 1 317 ? -14.727 -7.597 -9.018 1.00 57.12 317 THR A O 1
ATOM 2570 N N . TYR A 1 318 ? -15.406 -6.398 -10.751 1.00 50.97 318 TYR A N 1
ATOM 2571 C CA . TYR A 1 318 ? -16.533 -5.789 -10.028 1.00 50.97 318 TYR A CA 1
ATOM 2572 C C . TYR A 1 318 ? -17.555 -6.804 -9.485 1.00 50.97 318 TYR A C 1
ATOM 2574 O O . TYR A 1 318 ? -18.006 -6.658 -8.354 1.00 50.97 318 TYR A O 1
ATOM 2582 N N . GLN A 1 319 ? -17.951 -7.811 -10.268 1.00 59.06 319 GLN A N 1
ATOM 2583 C CA . GLN A 1 319 ? -18.894 -8.832 -9.798 1.00 59.06 319 GLN A CA 1
ATOM 2584 C C . GLN A 1 319 ? -18.256 -9.655 -8.689 1.00 59.06 319 GLN A C 1
ATOM 2586 O O . GLN A 1 319 ? -18.899 -9.935 -7.688 1.00 59.06 319 GLN A O 1
ATOM 2591 N N . VAL A 1 320 ? -16.972 -9.960 -8.837 1.00 62.69 320 VAL A N 1
ATOM 2592 C CA . VAL A 1 320 ? -16.205 -10.752 -7.882 1.00 62.69 320 VAL A CA 1
ATOM 2593 C C . VAL A 1 320 ? -15.961 -9.953 -6.602 1.00 62.69 320 VAL A C 1
ATOM 2595 O O . VAL A 1 320 ? -16.418 -10.353 -5.540 1.00 62.69 320 VAL A O 1
ATOM 2598 N N . HIS A 1 321 ? -15.354 -8.769 -6.680 1.00 57.84 321 HIS A N 1
ATOM 2599 C CA . HIS A 1 321 ? -15.120 -7.877 -5.544 1.00 57.84 321 HIS A CA 1
ATOM 2600 C C . HIS A 1 321 ? -16.413 -7.379 -4.908 1.00 57.84 321 HIS A C 1
ATOM 2602 O O . HIS A 1 321 ? -16.471 -7.301 -3.690 1.00 57.84 321 HIS A O 1
ATOM 2608 N N . GLY A 1 322 ? -17.453 -7.087 -5.688 1.00 63.03 322 GLY A N 1
ATOM 2609 C CA . GLY A 1 322 ? -18.775 -6.744 -5.174 1.00 63.03 322 GLY A CA 1
ATOM 2610 C C . GLY A 1 322 ? -19.403 -7.916 -4.428 1.00 63.03 322 GLY A C 1
ATOM 2611 O O . GLY A 1 322 ? -19.894 -7.732 -3.318 1.00 63.03 322 GLY A O 1
ATOM 2612 N N . HIS A 1 323 ? -19.318 -9.131 -4.978 1.00 63.44 323 HIS A N 1
ATOM 2613 C CA . HIS A 1 323 ? -19.820 -10.331 -4.315 1.00 63.44 323 HIS A CA 1
ATOM 2614 C C . HIS A 1 323 ? -19.035 -10.651 -3.044 1.00 63.44 323 HIS A C 1
ATOM 2616 O O . HIS A 1 323 ? -19.649 -10.988 -2.041 1.00 63.44 323 HIS A O 1
ATOM 2622 N N . LEU A 1 324 ? -17.715 -10.468 -3.044 1.00 62.94 324 LEU A N 1
ATOM 2623 C CA . LEU A 1 324 ? -16.844 -10.705 -1.891 1.00 62.94 324 LEU A CA 1
ATOM 2624 C C . LEU A 1 324 ? -16.899 -9.591 -0.862 1.00 62.94 324 LEU A C 1
ATOM 2626 O O . LEU A 1 324 ? -16.704 -9.848 0.313 1.00 62.94 324 LEU A O 1
ATOM 2630 N N . GLN A 1 325 ? -17.115 -8.344 -1.271 1.00 63.81 325 GLN A N 1
ATOM 2631 C CA . GLN A 1 325 ? -17.348 -7.244 -0.348 1.00 63.81 325 GLN A CA 1
ATOM 2632 C C . GLN A 1 325 ? -18.716 -7.426 0.298 1.00 63.81 325 GLN A C 1
ATOM 2634 O O . GLN A 1 325 ? -18.816 -7.299 1.510 1.00 63.81 325 GLN A O 1
ATOM 2639 N N . ALA A 1 326 ? -19.734 -7.823 -0.471 1.00 60.12 326 ALA A N 1
ATOM 2640 C CA . ALA A 1 326 ? -21.013 -8.261 0.077 1.00 60.12 326 ALA A CA 1
ATOM 2641 C C . ALA A 1 326 ? -20.833 -9.475 0.999 1.00 60.12 326 ALA A C 1
ATOM 2643 O O . ALA A 1 326 ? -21.353 -9.473 2.106 1.00 60.12 326 ALA A O 1
ATOM 2644 N N . GLN A 1 327 ? -20.028 -10.465 0.609 1.00 64.94 327 GLN A N 1
ATOM 2645 C CA . GLN A 1 327 ? -19.727 -11.627 1.437 1.00 64.94 327 GLN A CA 1
ATOM 2646 C C . GLN A 1 327 ? -18.992 -11.208 2.703 1.00 64.94 327 GLN A C 1
ATOM 2648 O O . GLN A 1 327 ? -19.426 -11.603 3.763 1.00 64.94 327 GLN A O 1
ATOM 2653 N N . ARG A 1 328 ? -17.981 -10.334 2.642 1.00 61.12 328 ARG A N 1
ATOM 2654 C CA . ARG A 1 328 ? -17.305 -9.753 3.811 1.00 61.12 328 ARG A CA 1
ATOM 2655 C C . ARG A 1 328 ? -18.275 -8.977 4.688 1.00 61.12 328 ARG A C 1
ATOM 2657 O O . ARG A 1 328 ? -18.140 -9.064 5.891 1.00 61.12 328 ARG A O 1
ATOM 2664 N N . LEU A 1 329 ? -19.245 -8.256 4.135 1.00 58.53 329 LEU A N 1
ATOM 2665 C CA . LEU A 1 329 ? -20.281 -7.584 4.925 1.00 58.53 329 LEU A CA 1
ATOM 2666 C C . LEU A 1 329 ? -21.244 -8.583 5.594 1.00 58.53 329 LEU A C 1
ATOM 2668 O O . LEU A 1 329 ? -21.761 -8.289 6.664 1.00 58.53 329 LEU A O 1
ATOM 2672 N N . ILE A 1 330 ? -21.461 -9.758 4.992 1.00 64.12 330 ILE A N 1
ATOM 2673 C CA . ILE A 1 330 ? -22.318 -10.837 5.517 1.00 64.12 330 ILE A CA 1
ATOM 2674 C C . ILE A 1 330 ? -21.571 -11.731 6.525 1.00 64.12 330 ILE A C 1
ATOM 2676 O O . ILE A 1 330 ? -22.144 -12.146 7.528 1.00 64.12 330 ILE A O 1
ATOM 2680 N N . THR A 1 331 ? -20.306 -12.064 6.252 1.00 54.75 331 THR A N 1
ATOM 2681 C CA . THR A 1 331 ? -19.469 -13.000 7.016 1.00 54.75 331 THR A CA 1
ATOM 2682 C C . THR A 1 331 ? -18.519 -12.310 7.972 1.00 54.75 331 THR A C 1
ATOM 2684 O O . THR A 1 331 ? -17.950 -12.997 8.820 1.00 54.75 331 THR A O 1
ATOM 2687 N N . GLN A 1 332 ? -18.312 -10.989 7.878 1.00 47.12 332 GLN A N 1
ATOM 2688 C CA . GLN A 1 332 ? -17.826 -10.267 9.045 1.00 47.12 332 GLN A CA 1
ATOM 2689 C C . GLN A 1 332 ? -18.854 -10.567 10.130 1.00 47.12 332 GLN A C 1
ATOM 2691 O O . GLN A 1 332 ? -20.022 -10.212 9.947 1.00 47.12 332 GLN A O 1
ATOM 2696 N N . PRO A 1 333 ? -18.474 -11.258 11.226 1.00 43.84 333 PRO A N 1
ATOM 2697 C CA . PRO A 1 333 ? -19.350 -11.286 12.382 1.00 43.84 333 PRO A CA 1
ATOM 2698 C C . PRO A 1 333 ? -19.649 -9.821 12.633 1.00 43.84 333 PRO A C 1
ATOM 2700 O O . PRO A 1 333 ? -18.670 -9.076 12.709 1.00 43.84 333 PRO A O 1
ATOM 2703 N N . VAL A 1 334 ? -20.936 -9.417 12.624 1.00 48.34 334 VAL A N 1
ATOM 2704 C CA . VAL A 1 334 ? -21.375 -8.043 12.935 1.00 48.34 334 VAL A CA 1
ATOM 2705 C C . VAL A 1 334 ? -20.430 -7.603 14.013 1.00 48.34 334 VAL A C 1
ATOM 2707 O O . VAL A 1 334 ? -20.458 -8.238 15.074 1.00 48.34 334 VAL A O 1
ATOM 2710 N N . ALA A 1 335 ? -19.467 -6.733 13.660 1.00 47.66 335 ALA A N 1
ATOM 2711 C CA . ALA A 1 335 ? -18.323 -6.513 14.525 1.00 47.66 335 ALA A CA 1
ATOM 2712 C C . ALA A 1 335 ? -18.992 -6.157 15.829 1.00 47.66 335 ALA A C 1
ATOM 2714 O O . ALA A 1 335 ? -19.773 -5.205 15.816 1.00 47.66 335 ALA A O 1
ATOM 2715 N N . ARG A 1 336 ? -18.861 -7.010 16.865 1.00 46.44 336 ARG A N 1
ATOM 2716 C CA . ARG A 1 336 ? -19.416 -6.696 18.180 1.00 46.44 336 ARG A CA 1
ATOM 2717 C C . ARG A 1 336 ? -18.836 -5.328 18.392 1.00 46.44 336 ARG A C 1
ATOM 2719 O O . ARG A 1 336 ? -17.605 -5.256 18.436 1.00 46.44 336 ARG A O 1
ATOM 2726 N N . SER A 1 337 ? -19.658 -4.279 18.271 1.00 51.56 337 SER A N 1
ATOM 2727 C CA . SER A 1 337 ? -19.109 -2.939 18.225 1.00 51.56 337 SER A CA 1
ATOM 2728 C C . SER A 1 337 ? -18.382 -2.902 19.538 1.00 51.56 337 SER A C 1
ATOM 2730 O O . SER A 1 337 ? -18.986 -3.194 20.574 1.00 51.56 337 SER A O 1
ATOM 2732 N N . ASN A 1 338 ? -17.055 -2.806 19.482 1.00 49.34 338 ASN A N 1
ATOM 2733 C CA . ASN A 1 338 ? -16.270 -2.742 20.692 1.00 49.34 338 ASN A CA 1
ATOM 2734 C C . ASN A 1 338 ? -16.668 -1.382 21.217 1.00 49.34 338 ASN A C 1
ATOM 2736 O O . ASN A 1 338 ? -16.061 -0.399 20.810 1.00 49.34 338 ASN A O 1
ATOM 2740 N N . HIS A 1 339 ? -17.782 -1.352 21.956 1.00 56.69 339 HIS A N 1
ATOM 2741 C CA . HIS A 1 339 ? -18.442 -0.159 22.420 1.00 56.69 339 HIS A CA 1
ATOM 2742 C C . HIS A 1 339 ? -17.326 0.602 23.090 1.00 56.69 339 HIS A C 1
ATOM 2744 O O . HIS A 1 339 ? -16.716 0.099 24.049 1.00 56.69 339 HIS A O 1
ATOM 2750 N N . CYS A 1 340 ? -16.929 1.721 22.491 1.00 61.97 340 CYS A N 1
ATOM 2751 C CA . CYS A 1 340 ? -15.880 2.490 23.105 1.00 61.97 340 CYS A CA 1
ATOM 2752 C C . CYS A 1 340 ? -16.557 2.968 24.375 1.00 61.97 340 CYS A C 1
ATOM 2754 O O . CYS A 1 340 ? -17.547 3.689 24.317 1.00 61.97 340 CYS A O 1
ATOM 2756 N N . ASN A 1 341 ? -16.076 2.501 25.525 1.00 80.19 341 ASN A N 1
ATOM 2757 C CA . ASN A 1 341 ? -16.504 2.998 26.822 1.00 80.19 341 ASN A CA 1
ATOM 2758 C C . ASN A 1 341 ? -16.114 4.482 26.880 1.00 80.19 341 ASN A C 1
ATOM 2760 O O . ASN A 1 341 ? -15.046 4.833 27.393 1.00 80.19 341 ASN A O 1
ATOM 2764 N N . LEU A 1 342 ? -16.931 5.342 26.270 1.00 88.75 342 LEU A N 1
ATOM 2765 C CA . LEU A 1 342 ? -16.634 6.742 26.048 1.00 88.75 342 LEU A CA 1
ATOM 2766 C C . LEU A 1 342 ? -16.743 7.423 27.403 1.00 88.75 342 LEU A C 1
ATOM 2768 O O . LEU A 1 342 ? -17.819 7.546 27.991 1.00 88.75 342 LEU A O 1
ATOM 2772 N N . ARG A 1 343 ? -15.590 7.829 27.930 1.00 91.50 343 ARG A N 1
ATOM 2773 C CA . ARG A 1 343 ? -15.501 8.464 29.241 1.00 91.50 343 ARG A CA 1
ATOM 2774 C C . ARG A 1 343 ? -15.692 9.964 29.102 1.00 91.50 343 ARG A C 1
ATOM 2776 O O . ARG A 1 343 ? -14.863 10.646 28.501 1.00 91.50 343 ARG A O 1
ATOM 2783 N N . VAL A 1 344 ? -16.747 10.483 29.715 1.00 94.12 344 VAL A N 1
ATOM 2784 C CA . VAL A 1 344 ? -17.102 11.904 29.687 1.00 94.12 344 VAL A CA 1
ATOM 2785 C C . VAL A 1 344 ? -17.172 12.462 31.103 1.00 94.12 344 VAL A C 1
ATOM 2787 O O . VAL A 1 344 ? -17.497 11.754 32.052 1.00 94.12 344 VAL A O 1
ATOM 2790 N N . LEU A 1 345 ? -16.851 13.742 31.275 1.00 96.12 345 LEU A N 1
ATOM 2791 C CA . LEU A 1 345 ? -17.025 14.423 32.555 1.00 96.12 345 LEU A CA 1
ATOM 2792 C C . LEU A 1 345 ? -18.422 15.055 32.589 1.00 96.12 345 LEU A C 1
ATOM 2794 O O . LEU A 1 345 ? -18.672 16.036 31.885 1.00 96.12 345 LEU A O 1
ATOM 2798 N N . GLY A 1 346 ? -19.325 14.492 33.390 1.00 96.69 346 GLY A N 1
ATOM 2799 C CA . GLY A 1 346 ? -20.666 15.026 33.624 1.00 96.69 346 GLY A CA 1
ATOM 2800 C C . GLY A 1 346 ? -20.668 16.038 34.769 1.00 96.69 346 GLY A C 1
ATOM 2801 O O . GLY A 1 346 ? -20.049 15.798 35.804 1.00 96.69 346 GLY A O 1
ATOM 2802 N N . THR A 1 347 ? -21.351 17.169 34.587 1.00 97.69 347 THR A N 1
ATOM 2803 C CA . THR A 1 347 ? -21.648 18.147 35.647 1.00 97.69 347 THR A CA 1
ATOM 2804 C C . THR A 1 347 ? -23.139 18.079 35.965 1.00 97.69 347 THR A C 1
ATOM 2806 O O . THR A 1 347 ? -23.958 18.238 35.057 1.00 97.69 347 THR A O 1
ATOM 2809 N N . PHE A 1 348 ? -23.477 17.837 37.227 1.00 97.94 348 PHE A N 1
ATOM 2810 C CA . PHE A 1 348 ? -24.850 17.690 37.710 1.00 97.94 348 PHE A CA 1
ATOM 2811 C C . PHE A 1 348 ? -25.434 19.039 38.161 1.00 97.94 348 PHE A C 1
ATOM 2813 O O . PHE A 1 348 ? -24.717 20.038 38.267 1.00 97.94 348 PHE A O 1
ATOM 2820 N N . GLU A 1 349 ? -26.745 19.090 38.395 1.00 97.38 349 GLU A N 1
ATOM 2821 C CA . GLU A 1 349 ? -27.443 20.295 38.873 1.00 97.38 349 GLU A CA 1
ATOM 2822 C C . GLU A 1 349 ? -26.950 20.787 40.240 1.00 97.38 349 GLU A C 1
ATOM 2824 O O . GLU A 1 349 ? -26.885 21.994 40.462 1.00 97.38 349 GLU A O 1
ATOM 2829 N N . ASP A 1 350 ? -26.510 19.875 41.110 1.00 96.75 350 ASP A N 1
ATOM 2830 C CA . ASP A 1 350 ? -25.886 20.184 42.406 1.00 96.75 350 ASP A CA 1
ATOM 2831 C C . ASP A 1 350 ? -24.461 20.768 42.278 1.00 96.75 350 ASP A C 1
ATOM 2833 O O . ASP A 1 350 ? -23.811 21.079 43.275 1.00 96.75 350 ASP A O 1
ATOM 2837 N N . GLY A 1 351 ? -23.954 20.910 41.048 1.00 96.94 351 GLY A N 1
ATOM 2838 C CA . GLY A 1 351 ? -22.606 21.382 40.745 1.00 96.94 351 GLY A CA 1
ATOM 2839 C C . GLY A 1 351 ? -21.524 20.305 40.852 1.00 96.94 351 GLY A C 1
ATOM 2840 O O . GLY A 1 351 ? -20.368 20.571 40.509 1.00 96.94 351 GLY A O 1
ATOM 2841 N N . SER A 1 352 ? -21.865 19.084 41.275 1.00 97.06 352 SER A N 1
ATOM 2842 C CA . SER A 1 352 ? -20.911 17.982 41.356 1.00 97.06 352 SER A CA 1
ATOM 2843 C C . SER A 1 352 ? -20.448 17.547 39.964 1.00 97.06 352 SER A C 1
ATOM 2845 O O . SER A 1 352 ? -21.167 17.638 38.964 1.00 97.06 352 SER A O 1
ATOM 2847 N N . ARG A 1 353 ? -19.199 17.080 39.885 1.00 97.50 353 ARG A N 1
ATOM 2848 C CA . ARG A 1 353 ? -18.584 16.586 38.651 1.00 97.50 353 ARG A CA 1
ATOM 2849 C C . ARG A 1 353 ? -18.207 15.125 38.816 1.00 97.50 353 ARG A C 1
ATOM 2851 O O . ARG A 1 353 ? -17.461 14.794 39.735 1.00 97.50 353 ARG A O 1
ATOM 2858 N N . LYS A 1 354 ? -18.689 14.256 37.926 1.00 97.06 354 LYS A N 1
ATOM 2859 C CA . LYS A 1 354 ? -18.375 12.818 37.948 1.00 97.06 354 LYS A CA 1
ATOM 2860 C C . LYS A 1 354 ? -17.930 12.344 36.574 1.00 97.06 354 LYS A C 1
ATOM 2862 O O . LYS A 1 354 ? -18.402 12.835 35.549 1.00 97.06 354 LYS A O 1
ATOM 2867 N N . LEU A 1 355 ? -17.000 11.394 36.565 1.00 95.62 355 LEU A N 1
ATOM 2868 C CA . LEU A 1 355 ? -16.602 10.704 35.346 1.00 95.62 355 LEU A CA 1
ATOM 2869 C C . LEU A 1 355 ? -17.656 9.641 35.033 1.00 95.62 355 LEU A C 1
ATOM 2871 O O . LEU A 1 355 ? -17.883 8.743 35.841 1.00 95.62 355 LEU A O 1
ATOM 2875 N N . LEU A 1 356 ? -18.297 9.770 33.880 1.00 95.62 356 LEU A N 1
ATOM 2876 C CA . LEU A 1 356 ? -19.336 8.872 33.397 1.00 95.62 356 LEU A CA 1
ATOM 2877 C C . LEU A 1 356 ? -18.786 8.063 32.229 1.00 95.62 356 LEU A C 1
ATOM 2879 O O . LEU A 1 356 ? -17.929 8.546 31.488 1.00 95.62 356 LEU A O 1
ATOM 2883 N N . THR A 1 357 ? -19.258 6.830 32.085 1.00 93.81 357 THR A N 1
ATOM 2884 C CA . THR A 1 357 ? -18.904 5.960 30.961 1.00 93.81 357 THR A CA 1
ATOM 2885 C C . THR A 1 357 ? -20.176 5.683 30.188 1.00 93.81 357 THR A C 1
ATOM 2887 O O . THR A 1 357 ? -21.053 5.018 30.725 1.00 93.81 357 THR A O 1
ATOM 2890 N N . LEU A 1 358 ? -20.268 6.212 28.969 1.00 92.94 358 LEU A N 1
ATOM 2891 C CA . LEU A 1 358 ? -21.358 5.895 28.055 1.00 92.94 358 LEU A CA 1
ATOM 2892 C C . LEU A 1 358 ? -21.130 4.480 27.514 1.00 92.94 358 LEU A C 1
ATOM 2894 O O . LEU A 1 358 ? -20.043 4.195 27.001 1.00 92.94 358 LEU A O 1
ATOM 2898 N N . ARG A 1 359 ? -22.120 3.597 27.674 1.00 89.38 359 ARG A N 1
ATOM 2899 C CA . ARG A 1 359 ? -22.015 2.190 27.258 1.00 89.38 359 ARG A CA 1
ATOM 2900 C C . ARG A 1 359 ? -22.317 1.996 25.782 1.00 89.38 359 ARG A C 1
ATOM 2902 O O . ARG A 1 359 ? -21.827 1.036 25.203 1.00 89.38 359 ARG A O 1
ATOM 2909 N N . ASP A 1 360 ? -23.116 2.884 25.199 1.00 88.94 360 ASP A N 1
ATOM 2910 C CA . ASP A 1 360 ? -23.467 2.851 23.783 1.00 88.94 360 ASP A CA 1
ATOM 2911 C C . ASP A 1 360 ? -23.087 4.156 23.077 1.00 88.94 360 ASP A C 1
ATOM 2913 O O . ASP A 1 360 ? -23.807 5.158 23.115 1.00 88.94 360 ASP A O 1
ATOM 2917 N N . ASP A 1 361 ? -21.940 4.132 22.409 1.00 87.75 361 ASP A N 1
ATOM 2918 C CA . ASP A 1 361 ? -21.421 5.224 21.594 1.00 87.75 361 ASP A CA 1
ATOM 2919 C C . ASP A 1 361 ? -21.741 5.072 20.098 1.00 87.75 361 ASP A C 1
ATOM 2921 O O . ASP A 1 361 ? -21.311 5.897 19.291 1.00 87.75 361 ASP A O 1
ATOM 2925 N N . SER A 1 362 ? -22.519 4.053 19.719 1.00 84.44 362 SER A N 1
ATOM 2926 C CA . SER A 1 362 ? -22.783 3.742 18.315 1.00 84.44 362 SER A CA 1
ATOM 2927 C C . SER A 1 362 ? -23.528 4.875 17.596 1.00 84.44 362 SER A C 1
ATOM 2929 O O . SER A 1 362 ? -24.506 5.437 18.103 1.00 84.44 362 SER A O 1
ATOM 2931 N N . GLY A 1 363 ? -23.057 5.241 16.402 1.00 85.38 363 GLY A N 1
ATOM 2932 C CA . GLY A 1 363 ? -23.680 6.257 15.55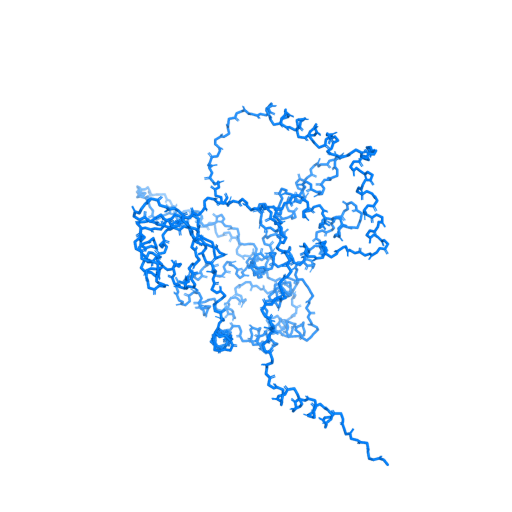5 1.00 85.38 363 GLY A CA 1
ATOM 2933 C C . GLY A 1 363 ? -23.425 7.708 15.979 1.00 85.38 363 GLY A C 1
ATOM 2934 O O . GLY A 1 363 ? -23.868 8.623 15.278 1.00 85.38 363 GLY A O 1
ATOM 2935 N N . LEU A 1 364 ? -22.686 7.959 17.068 1.00 87.06 364 LEU A N 1
ATOM 2936 C CA . LEU A 1 364 ? -22.275 9.317 17.448 1.00 87.06 364 LEU A CA 1
ATOM 2937 C C . LEU A 1 364 ? -21.364 9.957 16.384 1.00 87.06 364 LEU A C 1
ATOM 2939 O O . LEU A 1 364 ? -21.372 11.177 16.212 1.00 87.06 364 LEU A O 1
ATOM 2943 N N . GLU A 1 365 ? -20.625 9.147 15.626 1.00 82.00 365 GLU A N 1
ATOM 2944 C CA . GLU A 1 365 ? -19.787 9.554 14.497 1.00 82.00 365 GLU A CA 1
ATOM 2945 C C . GLU A 1 365 ? -20.588 10.205 13.361 1.00 82.00 365 GLU A C 1
ATOM 2947 O O . GLU A 1 365 ? -20.097 11.125 12.708 1.00 82.00 365 GLU A O 1
ATOM 2952 N N . HIS A 1 366 ? -21.840 9.789 13.152 1.00 82.69 366 HIS A N 1
ATOM 2953 C CA . HIS A 1 366 ? -22.707 10.362 12.123 1.00 82.69 366 HIS A CA 1
ATOM 2954 C C . HIS A 1 366 ? -23.273 11.722 12.541 1.00 82.69 366 HIS A C 1
ATOM 2956 O O . HIS A 1 366 ? -23.514 12.582 11.696 1.00 82.69 366 HIS A O 1
ATOM 2962 N N . LEU A 1 367 ? -23.431 11.937 13.849 1.00 84.25 367 LEU A N 1
ATOM 2963 C CA . LEU A 1 367 ? -23.906 13.196 14.428 1.00 84.25 367 LEU A CA 1
ATOM 2964 C C . LEU A 1 367 ? -22.792 14.239 14.576 1.00 84.25 367 LEU A C 1
ATOM 2966 O O . LEU A 1 367 ? -23.077 15.416 14.807 1.00 84.25 367 LEU A O 1
ATOM 2970 N N . ALA A 1 368 ? -21.526 13.823 14.460 1.00 76.88 368 ALA A N 1
ATOM 2971 C CA . ALA A 1 368 ? -20.372 14.703 14.592 1.00 76.88 368 ALA A CA 1
ATOM 2972 C C . ALA A 1 368 ? -20.297 15.763 13.483 1.00 76.88 368 ALA A C 1
ATOM 2974 O O . ALA A 1 368 ? -19.724 16.826 13.712 1.00 76.88 368 ALA A O 1
ATOM 2975 N N . GLU A 1 369 ? -20.913 15.533 12.319 1.00 79.06 369 GLU A N 1
ATOM 2976 C CA . GLU A 1 369 ? -20.827 16.411 11.145 1.00 79.06 369 GLU A CA 1
ATOM 2977 C C . GLU A 1 369 ? -19.366 16.816 10.836 1.00 79.06 369 GLU A C 1
ATOM 2979 O O . GLU A 1 369 ? -18.557 15.985 10.434 1.00 79.06 369 GLU A O 1
ATOM 2984 N N . ARG A 1 370 ? -19.009 18.099 11.017 1.00 65.75 370 ARG A N 1
ATOM 2985 C CA . ARG A 1 370 ? -17.649 18.641 10.827 1.00 65.75 370 ARG A CA 1
ATOM 2986 C C . ARG A 1 370 ? -16.758 18.536 12.071 1.00 65.75 370 ARG A C 1
ATOM 2988 O O . ARG A 1 370 ? -15.613 18.986 12.033 1.00 65.75 370 ARG A O 1
ATOM 2995 N N . ALA A 1 371 ? -17.276 18.030 13.184 1.00 65.44 371 ALA A N 1
ATOM 2996 C CA . ALA A 1 371 ? -16.507 17.822 14.400 1.00 65.44 371 ALA A CA 1
ATOM 2997 C C . ALA A 1 371 ? -15.587 16.604 14.228 1.00 65.44 371 ALA A C 1
ATOM 2999 O O . ALA A 1 371 ? -15.973 15.588 13.653 1.00 65.44 371 ALA A O 1
ATOM 3000 N N . GLY A 1 372 ? -14.337 16.728 14.672 1.00 60.41 372 GLY A N 1
ATOM 3001 C CA . GLY A 1 372 ? -13.326 15.705 14.435 1.00 60.41 372 GLY A CA 1
ATOM 3002 C C . GLY A 1 372 ? -13.609 14.452 15.261 1.00 60.41 372 GLY A C 1
ATOM 3003 O O . GLY A 1 372 ? -13.474 14.488 16.485 1.00 60.41 372 GLY A O 1
ATOM 3004 N N . CYS A 1 373 ? -13.931 13.351 14.586 1.00 62.53 373 CYS A N 1
ATOM 3005 C CA . CYS A 1 373 ? -13.993 12.005 15.149 1.00 62.53 373 CYS A CA 1
ATOM 3006 C C . CYS A 1 373 ? -13.076 11.083 14.330 1.00 62.53 373 CYS A C 1
ATOM 3008 O O . CYS A 1 373 ? -13.120 11.098 13.100 1.00 62.53 373 CYS A O 1
ATOM 3010 N N . GLY A 1 374 ? -12.222 10.310 15.001 1.00 57.03 374 GLY A N 1
ATOM 3011 C CA . GLY A 1 374 ? -11.331 9.337 14.365 1.00 57.03 374 GLY A CA 1
ATOM 3012 C C . GLY A 1 374 ? -10.788 8.343 15.389 1.00 57.03 374 GLY A C 1
ATOM 3013 O O . GLY A 1 374 ? -10.540 8.721 16.530 1.00 57.03 374 GLY A O 1
ATOM 3014 N N . ASP A 1 375 ? -10.643 7.076 14.997 1.00 60.62 375 ASP A N 1
ATOM 3015 C CA . ASP A 1 375 ? -10.121 5.986 15.840 1.00 60.62 375 ASP A CA 1
ATOM 3016 C C . ASP A 1 375 ? -10.843 5.811 17.200 1.00 60.62 375 ASP A C 1
ATOM 3018 O O . ASP A 1 375 ? -10.224 5.467 18.207 1.00 60.62 375 ASP A O 1
ATOM 3022 N N . GLY A 1 376 ? -12.158 6.067 17.250 1.00 61.75 376 GLY A N 1
ATOM 3023 C CA . GLY A 1 376 ? -12.964 5.951 18.478 1.00 61.75 376 GLY A CA 1
ATOM 3024 C C . GLY A 1 376 ? -12.738 7.078 19.497 1.00 61.75 376 GLY A C 1
ATOM 3025 O O . GLY A 1 376 ? -13.135 6.958 20.655 1.00 61.75 376 GLY A O 1
ATOM 3026 N N . GLN A 1 377 ? -12.086 8.174 19.093 1.00 69.38 377 GLN A N 1
ATOM 3027 C CA . GLN A 1 377 ? -11.878 9.359 19.925 1.00 69.38 377 GLN A CA 1
ATOM 3028 C C . GLN A 1 377 ? -12.543 10.595 19.310 1.00 69.38 377 GLN A C 1
ATOM 3030 O O . GLN A 1 377 ? -12.415 10.877 18.116 1.00 69.38 377 GLN A O 1
ATOM 3035 N N . PHE A 1 378 ? -13.233 11.356 20.162 1.00 76.62 378 PHE A N 1
ATOM 3036 C CA . PHE A 1 378 ? -13.804 12.659 19.831 1.00 76.62 378 PHE A CA 1
ATOM 3037 C C . PHE A 1 378 ? -12.851 13.759 20.305 1.00 76.62 378 PHE A C 1
ATOM 3039 O O . PHE A 1 378 ? -12.540 13.844 21.493 1.00 76.62 378 PHE A O 1
ATOM 3046 N N . TRP A 1 379 ? -12.396 14.613 19.386 1.00 72.38 379 TRP A N 1
ATOM 3047 C CA . TRP A 1 379 ? -11.519 15.758 19.697 1.00 72.38 379 TRP A CA 1
ATOM 3048 C C . TRP A 1 379 ? -12.332 17.029 19.938 1.00 72.38 379 TRP A C 1
ATOM 3050 O O . TRP A 1 379 ? -12.008 17.868 20.776 1.00 72.38 379 TRP A O 1
ATOM 3060 N N . THR A 1 380 ? -13.422 17.148 19.190 1.00 76.62 380 THR A N 1
ATOM 3061 C CA . THR A 1 380 ? -14.480 18.134 19.348 1.00 76.62 380 THR A CA 1
ATOM 3062 C C . THR A 1 380 ? -15.795 17.423 19.075 1.00 76.62 380 THR A C 1
ATOM 3064 O O . THR A 1 380 ? -15.845 16.451 18.325 1.00 76.62 380 THR A O 1
ATOM 3067 N N . TRP A 1 381 ? -16.873 17.894 19.684 1.00 82.25 381 TRP A N 1
ATOM 3068 C CA . TRP A 1 381 ? -18.207 17.378 19.409 1.00 82.25 381 TRP A CA 1
ATOM 3069 C C . TRP A 1 381 ? -19.158 18.531 19.111 1.00 82.25 381 TRP A C 1
ATOM 3071 O O . TRP A 1 381 ? -19.106 19.580 19.760 1.00 82.25 381 TRP A O 1
ATOM 3081 N N . GLY A 1 382 ? -19.980 18.352 18.077 1.00 82.38 382 GLY A N 1
ATOM 3082 C CA . GLY A 1 382 ? -21.018 19.306 17.706 1.00 82.38 382 GLY A CA 1
ATOM 3083 C C . GLY A 1 382 ? -22.124 19.384 18.767 1.00 82.38 382 GLY A C 1
ATOM 3084 O O . GLY A 1 382 ? -22.220 18.508 19.634 1.00 82.38 382 GLY A O 1
ATOM 3085 N N . PRO A 1 383 ? -22.988 20.414 18.710 1.00 83.81 383 PRO A N 1
ATOM 3086 C CA . PRO A 1 383 ? -24.114 20.550 19.636 1.00 83.81 383 PRO A CA 1
ATOM 3087 C C . PRO A 1 383 ? -25.026 19.311 19.627 1.00 83.81 383 PRO A C 1
ATOM 3089 O O . PRO A 1 383 ? -25.480 18.894 20.690 1.00 83.81 383 PRO A O 1
ATOM 3092 N N . ASN A 1 384 ? -25.194 18.680 18.460 1.00 90.81 384 ASN A N 1
ATOM 3093 C CA . ASN A 1 384 ? -26.023 17.488 18.270 1.00 90.81 384 ASN A CA 1
ATOM 3094 C C . ASN A 1 384 ? -25.446 16.261 18.999 1.00 90.81 384 ASN A C 1
ATOM 3096 O O . ASN A 1 384 ? -26.155 15.610 19.757 1.00 90.81 384 ASN A O 1
ATOM 3100 N N . VAL A 1 385 ? -24.137 16.003 18.872 1.00 91.94 385 VAL A N 1
ATOM 3101 C CA . VAL A 1 385 ? -23.452 14.917 19.608 1.00 91.94 385 VAL A CA 1
ATOM 3102 C C . VAL A 1 385 ? -23.574 15.117 21.116 1.00 91.94 385 VAL A C 1
ATOM 3104 O O . VAL A 1 385 ? -23.829 14.173 21.857 1.00 91.94 385 VAL A O 1
ATOM 3107 N N . LYS A 1 386 ? -23.411 16.355 21.597 1.00 93.38 386 LYS A N 1
ATOM 3108 C CA . LYS A 1 386 ? -23.517 16.655 23.029 1.00 93.38 386 LYS A CA 1
ATOM 3109 C C . LYS A 1 386 ? -24.923 16.371 23.571 1.00 93.38 386 LYS A C 1
ATOM 3111 O O . LYS A 1 386 ? -25.042 15.843 24.675 1.00 93.38 386 LYS A O 1
ATOM 3116 N N . GLN A 1 387 ? -25.962 16.750 22.826 1.00 94.62 387 GLN A N 1
ATOM 3117 C CA . GLN A 1 387 ? -27.356 16.480 23.190 1.00 94.62 387 GLN A CA 1
ATOM 3118 C C . GLN A 1 387 ? -27.657 14.980 23.184 1.00 94.62 387 GLN A C 1
ATOM 3120 O O . GLN A 1 387 ? -28.232 14.485 24.148 1.00 94.62 387 GLN A O 1
ATOM 3125 N N . GLU A 1 388 ? -27.184 14.257 22.171 1.00 95.50 388 GLU A N 1
ATOM 3126 C CA . GLU A 1 388 ? -27.353 12.805 22.080 1.00 95.50 388 GLU A CA 1
ATOM 3127 C C . GLU A 1 388 ? -26.680 12.082 23.257 1.00 95.50 388 GLU A C 1
ATOM 3129 O O . GLU A 1 388 ? -27.290 11.241 23.910 1.00 95.50 388 GLU A O 1
ATOM 3134 N N . ILE A 1 389 ? -25.444 12.457 23.608 1.00 94.69 389 ILE A N 1
ATOM 3135 C CA . ILE A 1 389 ? -24.743 11.877 24.766 1.00 94.69 389 ILE A CA 1
ATOM 3136 C C . ILE A 1 389 ? -25.506 12.154 26.067 1.00 94.69 389 ILE A C 1
ATOM 3138 O O . ILE A 1 389 ? -25.602 11.272 26.919 1.00 94.69 389 ILE A O 1
ATOM 3142 N N . LEU A 1 390 ? -26.059 13.361 26.234 1.00 95.81 390 LEU A N 1
ATOM 3143 C CA . LEU A 1 390 ? -26.898 13.691 27.389 1.00 95.81 390 LEU A CA 1
ATOM 3144 C C . LEU A 1 390 ? -28.143 12.800 27.446 1.00 95.81 390 LEU A C 1
ATOM 3146 O O . LEU A 1 390 ? -28.434 12.241 28.501 1.00 95.81 390 LEU A O 1
ATOM 3150 N N . GLN A 1 391 ? -28.837 12.639 26.319 1.00 96.44 391 GLN A N 1
ATOM 3151 C CA . GLN A 1 391 ? -30.035 11.810 26.213 1.00 96.44 391 GLN A CA 1
ATOM 3152 C C . GLN A 1 391 ? -29.740 10.340 26.534 1.00 96.44 391 GLN A C 1
ATOM 3154 O O . GLN A 1 391 ? -30.472 9.719 27.305 1.00 96.44 391 GLN A O 1
ATOM 3159 N N . ARG A 1 392 ? -28.639 9.790 26.011 1.00 95.94 392 ARG A N 1
ATOM 3160 C CA . ARG A 1 392 ? -28.243 8.400 26.275 1.00 95.94 392 ARG A CA 1
ATOM 3161 C C . ARG A 1 392 ? -27.821 8.175 27.722 1.00 95.94 392 ARG A C 1
ATOM 3163 O O . ARG A 1 392 ? -28.253 7.207 28.333 1.00 95.94 392 ARG A O 1
ATOM 3170 N N . LEU A 1 393 ? -27.057 9.092 28.318 1.00 96.50 393 LEU A N 1
ATOM 3171 C CA . LEU A 1 393 ? -26.711 8.999 29.742 1.00 96.50 393 LEU A CA 1
ATOM 3172 C C . LEU A 1 393 ? -27.954 9.091 30.637 1.00 96.50 393 LEU A C 1
ATOM 3174 O O . LEU A 1 393 ? -28.050 8.379 31.634 1.00 96.50 393 LEU A O 1
ATOM 3178 N N . GLN A 1 394 ? -28.934 9.923 30.279 1.00 96.31 394 GLN A N 1
ATOM 3179 C CA . GLN A 1 394 ? -30.213 9.953 30.990 1.00 96.31 394 GLN A CA 1
ATOM 3180 C C . GLN A 1 394 ? -30.964 8.621 30.862 1.00 96.31 394 GLN A C 1
ATOM 3182 O O . GLN A 1 394 ? -31.501 8.140 31.859 1.00 96.31 394 GLN A O 1
ATOM 3187 N N . ALA A 1 395 ? -30.949 7.992 29.681 1.00 96.44 395 ALA A N 1
ATOM 3188 C CA . ALA A 1 395 ? -31.526 6.663 29.466 1.00 96.44 395 ALA A CA 1
ATOM 3189 C C . ALA A 1 395 ? -30.796 5.553 30.252 1.00 96.44 395 ALA A C 1
ATOM 3191 O O . ALA A 1 395 ? -31.430 4.593 30.684 1.00 96.44 395 ALA A O 1
ATOM 3192 N N . GLU A 1 396 ? -29.492 5.705 30.508 1.00 96.06 396 GLU A N 1
ATOM 3193 C CA . GLU A 1 396 ? -28.703 4.821 31.384 1.00 96.06 396 GLU A CA 1
ATOM 3194 C C . GLU A 1 396 ? -28.941 5.063 32.894 1.00 96.06 396 GLU A C 1
ATOM 3196 O O . GLU A 1 396 ? -28.366 4.362 33.729 1.00 96.06 396 GLU A O 1
ATOM 3201 N N . GLY A 1 397 ? -29.791 6.029 33.267 1.00 96.75 397 GLY A N 1
ATOM 3202 C CA . GLY A 1 397 ? -30.164 6.319 34.659 1.00 96.75 397 GLY A CA 1
ATOM 3203 C C . GLY A 1 397 ? -29.384 7.463 35.317 1.00 96.75 397 GLY A C 1
ATOM 3204 O O . GLY A 1 397 ? -29.507 7.686 36.524 1.00 96.75 397 GLY A O 1
ATOM 3205 N N . TYR A 1 398 ? -28.587 8.224 34.561 1.00 97.12 398 TYR A N 1
ATOM 3206 C CA . TYR A 1 398 ? -27.919 9.420 35.078 1.00 97.12 398 TYR A CA 1
ATOM 3207 C C . TYR A 1 398 ? -28.870 10.628 35.067 1.00 97.12 398 TYR A C 1
ATOM 3209 O O . TYR A 1 398 ? -28.915 11.409 34.116 1.00 97.12 398 TYR A O 1
ATOM 3217 N N . HIS A 1 399 ? -29.631 10.796 36.148 1.00 96.88 399 HIS A N 1
ATOM 3218 C CA . HIS A 1 399 ? -30.538 11.934 36.333 1.00 96.88 399 HIS A CA 1
ATOM 3219 C C . HIS A 1 399 ? -29.802 13.220 36.748 1.00 96.88 399 HIS A C 1
ATOM 3221 O O . HIS A 1 399 ? -28.691 13.177 37.278 1.00 96.88 399 HIS A O 1
ATOM 3227 N N . ASN A 1 400 ? -30.442 14.374 36.529 1.00 96.69 400 ASN A N 1
ATOM 3228 C CA . ASN A 1 400 ? -29.948 15.708 36.909 1.00 96.69 400 ASN A CA 1
ATOM 3229 C C . ASN A 1 400 ? -28.608 16.094 36.253 1.00 96.69 400 ASN A C 1
ATOM 3231 O O . ASN A 1 400 ? -27.810 16.835 36.832 1.00 96.69 400 ASN A O 1
ATOM 3235 N N . LEU A 1 401 ? -28.331 15.581 35.048 1.00 97.25 401 LEU A N 1
ATOM 3236 C CA . LEU A 1 401 ? -27.142 15.948 34.284 1.00 97.25 401 LEU A CA 1
ATOM 3237 C C . LEU A 1 401 ? -27.355 17.288 33.569 1.00 97.25 401 LEU A C 1
ATOM 3239 O O . LEU A 1 401 ? -28.173 17.389 32.658 1.00 97.25 401 LEU A O 1
ATOM 3243 N N . ARG A 1 402 ? -26.584 18.314 33.944 1.00 96.75 402 ARG A N 1
ATOM 3244 C CA . ARG A 1 402 ? -26.675 19.657 33.352 1.00 96.75 402 ARG A CA 1
ATOM 3245 C C . ARG A 1 402 ? -25.851 19.785 32.073 1.00 96.75 402 ARG A C 1
ATOM 3247 O O . ARG A 1 402 ? -26.256 20.446 31.122 1.00 96.75 402 ARG A O 1
ATOM 3254 N N . THR A 1 403 ? -24.647 19.215 32.056 1.00 96.56 403 THR A N 1
ATOM 3255 C CA . THR A 1 403 ? -23.766 19.254 30.880 1.00 96.56 403 THR A CA 1
ATOM 3256 C C . THR A 1 403 ? -22.741 18.130 30.916 1.00 96.56 403 THR A C 1
ATOM 3258 O O . THR A 1 403 ? -22.297 17.718 31.985 1.00 96.56 403 THR A O 1
ATOM 3261 N N . VAL A 1 404 ? -22.292 17.705 29.736 1.00 96.12 404 VAL A N 1
ATOM 3262 C CA . VAL A 1 404 ? -21.110 16.854 29.559 1.00 96.12 404 VAL A CA 1
ATOM 3263 C C . VAL A 1 404 ? -19.975 17.632 28.903 1.00 96.12 404 VAL A C 1
ATOM 3265 O O . VAL A 1 404 ? -20.205 18.529 28.087 1.00 96.12 404 VAL A O 1
ATOM 3268 N N . THR A 1 405 ? -18.744 17.296 29.269 1.00 93.88 405 THR A N 1
ATOM 3269 C CA . THR A 1 405 ? -17.516 17.810 28.651 1.00 93.88 405 THR A CA 1
ATOM 3270 C C . THR A 1 405 ? -16.560 16.651 28.385 1.00 93.88 405 THR A C 1
ATOM 3272 O O . THR A 1 405 ? -16.422 15.771 29.238 1.00 93.88 405 THR A O 1
ATOM 3275 N N . LEU A 1 406 ? -15.899 16.646 27.221 1.00 88.44 406 LEU A N 1
ATOM 3276 C CA . LEU A 1 406 ? -14.787 15.734 26.964 1.00 88.44 406 LEU A CA 1
ATOM 3277 C C . LEU A 1 406 ? -13.698 16.061 27.968 1.00 88.44 406 LEU A C 1
ATOM 3279 O O . LEU A 1 406 ? -13.437 17.233 28.259 1.00 88.44 406 LEU A O 1
ATOM 3283 N N . ARG A 1 407 ? -13.070 15.025 28.513 1.00 77.25 407 ARG A N 1
ATOM 3284 C CA . ARG A 1 407 ? -11.876 15.241 29.312 1.00 77.25 407 ARG A CA 1
ATOM 3285 C C . ARG A 1 407 ? -10.815 15.829 28.371 1.00 77.25 407 ARG A C 1
ATOM 3287 O O . ARG A 1 407 ? -10.542 15.193 27.355 1.00 77.25 407 ARG A O 1
ATOM 3294 N N . PRO A 1 408 ? -10.225 16.998 28.666 1.00 58.72 408 PRO A N 1
ATOM 3295 C CA . PRO A 1 408 ? -8.982 17.361 28.004 1.00 58.72 408 PRO A CA 1
ATOM 3296 C C . PRO A 1 408 ? -7.976 16.260 28.357 1.00 58.72 408 PRO A C 1
ATOM 3298 O O . PRO A 1 408 ? -7.727 16.026 29.545 1.00 58.72 408 PRO A O 1
ATOM 3301 N N . MET A 1 409 ? -7.541 15.498 27.349 1.00 51.28 409 MET A N 1
ATOM 3302 C CA . MET A 1 409 ? -6.483 14.500 27.523 1.00 51.28 409 MET A CA 1
ATOM 3303 C C . MET A 1 409 ? -5.172 15.167 27.908 1.00 51.28 409 MET A C 1
ATOM 3305 O O . MET A 1 409 ? -4.892 16.264 27.368 1.00 51.28 409 MET A O 1
#